Protein 9KP1 (pdb70)

Nearest PDB structures (foldseek):
  3aqb-assembly2_D  TM=9.466E-01  e=4.593E-21  Micrococcus luteus
  3mzv-assembly1_B  TM=9.310E-01  e=4.851E-17  Rhodobacter capsulatus
  4jyx-assembly1_G-2  TM=9.333E-01  e=8.078E-17  Paraglaciecola sp. T6c
  4jyx-assembly2_B  TM=9.351E-01  e=1.345E-16  Paraglaciecola sp. T6c
  5ze6-assembly1_A  TM=9.090E-01  e=2.847E-14  Escherichia coli K-12

Sequence (544 aa):
DPMQDIYGTLANLNTKLKQKLSHPYLAKHISAPKIDEDKLLLFHALFEEADIKNNDRENYIVTAMLVQSALDTHDEVTTARVIKRDENKNRQLTVLAGDYFSGLYYSLLSEMKDIYMIRTLATAIKEINEHKIRLYDRSFKDENDFFESVGIVESALFHRVAEHFNLPRWKKLSSDFFVFKRLMNDVIGSFIQLGKTKEEILEDCFKKAKNSIESLLPLNSPIQNILINRLKTISQFLNDDIDVIERELEQTVRSDYPLLSEAGLHLLQAGGKRIRPVFVLLSGMFGDYDINKIKYVAVTLEMIHMASLVHDDVIDDAELRRGKPTIKAKWDNRIAMYTGDYMLAGSLEMMTRINEPKAHRILSQTIVEVCLGEIEQIKDKYNMEQNLRTYLRRIKRKTALLIAVSCQLGAIASGADEKIHKALYWFGYYVGMSYQIIDDILDFTSTEEELGKPVGGDLLQGNVTLPVLYALKNPALKNQLKLINSETTQEQLEPIIEEIKKTDAIEASMAVSEMYLQKAFQKLNTLPRGRARSSLAAIAKYIG

B-factor: mean 35.49, std 12.02, range [15.28, 90.23]

Foldseek 3Di:
DLLVVLVVVLVVLVVVLQVLLDDPVLVVQEDRQDFDSLLLLLLLVLLVPFPDDPVCSSLSSSLLRLLVSLVVLLVPQDDDDDDDPSVVVRNVVSPVSSVVSVVSSVVSCVVVPPVVVVVLSVVLSVLLVVLVCCVVVVVAAEPVRNLVSLLSNQQVSQVSVCVVRVHPLRSQQRSLQRSLLVVLVPPCNPVRHDDDDSVVVNVVSLVSNLVSLPPSDDDPDSSSVVSNVVSVVSVD/DCVVLVVVLLVVLLVLQADPDVLSRVLSVVLSPDDDDQDLVLLLQLLLVLFQRDSVQSSLVSSLLSLLVSLVVLQVCVVVVPQADPRHGHPCNVPHNVRSNVSSVVSNVSSVVSCVSLVDVVLVVLVVVLVVLLVVLVVVQVVQFLPLPDAVVNQLSNQLSNWQQSQLSSNLVSNVSRPRDPLSSNLSSLLSNLLRSLLVLVVVLCLLVPPCVVVVHHRPVCLLRRNDHQLSNVVCVPVVLVVLSSPRDNPDDSVSCNVSSVVSVVPCRSVVSNVVSVVSLVSSVVSLVVGDDDPSSVVSVVVSVVSD

Radius of gyration: 25.46 Å; Cα contacts (8 Å, |Δi|>4): 737; chains: 2; bounding box: 59×75×52 Å

Organism: Bacillus subtilis (strain 168) (NCBI:txid224308)

Structure (mmCIF, N/CA/C/O backbone):
data_9KP1
#
_entry.id   9KP1
#
_cell.length_a   84.865
_cell.length_b   145.199
_cell.length_c   124.736
_cell.angle_alpha   90.00
_cell.angle_beta   90.00
_cell.angle_gamma   90.00
#
_symmetry.space_group_name_H-M   'C 2 2 21'
#
loop_
_entity.id
_entity.type
_entity.pdbx_description
1 polymer 'Heptaprenyl diphosphate synthase component 1'
2 polymer 'Heptaprenyl diphosphate synthase component 2'
3 water water
#
loop_
_atom_site.group_PDB
_atom_site.id
_atom_site.type_symbol
_atom_site.label_atom_id
_atom_site.label_alt_id
_atom_site.label_comp_id
_atom_site.label_asym_id
_atom_site.label_entity_id
_atom_site.label_seq_id
_atom_site.pdbx_PDB_ins_code
_atom_site.Cartn_x
_atom_site.Cartn_y
_atom_site.Cartn_z
_atom_site.occupancy
_atom_site.B_iso_or_equiv
_atom_site.auth_seq_id
_atom_site.auth_comp_id
_atom_site.auth_asym_id
_atom_site.auth_atom_id
_atom_site.pdbx_PDB_model_num
ATOM 1 N N . ASP A 1 9 ? -9.864 55.281 154.226 1.00 43.59 -1 ASP A N 1
ATOM 2 C CA . ASP A 1 9 ? -8.486 55.712 154.454 1.00 39.60 -1 ASP A CA 1
ATOM 3 C C . ASP A 1 9 ? -7.591 55.280 153.293 1.00 40.56 -1 ASP A C 1
ATOM 4 O O . ASP A 1 9 ? -7.101 54.148 153.259 1.00 37.69 -1 ASP A O 1
ATOM 9 N N . PRO A 1 10 ? -7.374 56.186 152.335 1.00 42.97 0 PRO A N 1
ATOM 10 C CA . PRO A 1 10 ? -6.529 55.838 151.180 1.00 37.42 0 PRO A CA 1
ATOM 11 C C . PRO A 1 10 ? -5.046 55.680 151.525 1.00 38.29 0 PRO A C 1
ATOM 12 O O . PRO A 1 10 ? -4.325 55.000 150.775 1.00 30.74 0 PRO A O 1
ATOM 16 N N . MET A 1 11 ? -4.567 56.280 152.625 1.00 33.08 1 MET A N 1
ATOM 17 C CA . MET A 1 11 ? -3.220 55.966 153.089 1.00 32.15 1 MET A CA 1
ATOM 18 C C . MET A 1 11 ? -3.123 54.511 153.520 1.00 34.66 1 MET A C 1
ATOM 19 O O . MET A 1 11 ? -2.156 53.812 153.186 1.00 32.57 1 MET A O 1
ATOM 24 N N . GLN A 1 12 ? -4.124 54.040 154.264 1.00 36.97 2 GLN A N 1
ATOM 25 C CA . GLN A 1 12 ? -4.134 52.658 154.725 1.00 37.45 2 GLN A CA 1
ATOM 26 C C . GLN A 1 12 ? -4.077 51.694 153.552 1.00 30.42 2 GLN A C 1
ATOM 27 O O . GLN A 1 12 ? -3.293 50.740 153.556 1.00 29.98 2 GLN A O 1
ATOM 33 N N . ASP A 1 13 ? -4.890 51.949 152.528 1.00 29.50 3 ASP A N 1
ATOM 34 C CA . ASP A 1 13 ? -4.981 51.033 151.394 1.00 35.31 3 ASP A CA 1
ATOM 35 C C . ASP A 1 13 ? -3.659 50.943 150.644 1.00 31.18 3 ASP A C 1
ATOM 36 O O . ASP A 1 13 ? -3.199 49.846 150.321 1.00 29.88 3 ASP A O 1
ATOM 41 N N . ILE A 1 14 ? -3.028 52.087 150.361 1.00 26.38 4 ILE A N 1
ATOM 42 C CA . ILE A 1 14 ? -1.784 52.045 149.611 1.00 28.54 4 ILE A CA 1
ATOM 43 C C . ILE A 1 14 ? -0.679 51.417 150.451 1.00 31.19 4 ILE A C 1
ATOM 44 O O . ILE A 1 14 ? 0.209 50.749 149.906 1.00 26.26 4 ILE A O 1
ATOM 49 N N . TYR A 1 15 ? -0.721 51.583 151.783 1.00 27.81 5 TYR A N 1
ATOM 50 C CA . TYR A 1 15 ? 0.298 50.930 152.599 1.00 27.99 5 TYR A CA 1
ATOM 51 C C . TYR A 1 15 ? 0.067 49.431 152.652 1.00 24.23 5 TYR A C 1
ATOM 52 O O . TYR A 1 15 ? 1.030 48.662 152.697 1.00 27.09 5 TYR A O 1
ATOM 61 N N . GLY A 1 16 ? -1.189 49.001 152.577 1.00 25.10 6 GLY A N 1
ATOM 62 C CA . GLY A 1 16 ? -1.475 47.584 152.482 1.00 24.28 6 GLY A CA 1
ATOM 63 C C . GLY A 1 16 ? -1.092 46.984 151.145 1.00 26.33 6 GLY A C 1
ATOM 64 O O . GLY A 1 16 ? -0.679 45.822 151.081 1.00 27.32 6 GLY A O 1
ATOM 65 N N . THR A 1 17 ? -1.225 47.756 150.064 1.00 26.40 7 THR A N 1
ATOM 66 C CA . THR A 1 17 ? -0.785 47.289 148.752 1.00 26.12 7 THR A CA 1
ATOM 67 C C . THR A 1 17 ? 0.738 47.164 148.692 1.00 26.91 7 THR A C 1
ATOM 68 O O . THR A 1 17 ? 1.271 46.146 148.228 1.00 27.29 7 THR A O 1
ATOM 72 N N . LEU A 1 18 ? 1.453 48.164 149.209 1.00 26.53 8 LEU A N 1
ATOM 73 C CA . LEU A 1 18 ? 2.906 48.074 149.280 1.00 26.42 8 LEU A CA 1
ATOM 74 C C . LEU A 1 18 ? 3.353 46.914 150.158 1.00 24.67 8 LEU A C 1
ATOM 75 O O . LEU A 1 18 ? 4.348 46.255 149.850 1.00 28.31 8 LEU A O 1
ATOM 80 N N . ALA A 1 19 ? 2.631 46.638 151.249 1.00 26.24 9 ALA A N 1
ATOM 81 C CA . ALA A 1 19 ? 3.046 45.568 152.158 1.00 28.58 9 ALA A CA 1
ATOM 82 C C . ALA A 1 19 ? 2.875 44.194 151.519 1.00 26.43 9 ALA A C 1
ATOM 83 O O . ALA A 1 19 ? 3.719 43.312 151.692 1.00 25.36 9 ALA A O 1
ATOM 85 N N . ASN A 1 20 ? 1.785 43.995 150.787 1.00 22.83 10 ASN A N 1
ATOM 86 C CA . ASN A 1 20 ? 1.618 42.774 150.019 1.00 25.37 10 ASN A CA 1
ATOM 87 C C . ASN A 1 20 ? 2.711 42.637 148.952 1.00 28.69 10 ASN A C 1
ATOM 88 O O . ASN A 1 20 ? 3.353 41.592 148.834 1.00 27.10 10 ASN A O 1
ATOM 93 N N . LEU A 1 21 ? 2.931 43.688 148.159 1.00 30.36 11 LEU A N 1
ATOM 94 C CA . LEU A 1 21 ? 3.988 43.647 147.153 1.00 29.82 11 LEU A CA 1
ATOM 95 C C . LEU A 1 21 ? 5.334 43.323 147.785 1.00 25.44 11 LEU A C 1
ATOM 96 O O . LEU A 1 21 ? 6.118 42.548 147.230 1.00 23.97 11 LEU A O 1
ATOM 101 N N . ASN A 1 22 ? 5.605 43.889 148.960 1.00 28.02 12 ASN A N 1
ATOM 102 C CA . ASN A 1 22 ? 6.867 43.622 149.643 1.00 29.79 12 ASN A CA 1
ATOM 103 C C . ASN A 1 22 ? 6.990 42.148 150.014 1.00 28.46 12 ASN A C 1
ATOM 104 O O . ASN A 1 22 ? 8.062 41.548 149.860 1.00 28.76 12 ASN A O 1
ATOM 109 N N . THR A 1 23 ? 5.888 41.530 150.444 1.00 28.66 13 THR A N 1
ATOM 110 C CA . THR A 1 23 ? 5.928 40.130 150.864 1.00 29.13 13 THR A CA 1
ATOM 111 C C . THR A 1 23 ? 6.100 39.183 149.672 1.00 27.32 13 THR A C 1
ATOM 112 O O . THR A 1 23 ? 6.891 38.237 149.743 1.00 24.57 13 THR A O 1
ATOM 116 N N . LYS A 1 24 ? 5.376 39.418 148.572 1.00 20.65 14 LYS A N 1
ATOM 117 C CA . LYS A 1 24 ? 5.556 38.592 147.377 1.00 25.82 14 LYS A CA 1
ATOM 118 C C . LYS A 1 24 ? 6.963 38.746 146.798 1.00 27.96 14 LYS A C 1
ATOM 119 O O . LYS A 1 24 ? 7.557 37.771 146.328 1.00 27.18 14 LYS A O 1
ATOM 125 N N . LEU A 1 25 ? 7.513 39.965 146.825 1.00 21.86 15 LEU A N 1
ATOM 126 C CA . LEU A 1 25 ? 8.877 40.171 146.357 1.00 22.47 15 LEU A CA 1
ATOM 127 C C . LEU A 1 25 ? 9.884 39.394 147.205 1.00 27.35 15 LEU A C 1
ATOM 128 O O . LEU A 1 25 ? 10.776 38.733 146.662 1.00 28.56 15 LEU A O 1
ATOM 133 N N . LYS A 1 26 ? 9.744 39.443 148.538 1.00 29.72 16 LYS A N 1
ATOM 134 C CA . LYS A 1 26 ? 10.688 38.758 149.427 1.00 28.43 16 LYS A CA 1
ATOM 135 C C . LYS A 1 26 ? 10.627 37.245 149.263 1.00 26.44 16 LYS A C 1
ATOM 136 O O . LYS A 1 26 ? 11.669 36.582 149.264 1.00 28.58 16 LYS A O 1
ATOM 142 N N . GLN A 1 27 ? 9.419 36.682 149.154 1.00 24.92 17 GLN A N 1
ATOM 143 C CA . GLN A 1 27 ? 9.277 35.244 148.926 1.00 28.67 17 GLN A CA 1
ATOM 144 C C . GLN A 1 27 ? 9.946 34.831 147.618 1.00 28.01 17 GLN A C 1
ATOM 145 O O . GLN A 1 27 ? 10.642 33.813 147.556 1.00 31.30 17 GLN A O 1
ATOM 147 N N . LYS A 1 28 ? 9.760 35.631 146.571 1.00 29.16 18 LYS A N 1
ATOM 148 C CA . LYS A 1 28 ? 10.363 35.364 145.273 1.00 25.22 18 LYS A CA 1
ATOM 149 C C . LYS A 1 28 ? 11.886 35.444 145.329 1.00 27.09 18 LYS A C 1
ATOM 150 O O . LYS A 1 28 ? 12.569 34.693 144.634 1.00 30.23 18 LYS A O 1
ATOM 156 N N . LEU A 1 29 ? 12.442 36.331 146.151 1.00 28.38 19 LEU A N 1
ATOM 157 C CA . LEU A 1 29 ? 13.896 36.447 146.250 1.00 27.90 19 LEU A CA 1
ATOM 158 C C . LEU A 1 29 ? 14.532 35.393 147.146 1.00 27.87 19 LEU A C 1
ATOM 159 O O . LEU A 1 29 ? 15.753 35.206 147.091 1.00 31.49 19 LEU A O 1
ATOM 164 N N . SER A 1 30 ? 13.755 34.701 147.964 1.00 27.58 20 SER A N 1
ATOM 165 C CA . SER A 1 30 ? 14.356 33.897 149.007 1.00 24.82 20 SER A CA 1
ATOM 166 C C . SER A 1 30 ? 14.827 32.540 148.479 1.00 24.81 20 SER A C 1
ATOM 167 O O . SER A 1 30 ? 14.264 31.960 147.548 1.00 31.78 20 SER A O 1
ATOM 170 N N . HIS A 1 31 ? 15.881 32.060 149.076 1.00 20.99 21 HIS A N 1
ATOM 171 C CA . HIS A 1 31 ? 16.533 30.809 148.766 1.00 25.94 21 HIS A CA 1
ATOM 172 C C . HIS A 1 31 ? 17.039 30.315 150.113 1.00 25.72 21 HIS A C 1
ATOM 173 O O . HIS A 1 31 ? 17.727 31.069 150.810 1.00 25.27 21 HIS A O 1
ATOM 180 N N . PRO A 1 32 ? 16.696 29.092 150.539 1.00 25.48 22 PRO A N 1
ATOM 181 C CA . PRO A 1 32 ? 17.058 28.668 151.909 1.00 27.28 22 PRO A CA 1
ATOM 182 C C . PRO A 1 32 ? 18.550 28.695 152.186 1.00 33.75 22 PRO A C 1
ATOM 183 O O . PRO A 1 32 ? 18.959 29.017 153.310 1.00 36.68 22 PRO A O 1
ATOM 187 N N . TYR A 1 33 ? 19.381 28.383 151.193 1.00 29.19 23 TYR A N 1
ATOM 188 C CA . TYR A 1 33 ? 20.814 28.384 151.431 1.00 28.16 23 TYR A CA 1
ATOM 189 C C . TYR A 1 33 ? 21.412 29.787 151.342 1.00 29.18 23 TYR A C 1
ATOM 190 O O . TYR A 1 33 ? 22.351 30.108 152.083 1.00 27.91 23 TYR A O 1
ATOM 199 N N . LEU A 1 34 ? 20.915 30.628 150.431 1.00 28.60 24 LEU A N 1
ATOM 200 C CA . LEU A 1 34 ? 21.314 32.036 150.462 1.00 32.03 24 LEU A CA 1
ATOM 201 C C . LEU A 1 34 ? 20.951 32.669 151.805 1.00 29.74 24 LEU A C 1
ATOM 202 O O . LEU A 1 34 ? 21.762 33.386 152.408 1.00 31.52 24 LEU A O 1
ATOM 207 N N . ALA A 1 35 ? 19.749 32.370 152.305 1.00 27.68 25 ALA A N 1
ATOM 208 C CA . ALA A 1 35 ? 19.277 32.939 153.559 1.00 29.04 25 ALA A CA 1
ATOM 209 C C . ALA A 1 35 ? 20.260 32.704 154.699 1.00 33.40 25 ALA A C 1
ATOM 210 O O . ALA A 1 35 ? 20.410 33.564 155.571 1.00 40.48 25 ALA A O 1
ATOM 212 N N . LYS A 1 36 ? 20.969 31.580 154.693 1.00 30.67 26 LYS A N 1
ATOM 213 C CA . LYS A 1 36 ? 21.855 31.238 155.800 1.00 31.34 26 LYS A CA 1
ATOM 214 C C . LYS A 1 36 ? 23.243 31.857 155.709 1.00 30.13 26 LYS A C 1
ATOM 215 O O . LYS A 1 36 ? 24.032 31.670 156.634 1.00 37.72 26 LYS A O 1
ATOM 221 N N . HIS A 1 37 ? 23.588 32.563 154.635 1.00 30.91 27 HIS A N 1
ATOM 222 C CA . HIS A 1 37 ? 24.978 33.002 154.488 1.00 32.61 27 HIS A CA 1
ATOM 223 C C . HIS A 1 37 ? 25.145 34.427 154.012 1.00 36.05 27 HIS A C 1
ATOM 224 O O . HIS A 1 37 ? 26.214 34.999 154.239 1.00 36.48 27 HIS A O 1
ATOM 231 N N . ILE A 1 38 ? 24.176 35.018 153.319 1.00 36.28 28 ILE A N 1
ATOM 232 C CA . ILE A 1 38 ? 24.305 36.402 152.899 1.00 33.32 28 ILE A CA 1
ATOM 233 C C . ILE A 1 38 ? 23.020 37.113 153.267 1.00 33.55 28 ILE A C 1
ATOM 234 O O . ILE A 1 38 ? 21.976 36.495 153.482 1.00 32.41 28 ILE A O 1
ATOM 239 N N . SER A 1 39 ? 23.130 38.427 153.382 1.00 37.39 29 SER A N 1
ATOM 240 C CA . SER A 1 39 ? 22.013 39.229 153.840 1.00 39.95 29 SER A CA 1
ATOM 241 C C . SER A 1 39 ? 20.977 39.343 152.741 1.00 41.68 29 SER A C 1
ATOM 242 O O . SER A 1 39 ? 21.317 39.511 151.559 1.00 33.62 29 SER A O 1
ATOM 245 N N . ALA A 1 40 ? 19.703 39.228 153.149 1.00 46.64 30 ALA A N 1
ATOM 246 C CA . ALA A 1 40 ? 18.536 39.443 152.303 1.00 48.30 30 ALA A CA 1
ATOM 247 C C . ALA A 1 40 ? 18.716 40.716 151.479 1.00 47.78 30 ALA A C 1
ATOM 248 O O . ALA A 1 40 ? 19.363 41.670 151.940 1.00 44.76 30 ALA A O 1
ATOM 250 N N . PRO A 1 41 ? 18.207 40.756 150.249 1.00 47.30 31 PRO A N 1
ATOM 251 C CA . PRO A 1 41 ? 18.321 41.986 149.445 1.00 52.17 31 PRO A CA 1
ATOM 252 C C . PRO A 1 41 ? 17.582 43.145 150.108 1.00 44.10 31 PRO A C 1
ATOM 253 O O . PRO A 1 41 ? 16.493 42.976 150.662 1.00 43.57 31 PRO A O 1
ATOM 257 N N . LYS A 1 42 ? 18.205 44.326 150.078 1.00 43.55 32 LYS A N 1
ATOM 258 C CA . LYS A 1 42 ? 17.660 45.510 150.744 1.00 42.14 32 LYS A CA 1
ATOM 259 C C . LYS A 1 42 ? 16.715 46.200 149.773 1.00 37.30 32 LYS A C 1
ATOM 260 O O . LYS A 1 42 ? 17.147 46.938 148.886 1.00 41.66 32 LYS A O 1
ATOM 262 N N . ILE A 1 43 ? 15.421 45.963 149.950 1.00 33.08 33 ILE A N 1
ATOM 263 C CA . ILE A 1 43 ? 14.401 46.415 149.010 1.00 34.09 33 ILE A CA 1
ATOM 264 C C . ILE A 1 43 ? 14.167 47.911 149.185 1.00 37.29 33 ILE A C 1
ATOM 265 O O . ILE A 1 43 ? 13.817 48.367 150.278 1.00 32.58 33 ILE A O 1
ATOM 270 N N . ASP A 1 44 ? 14.348 48.675 148.105 1.00 32.06 34 ASP A N 1
ATOM 271 C CA . ASP A 1 44 ? 14.008 50.094 148.094 1.00 27.52 34 ASP A CA 1
ATOM 272 C C . ASP A 1 44 ? 12.496 50.246 147.966 1.00 31.17 34 ASP A C 1
ATOM 273 O O . ASP A 1 44 ? 11.923 50.023 146.889 1.00 28.86 34 ASP A O 1
ATOM 278 N N . GLU A 1 45 ? 11.849 50.660 149.056 1.00 29.97 35 GLU A N 1
ATOM 279 C CA . GLU A 1 45 ? 10.405 50.834 149.040 1.00 26.85 35 GLU A CA 1
ATOM 280 C C . GLU A 1 45 ? 9.962 52.093 148.304 1.00 25.31 35 GLU A C 1
ATOM 281 O O . GLU A 1 45 ? 8.789 52.191 147.950 1.00 25.58 35 GLU A O 1
ATOM 287 N N . ASP A 1 46 ? 10.859 53.056 148.065 1.00 25.16 36 ASP A N 1
ATOM 288 C CA . ASP A 1 46 ? 10.529 54.160 147.165 1.00 27.55 36 ASP A CA 1
ATOM 289 C C . ASP A 1 46 ? 10.376 53.664 145.730 1.00 25.69 36 ASP A C 1
ATOM 290 O O . ASP A 1 46 ? 9.438 54.055 145.029 1.00 26.99 36 ASP A O 1
ATOM 295 N N . LYS A 1 47 ? 11.301 52.810 145.266 1.00 26.73 37 LYS A N 1
ATOM 296 C CA . LYS A 1 47 ? 11.164 52.237 143.923 1.00 26.89 37 LYS A CA 1
ATOM 297 C C . LYS A 1 47 ? 9.940 51.342 143.842 1.00 23.67 37 LYS A C 1
ATOM 298 O O . LYS A 1 47 ? 9.222 51.352 142.835 1.00 22.50 37 LYS A O 1
ATOM 304 N N . LEU A 1 48 ? 9.689 50.569 144.902 1.00 25.25 38 LEU A N 1
ATOM 305 C CA . LEU A 1 48 ? 8.462 49.787 144.998 1.00 25.80 38 LEU A CA 1
ATOM 306 C C . LEU A 1 48 ? 7.240 50.673 144.803 1.00 26.05 38 LEU A C 1
ATOM 307 O O . LEU A 1 48 ? 6.396 50.413 143.935 1.00 26.10 38 LEU A O 1
ATOM 312 N N . LEU A 1 49 ? 7.158 51.749 145.593 1.00 23.32 39 LEU A N 1
ATOM 313 C CA . LEU A 1 49 ? 6.086 52.733 145.470 1.00 22.64 39 LEU A CA 1
ATOM 314 C C . LEU A 1 49 ? 5.944 53.252 144.043 1.00 26.45 39 LEU A C 1
ATOM 315 O O . LEU A 1 49 ? 4.833 53.333 143.509 1.00 29.46 39 LEU A O 1
ATOM 320 N N . LEU A 1 50 ? 7.059 53.626 143.408 1.00 25.55 40 LEU A N 1
ATOM 321 C CA . LEU A 1 50 ? 6.964 54.277 142.106 1.00 26.85 40 LEU A CA 1
ATOM 322 C C . LEU A 1 50 ? 6.640 53.278 141.000 1.00 25.84 40 LEU A C 1
ATOM 323 O O . LEU A 1 50 ? 5.922 53.615 140.052 1.00 25.63 40 LEU A O 1
ATOM 328 N N . PHE A 1 51 ? 7.142 52.043 141.107 1.00 24.08 41 PHE A N 1
ATOM 329 C CA . PHE A 1 51 ? 6.761 51.017 140.139 1.00 22.40 41 PHE A CA 1
ATOM 330 C C . PHE A 1 51 ? 5.297 50.651 140.264 1.00 22.97 41 PHE A C 1
ATOM 331 O O . PHE A 1 51 ? 4.662 50.313 139.265 1.00 26.92 41 PHE A O 1
ATOM 339 N N . HIS A 1 52 ? 4.741 50.686 141.479 1.00 24.84 42 HIS A N 1
ATOM 340 C CA . HIS A 1 52 ? 3.321 50.384 141.653 1.00 24.95 42 HIS A CA 1
ATOM 341 C C . HIS A 1 52 ? 2.447 51.465 141.006 1.00 26.29 42 HIS A C 1
ATOM 342 O O . HIS A 1 52 ? 1.511 51.164 140.262 1.00 28.05 42 HIS A O 1
ATOM 349 N N . ALA A 1 53 ? 2.790 52.735 141.234 1.00 24.60 43 ALA A N 1
ATOM 350 C CA . ALA A 1 53 ? 2.051 53.831 140.605 1.00 28.55 43 ALA A CA 1
ATOM 351 C C . ALA A 1 53 ? 2.164 53.791 139.085 1.00 32.86 43 ALA A C 1
ATOM 352 O O . ALA A 1 53 ? 1.163 53.992 138.374 1.00 30.37 43 ALA A O 1
ATOM 354 N N . LEU A 1 54 ? 3.373 53.532 138.567 1.00 30.67 44 LEU A N 1
ATOM 355 C CA . LEU A 1 54 ? 3.575 53.433 137.118 1.00 30.03 44 LEU A CA 1
ATOM 356 C C . LEU A 1 54 ? 2.737 52.304 136.517 1.00 30.68 44 LEU A C 1
ATOM 357 O O . LEU A 1 54 ? 2.081 52.488 135.486 1.00 31.72 44 LEU A O 1
ATOM 362 N N . PHE A 1 55 ? 2.751 51.120 137.135 1.00 26.87 45 PHE A N 1
ATOM 363 C CA . PHE A 1 55 ? 1.966 50.030 136.568 1.00 28.18 45 PHE A CA 1
ATOM 364 C C . PHE A 1 55 ? 0.475 50.153 136.888 1.00 29.77 45 PHE A C 1
ATOM 365 O O . PHE A 1 55 ? -0.332 49.442 136.283 1.00 33.73 45 PHE A O 1
ATOM 373 N N . GLU A 1 56 ? 0.083 51.038 137.807 1.00 29.21 46 GLU A N 1
ATOM 374 C CA . GLU A 1 56 ? -1.328 51.388 137.934 1.00 33.66 46 GLU A CA 1
ATOM 375 C C . GLU A 1 56 ? -1.886 51.925 136.617 1.00 33.54 46 GLU A C 1
ATOM 376 O O . GLU A 1 56 ? -2.962 51.516 136.166 1.00 37.63 46 GLU A O 1
ATOM 382 N N . GLU A 1 57 ? -1.175 52.849 135.989 1.00 29.60 47 GLU A N 1
ATOM 383 C CA . GLU A 1 57 ? -1.713 53.498 134.806 1.00 36.40 47 GLU A CA 1
ATOM 384 C C . GLU A 1 57 ? -1.241 52.880 133.498 1.00 30.54 47 GLU A C 1
ATOM 385 O O . GLU A 1 57 ? -1.610 53.379 132.440 1.00 36.58 47 GLU A O 1
ATOM 391 N N . ALA A 1 58 ? -0.468 51.804 133.535 1.00 29.22 48 ALA A N 1
ATOM 392 C CA . ALA A 1 58 ? -0.034 51.166 132.303 1.00 28.34 48 ALA A CA 1
ATOM 393 C C . ALA A 1 58 ? -1.139 50.275 131.740 1.00 29.53 48 ALA A C 1
ATOM 394 O O . ALA A 1 58 ? -1.961 49.719 132.473 1.00 32.64 48 ALA A O 1
ATOM 396 N N . ASP A 1 59 ? -1.136 50.121 130.419 1.00 28.96 49 ASP A N 1
ATOM 397 C CA . ASP A 1 59 ? -2.160 49.341 129.719 1.00 32.08 49 ASP A CA 1
ATOM 398 C C . ASP A 1 59 ? -1.843 47.848 129.845 1.00 27.89 49 ASP A C 1
ATOM 399 O O . ASP A 1 59 ? -1.367 47.190 128.919 1.00 30.15 49 ASP A O 1
ATOM 404 N N . ILE A 1 60 ? -2.114 47.307 131.031 1.00 32.15 50 ILE A N 1
ATOM 405 C CA . ILE A 1 60 ? -1.951 45.884 131.320 1.00 33.80 50 ILE A CA 1
ATOM 406 C C . ILE A 1 60 ? -3.156 45.438 132.138 1.00 32.01 50 ILE A C 1
ATOM 407 O O . ILE A 1 60 ? -3.829 46.246 132.782 1.00 33.23 50 ILE A O 1
ATOM 412 N N . LYS A 1 61 ? -3.414 44.134 132.125 1.00 30.82 51 LYS A N 1
ATOM 413 C CA . LYS A 1 61 ? -4.515 43.590 132.911 1.00 32.91 51 LYS A CA 1
ATOM 414 C C . LYS A 1 61 ? -4.254 43.755 134.405 1.00 33.79 51 LYS A C 1
ATOM 415 O O . LYS A 1 61 ? -3.115 43.640 134.874 1.00 36.17 51 LYS A O 1
ATOM 421 N N . ASN A 1 62 ? -5.325 44.025 135.151 1.00 33.73 52 ASN A N 1
ATOM 422 C CA . ASN A 1 62 ? -5.217 44.222 136.595 1.00 33.89 52 ASN A CA 1
ATOM 423 C C . ASN A 1 62 ? -4.491 43.068 137.274 1.00 32.31 52 ASN A C 1
ATOM 424 O O . ASN A 1 62 ? -3.631 43.292 138.134 1.00 28.97 52 ASN A O 1
ATOM 429 N N . ASN A 1 63 ? -4.823 41.826 136.913 1.00 34.92 53 ASN A N 1
ATOM 430 C CA . ASN A 1 63 ? -4.202 40.702 137.607 1.00 35.87 53 ASN A CA 1
ATOM 431 C C . ASN A 1 63 ? -2.801 40.390 137.101 1.00 34.82 53 ASN A C 1
ATOM 432 O O . ASN A 1 63 ? -2.203 39.427 137.581 1.00 33.28 53 ASN A O 1
ATOM 437 N N . ASP A 1 64 ? -2.250 41.199 136.186 1.00 33.56 54 ASP A N 1
ATOM 438 C CA . ASP A 1 64 ? -0.825 41.167 135.865 1.00 31.80 54 ASP A CA 1
ATOM 439 C C . ASP A 1 64 ? 0.012 42.192 136.637 1.00 30.49 54 ASP A C 1
ATOM 440 O O . ASP A 1 64 ? 1.243 42.081 136.621 1.00 28.12 54 ASP A O 1
ATOM 445 N N . ARG A 1 65 ? -0.612 43.194 137.278 1.00 27.94 55 ARG A N 1
ATOM 446 C CA . ARG A 1 65 ? 0.137 44.296 137.886 1.00 27.46 55 ARG A CA 1
ATOM 447 C C . ARG A 1 65 ? 1.237 43.781 138.811 1.00 25.35 55 ARG A C 1
ATOM 448 O O . ARG A 1 65 ? 2.404 44.176 138.702 1.00 22.32 55 ARG A O 1
ATOM 456 N N . GLU A 1 66 ? 0.865 42.892 139.730 1.00 24.50 56 GLU A N 1
ATOM 457 C CA . GLU A 1 66 ? 1.788 42.410 140.744 1.00 28.97 56 GLU A CA 1
ATOM 458 C C . GLU A 1 66 ? 3.011 41.731 140.126 1.00 25.50 56 GLU A C 1
ATOM 459 O O . GLU A 1 66 ? 4.143 41.977 140.553 1.00 21.57 56 GLU A O 1
ATOM 465 N N . ASN A 1 67 ? 2.803 40.902 139.099 1.00 24.91 57 ASN A N 1
ATOM 466 C CA . ASN A 1 67 ? 3.912 40.246 138.412 1.00 24.53 57 ASN A CA 1
ATOM 467 C C . ASN A 1 67 ? 4.844 41.251 137.741 1.00 25.93 57 ASN A C 1
ATOM 468 O O . ASN A 1 67 ? 6.071 41.094 137.790 1.00 26.22 57 ASN A O 1
ATOM 473 N N . TYR A 1 68 ? 4.285 42.277 137.091 1.00 22.88 58 TYR A N 1
ATOM 474 C CA . TYR A 1 68 ? 5.129 43.290 136.463 1.00 23.43 58 TYR A CA 1
ATOM 475 C C . TYR A 1 68 ? 5.931 44.052 137.504 1.00 21.93 58 TYR A C 1
ATOM 476 O O . TYR A 1 68 ? 7.097 44.384 137.271 1.00 21.10 58 TYR A O 1
ATOM 485 N N . ILE A 1 69 ? 5.319 44.346 138.657 1.00 21.37 59 ILE A N 1
ATOM 486 C CA . ILE A 1 69 ? 6.020 45.116 139.679 1.00 22.33 59 ILE A CA 1
ATOM 487 C C . ILE A 1 69 ? 7.156 44.295 140.260 1.00 22.29 59 ILE A C 1
ATOM 488 O O . ILE A 1 69 ? 8.263 44.803 140.491 1.00 20.02 59 ILE A O 1
ATOM 493 N N . VAL A 1 70 ? 6.894 43.009 140.498 1.00 19.71 60 VAL A N 1
ATOM 494 C CA . VAL A 1 70 ? 7.902 42.115 141.037 1.00 18.81 60 VAL A CA 1
ATOM 495 C C . VAL A 1 70 ? 9.032 41.943 140.034 1.00 23.33 60 VAL A C 1
ATOM 496 O O . VAL A 1 70 ? 10.217 41.951 140.401 1.00 21.99 60 VAL A O 1
ATOM 500 N N . THR A 1 71 ? 8.679 41.792 138.748 1.00 21.19 61 THR A N 1
ATOM 501 C CA . THR A 1 71 ? 9.683 41.693 137.697 1.00 19.00 61 THR A CA 1
ATOM 502 C C . THR A 1 71 ? 10.639 42.869 137.754 1.00 20.45 61 THR A C 1
ATOM 503 O O . THR A 1 71 ? 11.856 42.686 137.850 1.00 18.29 61 THR A O 1
ATOM 507 N N . ALA A 1 72 ? 10.094 44.088 137.708 1.00 17.29 62 ALA A N 1
ATOM 508 C CA . ALA A 1 72 ? 10.934 45.275 137.799 1.00 20.76 62 ALA A CA 1
ATOM 509 C C . ALA A 1 72 ? 11.779 45.266 139.076 1.00 21.22 62 ALA A C 1
ATOM 510 O O . ALA A 1 72 ? 12.955 45.633 139.051 1.00 20.05 62 ALA A O 1
ATOM 512 N N . MET A 1 73 ? 11.203 44.831 140.198 1.00 22.49 63 MET A N 1
ATOM 513 C CA . MET A 1 73 ? 11.959 44.827 141.448 1.00 21.99 63 MET A CA 1
ATOM 514 C C . MET A 1 73 ? 13.028 43.731 141.462 1.00 22.03 63 MET A C 1
ATOM 515 O O . MET A 1 73 ? 14.090 43.915 142.069 1.00 21.20 63 MET A O 1
ATOM 520 N N . LEU A 1 74 ? 12.782 42.610 140.772 1.00 20.41 64 LEU A N 1
ATOM 521 C CA . LEU A 1 74 ? 13.805 41.576 140.643 1.00 21.74 64 LEU A CA 1
ATOM 522 C C . LEU A 1 74 ? 15.026 42.089 139.890 1.00 22.26 64 LEU A C 1
ATOM 523 O O . LEU A 1 74 ? 16.166 41.768 140.256 1.00 22.75 64 LEU A O 1
ATOM 528 N N . VAL A 1 75 ? 14.808 42.896 138.843 1.00 19.33 65 VAL A N 1
ATOM 529 C CA . VAL A 1 75 ? 15.918 43.509 138.114 1.00 20.21 65 VAL A CA 1
ATOM 530 C C . VAL A 1 75 ? 16.712 44.430 139.037 1.00 20.60 65 VAL A C 1
ATOM 531 O O . VAL A 1 75 ? 17.946 44.369 139.098 1.00 20.59 65 VAL A O 1
ATOM 535 N N . GLN A 1 76 ? 16.005 45.299 139.769 1.00 24.61 66 GLN A N 1
ATOM 536 C CA . GLN A 1 76 ? 16.634 46.173 140.759 1.00 22.33 66 GLN A CA 1
ATOM 537 C C . GLN A 1 76 ? 17.457 45.371 141.767 1.00 23.99 66 GLN A C 1
ATOM 538 O O . GLN A 1 76 ? 18.611 45.708 142.054 1.00 24.47 66 GLN A O 1
ATOM 544 N N . SER A 1 77 ? 16.879 44.289 142.298 1.00 22.50 67 SER A N 1
ATOM 545 C CA . SER A 1 77 ? 17.595 43.448 143.254 1.00 21.88 67 SER A CA 1
ATOM 546 C C . SER A 1 77 ? 18.864 42.853 142.640 1.00 23.72 67 SER A C 1
ATOM 547 O O . SER A 1 77 ? 19.922 42.840 143.280 1.00 22.72 67 SER A O 1
ATOM 550 N N . ALA A 1 78 ? 18.783 42.366 141.394 1.00 22.48 68 ALA A N 1
ATOM 551 C CA . ALA A 1 78 ? 19.969 41.839 140.712 1.00 24.13 68 ALA A CA 1
ATOM 552 C C . ALA A 1 78 ? 21.058 42.906 140.612 1.00 21.82 68 ALA A C 1
ATOM 553 O O . ALA A 1 78 ? 22.208 42.675 141.005 1.00 19.37 68 ALA A O 1
ATOM 555 N N . LEU A 1 79 ? 20.689 44.096 140.121 1.00 18.84 69 LEU A N 1
ATOM 556 C CA . LEU A 1 79 ? 21.624 45.215 140.026 1.00 20.73 69 LEU A CA 1
ATOM 557 C C . LEU A 1 79 ? 22.235 45.574 141.382 1.00 22.62 69 LEU A C 1
ATOM 558 O O . LEU A 1 79 ? 23.440 45.822 141.482 1.00 25.31 69 LEU A O 1
ATOM 563 N N . ASP A 1 80 ? 21.412 45.646 142.433 1.00 21.64 70 ASP A N 1
ATOM 564 C CA . ASP A 1 80 ? 21.920 46.058 143.738 1.00 23.19 70 ASP A CA 1
ATOM 565 C C . ASP A 1 80 ? 22.787 44.981 144.380 1.00 28.36 70 ASP A C 1
ATOM 566 O O . ASP A 1 80 ? 23.734 45.299 145.110 1.00 26.55 70 ASP A O 1
ATOM 571 N N . THR A 1 81 ? 22.450 43.709 144.160 1.00 23.52 71 THR A N 1
ATOM 572 C CA . THR A 1 81 ? 23.221 42.635 144.765 1.00 22.09 71 THR A CA 1
ATOM 573 C C . THR A 1 81 ? 24.663 42.647 144.261 1.00 26.53 71 THR A C 1
ATOM 574 O O . THR A 1 81 ? 25.606 42.454 145.039 1.00 24.38 71 THR A O 1
ATOM 578 N N . HIS A 1 82 ? 24.858 42.910 142.965 1.00 25.10 72 HIS A N 1
ATOM 579 C CA . HIS A 1 82 ? 26.196 42.884 142.404 1.00 25.85 72 HIS A CA 1
ATOM 580 C C . HIS A 1 82 ? 27.015 44.106 142.786 1.00 27.98 72 HIS A C 1
ATOM 581 O O . HIS A 1 82 ? 28.246 44.044 142.717 1.00 32.74 72 HIS A O 1
ATOM 588 N N . ASP A 1 83 ? 26.370 45.184 143.233 1.00 25.96 73 ASP A N 1
ATOM 589 C CA . ASP A 1 83 ? 27.099 46.315 143.804 1.00 30.44 73 ASP A CA 1
ATOM 590 C C . ASP A 1 83 ? 27.810 45.966 145.100 1.00 30.35 73 ASP A C 1
ATOM 591 O O . ASP A 1 83 ? 28.718 46.699 145.502 1.00 30.94 73 ASP A O 1
ATOM 596 N N . GLU A 1 84 ? 27.422 44.871 145.752 1.00 27.86 74 GLU A N 1
ATOM 597 C CA . GLU A 1 84 ? 28.012 44.436 147.008 1.00 28.32 74 GLU A CA 1
ATOM 598 C C . GLU A 1 84 ? 29.093 43.375 146.838 1.00 29.90 74 GLU A C 1
ATOM 599 O O . GLU A 1 84 ? 29.562 42.823 147.832 1.00 29.10 74 GLU A O 1
ATOM 605 N N . VAL A 1 85 ? 29.494 43.074 145.609 1.00 29.41 75 VAL A N 1
ATOM 606 C CA . VAL A 1 85 ? 30.637 42.202 145.361 1.00 35.22 75 VAL A CA 1
ATOM 607 C C . VAL A 1 85 ? 31.916 43.012 145.577 1.00 34.94 75 VAL A C 1
ATOM 608 O O . VAL A 1 85 ? 32.142 44.015 144.893 1.00 35.91 75 VAL A O 1
ATOM 612 N N . THR A 1 86 ? 32.751 42.594 146.534 1.00 35.79 76 THR A N 1
ATOM 613 C CA . THR A 1 86 ? 33.924 43.408 146.857 1.00 43.33 76 THR A CA 1
ATOM 614 C C . THR A 1 86 ? 35.090 43.136 145.902 1.00 43.63 76 THR A C 1
ATOM 615 O O . THR A 1 86 ? 35.124 42.145 145.168 1.00 42.06 76 THR A O 1
ATOM 619 N N . THR A 1 87 ? 36.072 44.034 145.949 1.00 45.52 77 THR A N 1
ATOM 620 C CA . THR A 1 87 ? 37.290 43.936 145.157 1.00 51.03 77 THR A CA 1
ATOM 621 C C . THR A 1 87 ? 38.525 43.795 146.047 1.00 55.72 77 THR A C 1
ATOM 622 O O . THR A 1 87 ? 39.591 44.319 145.723 1.00 63.12 77 THR A O 1
ATOM 626 N N . ALA A 1 88 ? 38.394 43.106 147.180 1.00 54.88 78 ALA A N 1
ATOM 627 C CA . ALA A 1 88 ? 39.495 42.913 148.118 1.00 55.53 78 ALA A CA 1
ATOM 628 C C . ALA A 1 88 ? 40.284 41.677 147.712 1.00 57.76 78 ALA A C 1
ATOM 629 O O . ALA A 1 88 ? 39.718 40.581 147.624 1.00 57.34 78 ALA A O 1
ATOM 631 N N . ARG A 1 89 ? 41.583 41.859 147.465 1.00 62.77 79 ARG A N 1
ATOM 632 C CA . ARG A 1 89 ? 42.419 40.812 146.882 1.00 70.72 79 ARG A CA 1
ATOM 633 C C . ARG A 1 89 ? 42.265 39.499 147.646 1.00 75.61 79 ARG A C 1
ATOM 634 O O . ARG A 1 89 ? 41.643 38.554 147.144 1.00 74.48 79 ARG A O 1
ATOM 636 N N . VAL A 1 90 ? 42.809 39.428 148.858 1.00 73.47 80 VAL A N 1
ATOM 637 C CA . VAL A 1 90 ? 42.614 38.278 149.733 1.00 75.31 80 VAL A CA 1
ATOM 638 C C . VAL A 1 90 ? 41.587 38.645 150.794 1.00 76.06 80 VAL A C 1
ATOM 639 O O . VAL A 1 90 ? 41.406 39.816 151.145 1.00 76.55 80 VAL A O 1
ATOM 641 N N . ILE A 1 91 ? 40.919 37.622 151.333 1.00 75.44 81 ILE A N 1
ATOM 642 C CA . ILE A 1 91 ? 39.882 37.791 152.349 1.00 71.45 81 ILE A CA 1
ATOM 643 C C . ILE A 1 91 ? 39.817 36.542 153.232 1.00 70.88 81 ILE A C 1
ATOM 644 O O . ILE A 1 91 ? 40.624 35.620 153.075 1.00 68.79 81 ILE A O 1
ATOM 649 N N . LYS A 1 92 ? 38.878 36.519 154.184 1.00 71.54 82 LYS A N 1
ATOM 650 C CA . LYS A 1 92 ? 38.599 35.328 154.982 1.00 66.09 82 LYS A CA 1
ATOM 651 C C . LYS A 1 92 ? 37.878 34.266 154.146 1.00 63.69 82 LYS A C 1
ATOM 652 O O . LYS A 1 92 ? 37.326 34.547 153.079 1.00 64.80 82 LYS A O 1
ATOM 654 N N . ARG A 1 93 ? 37.869 33.029 154.656 1.00 64.41 83 ARG A N 1
ATOM 655 C CA . ARG A 1 93 ? 37.265 31.916 153.920 1.00 60.91 83 ARG A CA 1
ATOM 656 C C . ARG A 1 93 ? 35.741 31.952 153.979 1.00 59.36 83 ARG A C 1
ATOM 657 O O . ARG A 1 93 ? 35.072 31.580 153.008 1.00 56.96 83 ARG A O 1
ATOM 659 N N . ASP A 1 94 ? 35.179 32.356 155.121 1.00 57.94 84 ASP A N 1
ATOM 660 C CA . ASP A 1 94 ? 33.738 32.563 155.216 1.00 51.29 84 ASP A CA 1
ATOM 661 C C . ASP A 1 94 ? 33.308 33.806 154.453 1.00 52.39 84 ASP A C 1
ATOM 662 O O . ASP A 1 94 ? 32.151 33.904 154.032 1.00 44.44 84 ASP A O 1
ATOM 667 N N . GLU A 1 95 ? 34.221 34.763 154.270 1.00 53.59 85 GLU A N 1
ATOM 668 C CA . GLU A 1 95 ? 33.925 35.970 153.512 1.00 50.81 85 GLU A CA 1
ATOM 669 C C . GLU A 1 95 ? 34.096 35.779 152.011 1.00 49.13 85 GLU A C 1
ATOM 670 O O . GLU A 1 95 ? 33.499 36.527 151.229 1.00 44.94 85 GLU A O 1
ATOM 676 N N . ASN A 1 96 ? 34.907 34.808 151.590 1.00 48.19 86 ASN A N 1
ATOM 677 C CA . ASN A 1 96 ? 35.001 34.502 150.169 1.00 43.51 86 ASN A CA 1
ATOM 678 C C . ASN A 1 96 ? 33.743 33.785 149.686 1.00 38.95 86 ASN A C 1
ATOM 679 O O . ASN A 1 96 ? 33.186 34.125 148.633 1.00 34.02 86 ASN A O 1
ATOM 684 N N . LYS A 1 97 ? 33.274 32.805 150.455 1.00 33.18 87 LYS A N 1
ATOM 685 C CA . LYS A 1 97 ? 32.047 32.102 150.113 1.00 33.03 87 LYS A CA 1
ATOM 686 C C . LYS A 1 97 ? 30.851 33.054 150.093 1.00 36.16 87 LYS A C 1
ATOM 687 O O . LYS A 1 97 ? 29.957 32.921 149.245 1.00 30.03 87 LYS A O 1
ATOM 693 N N . ASN A 1 98 ? 30.831 34.034 151.006 1.00 35.46 88 ASN A N 1
ATOM 694 C CA . ASN A 1 98 ? 29.814 35.078 150.960 1.00 30.33 88 ASN A CA 1
ATOM 695 C C . ASN A 1 98 ? 29.870 35.841 149.644 1.00 29.98 88 ASN A C 1
ATOM 696 O O . ASN A 1 98 ? 28.831 36.167 149.057 1.00 27.24 88 ASN A O 1
ATOM 701 N N . ARG A 1 99 ? 31.074 36.157 149.181 1.00 29.24 89 ARG A N 1
ATOM 702 C CA . ARG A 1 99 ? 31.219 36.862 147.914 1.00 30.18 89 ARG A CA 1
ATOM 703 C C . ARG A 1 99 ? 30.771 35.981 146.749 1.00 31.50 89 ARG A C 1
ATOM 704 O O . ARG A 1 99 ? 30.185 36.465 145.771 1.00 26.95 89 ARG A O 1
ATOM 712 N N . GLN A 1 100 ? 31.029 34.679 146.848 1.00 30.45 90 GLN A N 1
ATOM 713 C CA . GLN A 1 100 ? 30.645 33.768 145.785 1.00 28.20 90 GLN A CA 1
ATOM 714 C C . GLN A 1 100 ? 29.141 33.656 145.683 1.00 23.76 90 GLN A C 1
ATOM 715 O O . GLN A 1 100 ? 28.593 33.646 144.578 1.00 26.37 90 GLN A O 1
ATOM 721 N N . LEU A 1 101 ? 28.461 33.563 146.825 1.00 23.79 91 LEU A N 1
ATOM 722 C CA . LEU A 1 101 ? 27.009 33.496 146.824 1.00 24.56 91 LEU A CA 1
ATOM 723 C C . LEU A 1 101 ? 26.369 34.835 146.454 1.00 21.97 91 LEU A C 1
ATOM 724 O O . LEU A 1 101 ? 25.245 34.861 145.951 1.00 21.40 91 LEU A O 1
ATOM 729 N N . THR A 1 102 ? 27.069 35.940 146.650 1.00 21.53 92 THR A N 1
ATOM 730 C CA . THR A 1 102 ? 26.518 37.224 146.252 1.00 20.86 92 THR A CA 1
ATOM 731 C C . THR A 1 102 ? 26.539 37.366 144.737 1.00 21.46 92 THR A C 1
ATOM 732 O O . THR A 1 102 ? 25.571 37.853 144.136 1.00 20.71 92 THR A O 1
ATOM 736 N N . VAL A 1 103 ? 27.626 36.920 144.103 1.00 23.22 93 VAL A N 1
ATOM 737 C CA . VAL A 1 103 ? 27.681 36.876 142.645 1.00 23.90 93 VAL A CA 1
ATOM 738 C C . VAL A 1 103 ? 26.558 35.999 142.102 1.00 22.20 93 VAL A C 1
ATOM 739 O O . VAL A 1 103 ? 25.830 36.392 141.185 1.00 22.93 93 VAL A O 1
ATOM 743 N N . LEU A 1 104 ? 26.381 34.813 142.692 1.00 19.28 94 LEU A N 1
ATOM 744 C CA . LEU A 1 104 ? 25.354 33.878 142.241 1.00 20.20 94 LEU A CA 1
ATOM 745 C C . LEU A 1 104 ? 23.936 34.390 142.514 1.00 21.63 94 LEU A C 1
ATOM 746 O O . LEU A 1 104 ? 23.034 34.185 141.693 1.00 23.01 94 LEU A O 1
ATOM 751 N N . ALA A 1 105 ? 23.705 35.041 143.662 1.00 21.89 95 ALA A N 1
ATOM 752 C CA . ALA A 1 105 ? 22.363 35.541 143.967 1.00 20.85 95 ALA A CA 1
ATOM 753 C C . ALA A 1 105 ? 21.909 36.573 142.937 1.00 21.78 95 ALA A C 1
ATOM 754 O O . ALA A 1 105 ? 20.749 36.559 142.503 1.00 19.64 95 ALA A O 1
ATOM 756 N N . GLY A 1 106 ? 22.820 37.452 142.513 1.00 18.84 96 GLY A N 1
ATOM 757 C CA . GLY A 1 106 ? 22.458 38.450 141.520 1.00 21.31 96 GLY A CA 1
ATOM 758 C C . GLY A 1 106 ? 22.104 37.825 140.185 1.00 23.75 96 GLY A C 1
ATOM 759 O O . GLY A 1 106 ? 21.134 38.231 139.533 1.00 23.84 96 GLY A O 1
ATOM 760 N N . ASP A 1 107 ? 22.872 36.813 139.772 1.00 23.40 97 ASP A N 1
ATOM 761 C CA . ASP A 1 107 ? 22.565 36.129 138.521 1.00 26.42 97 ASP A CA 1
ATOM 762 C C . ASP A 1 107 ? 21.283 35.327 138.640 1.00 21.61 97 ASP A C 1
ATOM 763 O O . ASP A 1 107 ? 20.488 35.288 137.703 1.00 20.91 97 ASP A O 1
ATOM 768 N N . TYR A 1 108 ? 21.074 34.687 139.788 1.00 20.68 98 TYR A N 1
ATOM 769 C CA . TYR A 1 108 ? 19.813 34.003 140.064 1.00 19.81 98 TYR A CA 1
ATOM 770 C C . TYR A 1 108 ? 18.613 34.942 139.916 1.00 20.53 98 TYR A C 1
ATOM 771 O O . TYR A 1 108 ? 17.632 34.600 139.243 1.00 19.83 98 TYR A O 1
ATOM 780 N N . PHE A 1 109 ? 18.664 36.129 140.561 1.00 19.36 99 PHE A N 1
ATOM 781 C CA . PHE A 1 109 ? 17.569 37.097 140.451 1.00 21.01 99 PHE A CA 1
ATOM 782 C C . PHE A 1 109 ? 17.329 37.520 139.002 1.00 20.40 99 PHE A C 1
ATOM 783 O O . PHE A 1 109 ? 16.175 37.758 138.616 1.00 19.33 99 PHE A O 1
ATOM 791 N N . SER A 1 110 ? 18.392 37.628 138.191 1.00 20.72 100 SER A N 1
ATOM 792 C CA . SER A 1 110 ? 18.206 37.921 136.768 1.00 22.12 100 SER A CA 1
ATOM 793 C C . SER A 1 110 ? 17.422 36.811 136.097 1.00 22.35 100 SER A C 1
ATOM 794 O O . SER A 1 110 ? 16.454 37.068 135.368 1.00 21.39 100 SER A O 1
ATOM 797 N N . GLY A 1 111 ? 17.831 35.564 136.343 1.00 17.38 101 GLY A N 1
ATOM 798 C CA . GLY A 1 111 ? 17.097 34.433 135.816 1.00 19.00 101 GLY A CA 1
ATOM 799 C C . GLY A 1 111 ? 15.631 34.449 136.197 1.00 20.68 101 GLY A C 1
ATOM 800 O O . GLY A 1 111 ? 14.773 34.080 135.393 1.00 23.71 101 GLY A O 1
ATOM 801 N N . LEU A 1 112 ? 15.323 34.884 137.425 1.00 18.75 102 LEU A N 1
ATOM 802 C CA . LEU A 1 112 ? 13.940 34.864 137.901 1.00 22.64 102 LEU A CA 1
ATOM 803 C C . LEU A 1 112 ? 13.065 35.860 137.138 1.00 24.15 102 LEU A C 1
ATOM 804 O O . LEU A 1 112 ? 11.928 35.533 136.758 1.00 21.19 102 LEU A O 1
ATOM 809 N N . TYR A 1 113 ? 13.568 37.082 136.901 1.00 21.79 103 TYR A N 1
ATOM 810 C CA . TYR A 1 113 ? 12.741 38.071 136.213 1.00 25.27 103 TYR A CA 1
ATOM 811 C C . TYR A 1 113 ? 12.525 37.675 134.751 1.00 23.91 103 TYR A C 1
ATOM 812 O O . TYR A 1 113 ? 11.422 37.834 134.216 1.00 21.38 103 TYR A O 1
ATOM 821 N N . TYR A 1 114 ? 13.578 37.186 134.086 1.00 22.24 104 TYR A N 1
ATOM 822 C CA . TYR A 1 114 ? 13.429 36.654 132.734 1.00 24.00 104 TYR A CA 1
ATOM 823 C C . TYR A 1 114 ? 12.422 35.506 132.709 1.00 24.45 104 TYR A C 1
ATOM 824 O O . TYR A 1 114 ? 11.613 35.391 131.783 1.00 23.95 104 TYR A O 1
ATOM 833 N N . SER A 1 115 ? 12.458 34.651 133.727 1.00 23.09 105 SER A N 1
ATOM 834 C CA . SER A 1 115 ? 11.521 33.542 133.827 1.00 23.87 105 SER A CA 1
ATOM 835 C C . SER A 1 115 ? 10.097 34.029 134.100 1.00 23.48 105 SER A C 1
ATOM 836 O O . SER A 1 115 ? 9.136 33.467 133.565 1.00 24.78 105 SER A O 1
ATOM 839 N N . LEU A 1 116 ? 9.937 35.066 134.931 1.00 22.67 106 LEU A N 1
ATOM 840 C CA . LEU A 1 116 ? 8.603 35.614 135.193 1.00 23.39 106 LEU A CA 1
ATOM 841 C C . LEU A 1 116 ? 7.970 36.190 133.927 1.00 26.70 106 LEU A C 1
ATOM 842 O O . LEU A 1 116 ? 6.780 35.967 133.647 1.00 23.25 106 LEU A O 1
ATOM 847 N N . LEU A 1 117 ? 8.754 36.946 133.159 1.00 24.99 107 LEU A N 1
ATOM 848 C CA . LEU A 1 117 ? 8.248 37.549 131.942 1.00 23.75 107 LEU A CA 1
ATOM 849 C C . LEU A 1 117 ? 7.974 36.501 130.871 1.00 23.54 107 LEU A C 1
ATOM 850 O O . LEU A 1 117 ? 7.042 36.663 130.083 1.00 26.26 107 LEU A O 1
ATOM 855 N N . SER A 1 118 ? 8.748 35.418 130.834 1.00 22.56 108 SER A N 1
ATOM 856 C CA . SER A 1 118 ? 8.493 34.375 129.844 1.00 26.20 108 SER A CA 1
ATOM 857 C C . SER A 1 118 ? 7.166 33.683 130.111 1.00 27.62 108 SER A C 1
ATOM 858 O O . SER A 1 118 ? 6.420 33.378 129.171 1.00 32.32 108 SER A O 1
ATOM 861 N N . GLU A 1 119 ? 6.864 33.426 131.389 1.00 28.43 109 GLU A N 1
ATOM 862 C CA . GLU A 1 119 ? 5.598 32.805 131.768 1.00 30.80 109 GLU A CA 1
ATOM 863 C C . GLU A 1 119 ? 4.407 33.660 131.363 1.00 30.00 109 GLU A C 1
ATOM 864 O O . GLU A 1 119 ? 3.374 33.130 130.943 1.00 35.23 109 GLU A O 1
ATOM 870 N N . MET A 1 120 ? 4.528 34.982 131.495 1.00 26.12 110 MET A N 1
ATOM 871 C CA . MET A 1 120 ? 3.525 35.903 130.991 1.00 28.11 110 MET A CA 1
ATOM 872 C C . MET A 1 120 ? 3.607 36.112 129.487 1.00 29.05 110 MET A C 1
ATOM 873 O O . MET A 1 120 ? 2.767 36.833 128.940 1.00 30.20 110 MET A O 1
ATOM 878 N N . LYS A 1 121 ? 4.614 35.536 128.828 1.00 27.52 111 LYS A N 1
ATOM 879 C CA . LYS A 1 121 ? 4.822 35.664 127.387 1.00 28.89 111 LYS A CA 1
ATOM 880 C C . LYS A 1 121 ? 4.931 37.117 126.936 1.00 30.31 111 LYS A C 1
ATOM 881 O O . LYS A 1 121 ? 4.505 37.465 125.834 1.00 40.10 111 LYS A O 1
ATOM 887 N N . ASP A 1 122 ? 5.505 37.995 127.748 1.00 28.73 112 ASP A N 1
ATOM 888 C CA . ASP A 1 122 ? 5.700 39.388 127.332 1.00 28.98 112 ASP A CA 1
ATOM 889 C C . ASP A 1 122 ? 7.139 39.524 126.829 1.00 31.07 112 ASP A C 1
ATOM 890 O O . ASP A 1 122 ? 8.062 39.864 127.570 1.00 28.57 112 ASP A O 1
ATOM 895 N N . ILE A 1 123 ? 7.325 39.254 125.538 1.00 35.55 113 ILE A N 1
ATOM 896 C CA . ILE A 1 123 ? 8.671 39.246 124.980 1.00 32.62 113 ILE A CA 1
ATOM 897 C C . ILE A 1 123 ? 9.203 40.671 124.830 1.00 35.26 113 ILE A C 1
ATOM 898 O O . ILE A 1 123 ? 10.407 40.912 124.997 1.00 32.84 113 ILE A O 1
ATOM 903 N N . TYR A 1 124 ? 8.334 41.641 124.540 1.00 30.77 114 TYR A N 1
ATOM 904 C CA . TYR A 1 124 ? 8.829 42.997 124.342 1.00 32.46 114 TYR A CA 1
ATOM 905 C C . TYR A 1 124 ? 9.278 43.627 125.662 1.00 33.51 114 TYR A C 1
ATOM 906 O O . TYR A 1 124 ? 10.301 44.333 125.696 1.00 29.40 114 TYR A O 1
ATOM 915 N N . MET A 1 125 ? 8.551 43.368 126.764 1.00 26.46 115 MET A N 1
ATOM 916 C CA . MET A 1 125 ? 9.012 43.860 128.064 1.00 30.08 115 MET A CA 1
ATOM 917 C C . MET A 1 125 ? 10.414 43.333 128.380 1.00 29.32 115 MET A C 1
ATOM 918 O O . MET A 1 125 ? 11.253 44.070 128.918 1.00 25.24 115 MET A O 1
ATOM 923 N N . ILE A 1 126 ? 10.689 42.071 128.011 1.00 28.77 116 ILE A N 1
ATOM 924 C CA . ILE A 1 126 ? 12.035 41.501 128.134 1.00 28.87 116 ILE A CA 1
ATOM 925 C C . ILE A 1 126 ? 13.053 42.356 127.388 1.00 29.72 116 ILE A C 1
ATOM 926 O O . ILE A 1 126 ? 14.150 42.637 127.890 1.00 28.23 116 ILE A O 1
ATOM 931 N N . ARG A 1 127 ? 12.715 42.761 126.165 1.00 31.14 117 ARG A N 1
ATOM 932 C CA . ARG A 1 127 ? 13.626 43.592 125.391 1.00 31.48 117 ARG A CA 1
ATOM 933 C C . ARG A 1 127 ? 13.848 44.930 126.079 1.00 29.18 117 ARG A C 1
ATOM 934 O O . ARG A 1 127 ? 14.984 45.401 126.184 1.00 29.70 117 ARG A O 1
ATOM 942 N N . THR A 1 128 ? 12.766 45.565 126.545 1.00 30.68 118 THR A N 1
ATOM 943 C CA . THR A 1 128 ? 12.889 46.862 127.208 1.00 26.61 118 THR A CA 1
ATOM 944 C C . THR A 1 128 ? 13.818 46.775 128.409 1.00 28.95 118 THR A C 1
ATOM 945 O O . THR A 1 128 ? 14.720 47.604 128.576 1.00 27.65 118 THR A O 1
ATOM 949 N N . LEU A 1 129 ? 13.598 45.773 129.266 1.00 25.82 119 LEU A N 1
ATOM 950 C CA . LEU A 1 129 ? 14.378 45.679 130.491 1.00 25.30 119 LEU A CA 1
ATOM 951 C C . LEU A 1 129 ? 15.825 45.343 130.178 1.00 24.91 119 LEU A C 1
ATOM 952 O O . LEU A 1 129 ? 16.745 45.919 130.772 1.00 25.17 119 LEU A O 1
ATOM 957 N N . ALA A 1 130 ? 16.049 44.441 129.222 1.00 25.41 120 ALA A N 1
ATOM 958 C CA . ALA A 1 130 ? 17.422 44.098 128.863 1.00 26.74 120 ALA A CA 1
ATOM 959 C C . ALA A 1 130 ? 18.150 45.309 128.301 1.00 24.29 120 ALA A C 1
ATOM 960 O O . ALA A 1 130 ? 19.306 45.565 128.653 1.00 28.23 120 ALA A O 1
ATOM 962 N N . THR A 1 131 ? 17.469 46.112 127.488 1.00 28.32 121 THR A N 1
ATOM 963 C CA . THR A 1 131 ? 18.077 47.351 127.006 1.00 28.39 121 THR A CA 1
ATOM 964 C C . THR A 1 131 ? 18.410 48.289 128.163 1.00 29.22 121 THR A C 1
ATOM 965 O O . THR A 1 131 ? 19.478 48.915 128.175 1.00 29.62 121 THR A O 1
ATOM 969 N N . ALA A 1 132 ? 17.511 48.396 129.149 1.00 27.16 122 ALA A N 1
ATOM 970 C CA . ALA A 1 132 ? 17.787 49.250 130.301 1.00 27.77 122 ALA A CA 1
ATOM 971 C C . ALA A 1 132 ? 18.943 48.700 131.120 1.00 26.79 122 ALA A C 1
ATOM 972 O O . ALA A 1 132 ? 19.784 49.459 131.604 1.00 24.99 122 ALA A O 1
ATOM 974 N N . ILE A 1 133 ? 18.997 47.379 131.293 1.00 24.89 123 ILE A N 1
ATOM 975 C CA . ILE A 1 133 ? 20.034 46.822 132.139 1.00 24.77 123 ILE A CA 1
ATOM 976 C C . ILE A 1 133 ? 21.399 47.045 131.503 1.00 26.92 123 ILE A C 1
ATOM 977 O O . ILE A 1 133 ? 22.396 47.272 132.210 1.00 24.65 123 ILE A O 1
ATOM 982 N N . LYS A 1 134 ? 21.452 47.049 130.163 1.00 27.12 124 LYS A N 1
ATOM 983 C CA . LYS A 1 134 ? 22.711 47.277 129.461 1.00 27.21 124 LYS A CA 1
ATOM 984 C C . LYS A 1 134 ? 23.215 48.694 129.668 1.00 25.04 124 LYS A C 1
ATOM 985 O O . LYS A 1 134 ? 24.416 48.901 129.876 1.00 28.55 124 LYS A O 1
ATOM 991 N N . GLU A 1 135 ? 22.324 49.685 129.608 1.00 24.49 125 GLU A N 1
ATOM 992 C CA . GLU A 1 135 ? 22.779 51.060 129.778 1.00 28.17 125 GLU A CA 1
ATOM 993 C C . GLU A 1 135 ? 23.073 51.380 131.235 1.00 28.20 125 GLU A C 1
ATOM 994 O O . GLU A 1 135 ? 23.975 52.170 131.518 1.00 27.93 125 GLU A O 1
ATOM 1000 N N . ILE A 1 136 ? 22.342 50.770 132.167 1.00 24.11 126 ILE A N 1
ATOM 1001 C CA . ILE A 1 136 ? 22.645 50.977 133.572 1.00 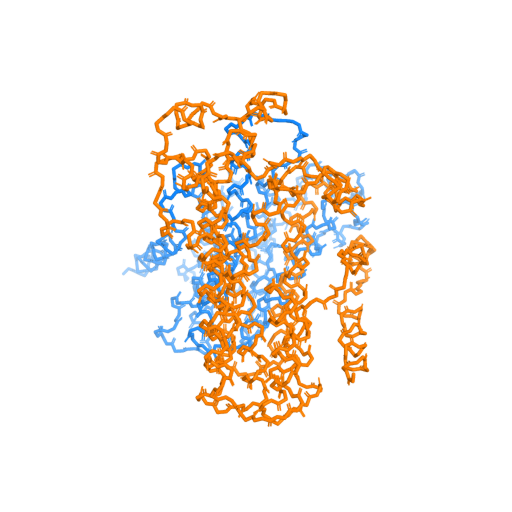26.06 126 ILE A CA 1
ATOM 1002 C C . ILE A 1 136 ? 24.052 50.464 133.881 1.00 28.94 126 ILE A C 1
ATOM 1003 O O . ILE A 1 136 ? 24.801 51.085 134.649 1.00 24.94 126 ILE A O 1
ATOM 1008 N N . ASN A 1 137 ? 24.443 49.340 133.264 1.00 25.55 127 ASN A N 1
ATOM 1009 C CA . ASN A 1 137 ? 25.753 48.757 133.538 1.00 29.36 127 ASN A CA 1
ATOM 1010 C C . ASN A 1 137 ? 26.875 49.514 132.829 1.00 29.90 127 ASN A C 1
ATOM 1011 O O . ASN A 1 137 ? 27.963 49.677 133.391 1.00 26.06 127 ASN A O 1
ATOM 1016 N N . GLU A 1 138 ? 26.622 50.007 131.612 1.00 29.24 128 GLU A N 1
ATOM 1017 C CA . GLU A 1 138 ? 27.601 50.860 130.941 1.00 31.20 128 GLU A CA 1
ATOM 1018 C C . GLU A 1 138 ? 27.958 52.078 131.782 1.00 31.14 128 GLU A C 1
ATOM 1019 O O . GLU A 1 138 ? 29.117 52.501 131.816 1.00 34.94 128 GLU A O 1
ATOM 1025 N N . HIS A 1 139 ? 26.974 52.655 132.465 1.00 33.09 129 HIS A N 1
ATOM 1026 C CA . HIS A 1 139 ? 27.156 53.904 133.189 1.00 30.27 129 HIS A CA 1
ATOM 1027 C C . HIS A 1 139 ? 27.555 53.691 134.636 1.00 33.32 129 HIS A C 1
ATOM 1028 O O . HIS A 1 139 ? 28.107 54.605 135.256 1.00 36.85 129 HIS A O 1
ATOM 1035 N N . LYS A 1 140 ? 27.296 52.510 135.191 1.00 29.40 130 LYS A N 1
ATOM 1036 C CA . LYS A 1 140 ? 27.963 52.149 136.429 1.00 35.63 130 LYS A CA 1
ATOM 1037 C C . LYS A 1 140 ? 29.473 52.094 136.206 1.00 34.85 130 LYS A C 1
ATOM 1038 O O . LYS A 1 140 ? 30.251 52.670 136.975 1.00 31.90 130 LYS A O 1
ATOM 1044 N N . ILE A 1 141 ? 29.898 51.424 135.130 1.00 35.11 131 ILE A N 1
ATOM 1045 C CA . ILE A 1 141 ? 31.321 51.350 134.806 1.00 39.21 131 ILE A CA 1
ATOM 1046 C C . ILE A 1 141 ? 31.892 52.748 134.605 1.00 39.77 131 ILE A C 1
ATOM 1047 O O . ILE A 1 141 ? 32.938 53.091 135.163 1.00 41.96 131 ILE A O 1
ATOM 1052 N N . ARG A 1 142 ? 31.206 53.574 133.812 1.00 36.92 132 ARG A N 1
ATOM 1053 C CA . ARG A 1 142 ? 31.635 54.956 133.605 1.00 39.65 132 ARG A CA 1
ATOM 1054 C C . ARG A 1 142 ? 31.794 55.699 134.927 1.00 43.88 132 ARG A C 1
ATOM 1055 O O . ARG A 1 142 ? 32.797 56.386 135.150 1.00 43.00 132 ARG A O 1
ATOM 1063 N N . LEU A 1 143 ? 30.795 55.601 135.810 1.00 42.81 133 LEU A N 1
ATOM 1064 C CA . LEU A 1 143 ? 30.882 56.307 137.083 1.00 40.67 133 LEU A CA 1
ATOM 1065 C C . LEU A 1 143 ? 32.001 55.740 137.938 1.00 43.98 133 LEU A C 1
ATOM 1066 O O . LEU A 1 143 ? 32.712 56.483 138.621 1.00 47.60 133 LEU A O 1
ATOM 1071 N N . TYR A 1 144 ? 32.182 54.425 137.892 1.00 42.39 134 TYR A N 1
ATOM 1072 C CA . TYR A 1 144 ? 33.172 53.774 138.734 1.00 42.09 134 TYR A CA 1
ATOM 1073 C C . TYR A 1 144 ? 34.583 54.009 138.203 1.00 44.69 134 TYR A C 1
ATOM 1074 O O . TYR A 1 144 ? 35.485 54.383 138.955 1.00 48.54 134 TYR A O 1
ATOM 1083 N N . ASP A 1 145 ? 34.789 53.813 136.905 1.00 45.14 135 ASP A N 1
ATOM 1084 C CA . ASP A 1 145 ? 36.057 54.141 136.264 1.00 50.04 135 ASP A CA 1
ATOM 1085 C C . ASP A 1 145 ? 36.377 55.631 136.290 1.00 55.09 135 ASP A C 1
ATOM 1086 O O . ASP A 1 145 ? 37.439 56.015 135.788 1.00 58.52 135 ASP A O 1
ATOM 1091 N N . ARG A 1 146 ? 35.502 56.465 136.856 1.00 55.71 136 ARG A N 1
ATOM 1092 C CA . ARG A 1 146 ? 35.641 57.927 136.827 1.00 59.67 136 ARG A CA 1
ATOM 1093 C C . ARG A 1 146 ? 36.008 58.423 135.427 1.00 56.39 136 ARG A C 1
ATOM 1094 O O . ARG A 1 146 ? 36.969 59.167 135.230 1.00 61.62 136 ARG A O 1
ATOM 1102 N N . SER A 1 147 ? 35.210 58.003 134.451 1.00 58.06 137 SER A N 1
ATOM 1103 C CA . SER A 1 147 ? 35.440 58.216 133.030 1.00 54.97 137 SER A CA 1
ATOM 1104 C C . SER A 1 147 ? 34.754 59.468 132.478 1.00 62.06 137 SER A C 1
ATOM 1105 O O . SER A 1 147 ? 34.942 59.787 131.299 1.00 63.48 137 SER A O 1
ATOM 1108 N N . PHE A 1 148 ? 33.999 60.200 133.301 1.00 63.03 138 PHE A N 1
ATOM 1109 C CA . PHE A 1 148 ? 33.223 61.353 132.852 1.00 62.36 138 PHE A CA 1
ATOM 1110 C C . PHE A 1 148 ? 34.121 62.586 132.656 1.00 71.11 138 PHE A C 1
ATOM 1111 O O . PHE A 1 148 ? 35.355 62.500 132.628 1.00 72.82 138 PHE A O 1
ATOM 1119 N N . LYS A 1 149 ? 33.499 63.765 132.523 1.00 72.51 139 LYS A N 1
ATOM 1120 C CA . LYS A 1 149 ? 34.263 64.977 132.245 1.00 73.02 139 LYS A CA 1
ATOM 1121 C C . LYS A 1 149 ? 33.552 66.247 132.691 1.00 71.54 139 LYS A C 1
ATOM 1122 O O . LYS A 1 149 ? 34.207 67.211 133.102 1.00 75.65 139 LYS A O 1
ATOM 1124 N N . ASP A 1 150 ? 32.223 66.275 132.582 1.00 74.40 140 ASP A N 1
ATOM 1125 C CA . ASP A 1 150 ? 31.464 67.487 132.864 1.00 69.67 140 ASP A CA 1
ATOM 1126 C C . ASP A 1 150 ? 30.515 67.248 134.018 1.00 68.56 140 ASP A C 1
ATOM 1127 O O . ASP A 1 150 ? 30.186 66.110 134.347 1.00 68.27 140 ASP A O 1
ATOM 1132 N N . GLU A 1 151 ? 30.084 68.348 134.632 1.00 67.61 141 GLU A N 1
ATOM 1133 C CA . GLU A 1 151 ? 28.874 68.354 135.440 1.00 67.37 141 GLU A CA 1
ATOM 1134 C C . GLU A 1 151 ? 27.740 67.705 134.662 1.00 64.95 141 GLU A C 1
ATOM 1135 O O . GLU A 1 151 ? 26.914 67.004 135.245 1.00 64.35 141 GLU A O 1
ATOM 1137 N N . ASN A 1 152 ? 27.678 67.941 133.350 1.00 60.54 142 ASN A N 1
ATOM 1138 C CA . ASN A 1 152 ? 26.609 67.352 132.550 1.00 63.47 142 ASN A CA 1
ATOM 1139 C C . ASN A 1 152 ? 26.766 65.837 132.452 1.00 61.73 142 ASN A C 1
ATOM 1140 O O . ASN A 1 152 ? 25.816 65.086 132.711 1.00 53.83 142 ASN A O 1
ATOM 1142 N N . ASP A 1 153 ? 27.972 65.377 132.093 1.00 63.61 143 ASP A N 1
ATOM 1143 C CA . ASP A 1 153 ? 28.233 63.951 131.890 1.00 57.80 143 ASP A CA 1
ATOM 1144 C C . ASP A 1 153 ? 28.043 63.160 133.175 1.00 53.74 143 ASP A C 1
ATOM 1145 O O . ASP A 1 153 ? 27.373 62.120 133.184 1.00 47.97 143 ASP A O 1
ATOM 1150 N N . PHE A 1 154 ? 28.684 63.607 134.257 1.00 54.53 144 PHE A N 1
ATOM 1151 C CA . PHE A 1 154 ? 28.534 62.948 135.548 1.00 51.16 144 PHE A CA 1
ATOM 1152 C C . PHE A 1 154 ? 27.066 62.819 135.937 1.00 48.54 144 PHE A C 1
ATOM 1153 O O . PHE A 1 154 ? 26.590 61.723 136.254 1.00 48.15 144 PHE A O 1
ATOM 1161 N N . PHE A 1 155 ? 26.330 63.935 135.920 1.00 47.94 145 PHE A N 1
ATOM 1162 C CA . PHE A 1 155 ? 24.928 63.884 136.317 1.00 50.01 145 PHE A CA 1
ATOM 1163 C C . PHE A 1 155 ? 24.096 63.072 135.333 1.00 44.10 145 PHE A C 1
ATOM 1164 O O . PHE A 1 155 ? 23.129 62.429 135.743 1.00 44.28 145 PHE A O 1
ATOM 1172 N N . GLU A 1 156 ? 24.451 63.076 134.043 1.00 45.51 146 GLU A N 1
ATOM 1173 C CA . GLU A 1 156 ? 23.718 62.253 133.087 1.00 42.52 146 GLU A CA 1
ATOM 1174 C C . GLU A 1 156 ? 23.907 60.770 133.375 1.00 42.94 146 GLU A C 1
ATOM 1175 O O . GLU A 1 156 ? 23.006 59.974 133.104 1.00 42.11 146 GLU A O 1
ATOM 1177 N N . SER A 1 157 ? 25.060 60.385 133.935 1.00 43.04 147 SER A N 1
ATOM 1178 C CA . SER A 1 157 ? 25.311 58.988 134.272 1.00 36.00 147 SER A CA 1
ATOM 1179 C C . SER A 1 157 ? 24.644 58.597 135.585 1.00 37.21 147 SER A C 1
ATOM 1180 O O . SER A 1 157 ? 24.125 57.479 135.706 1.00 32.88 147 SER A O 1
ATOM 1183 N N . VAL A 1 158 ? 24.667 59.488 136.585 1.00 35.53 148 VAL A N 1
ATOM 1184 C CA . VAL A 1 158 ? 23.995 59.207 137.853 1.00 37.22 148 VAL A CA 1
ATOM 1185 C C . VAL A 1 158 ? 22.500 58.974 137.620 1.00 34.58 148 VAL A C 1
ATOM 1186 O O . VAL A 1 158 ? 21.924 58.007 138.123 1.00 29.88 148 VAL A O 1
ATOM 1190 N N . GLY A 1 159 ? 21.880 59.828 136.807 1.00 33.65 149 GLY A N 1
ATOM 1191 C CA . GLY A 1 159 ? 20.457 59.689 136.539 1.00 33.02 149 GLY A CA 1
ATOM 1192 C C . GLY A 1 159 ? 20.108 58.428 135.768 1.00 32.94 149 GLY A C 1
ATOM 1193 O O . GLY A 1 159 ? 19.079 57.798 136.038 1.00 34.79 149 GLY A O 1
ATOM 1194 N N . ILE A 1 160 ? 20.946 58.052 134.798 1.00 28.84 150 ILE A N 1
ATOM 1195 C CA . ILE A 1 160 ? 20.720 56.792 134.087 1.00 33.02 150 ILE A CA 1
ATOM 1196 C C . ILE A 1 160 ? 20.771 55.608 135.060 1.00 30.87 150 ILE A C 1
ATOM 1197 O O . ILE A 1 160 ? 19.845 54.790 135.117 1.00 30.97 150 ILE A O 1
ATOM 1202 N N . VAL A 1 161 ? 21.836 55.497 135.852 1.00 25.97 151 VAL A N 1
ATOM 1203 C CA . VAL A 1 161 ? 21.977 54.322 136.711 1.00 30.73 151 VAL A CA 1
ATOM 1204 C C . VAL A 1 161 ? 20.806 54.228 137.683 1.00 32.26 151 VAL A C 1
ATOM 1205 O O . VAL A 1 161 ? 20.296 53.140 137.979 1.00 31.48 151 VAL A O 1
ATOM 1209 N N . GLU A 1 162 ? 20.339 55.371 138.157 1.00 33.42 152 GLU A N 1
ATOM 1210 C CA . GLU A 1 162 ? 19.422 55.438 139.279 1.00 32.05 152 GLU A CA 1
ATOM 1211 C C . GLU A 1 162 ? 17.957 55.450 138.846 1.00 33.48 152 GLU A C 1
ATOM 1212 O O . GLU A 1 162 ? 17.079 55.147 139.666 1.00 34.16 152 GLU A O 1
ATOM 1218 N N . SER A 1 163 ? 17.669 55.758 137.572 1.00 27.81 153 SER A N 1
ATOM 1219 C CA . SER A 1 163 ? 16.282 55.878 137.142 1.00 27.70 153 SER A CA 1
ATOM 1220 C C . SER A 1 163 ? 15.995 55.315 135.751 1.00 26.52 153 SER A C 1
ATOM 1221 O O . SER A 1 163 ? 14.851 55.403 135.304 1.00 27.87 153 SER A O 1
ATOM 1224 N N . ALA A 1 164 ? 16.959 54.686 135.071 1.00 25.85 154 ALA A N 1
ATOM 1225 C CA . ALA A 1 164 ? 16.717 54.245 133.699 1.00 25.27 154 ALA A CA 1
ATOM 1226 C C . ALA A 1 164 ? 15.665 53.145 133.594 1.00 27.14 154 ALA A C 1
ATOM 1227 O O . ALA A 1 164 ? 15.051 52.999 132.528 1.00 28.26 154 ALA A O 1
ATOM 1229 N N . LEU A 1 165 ? 15.468 52.336 134.644 1.00 24.75 155 LEU A N 1
ATOM 1230 C CA . LEU A 1 165 ? 14.365 51.370 134.629 1.00 26.61 155 LEU A CA 1
ATOM 1231 C C . LEU A 1 165 ? 13.027 52.079 134.483 1.00 23.03 155 LEU A C 1
ATOM 1232 O O . LEU A 1 165 ? 12.209 51.720 133.631 1.00 25.50 155 LEU A O 1
ATOM 1237 N N . PHE A 1 166 ? 12.786 53.091 135.312 1.00 24.22 156 PHE A N 1
ATOM 1238 C CA . PHE A 1 166 ? 11.555 53.869 135.190 1.00 25.48 156 PHE A CA 1
ATOM 1239 C C . PHE A 1 166 ? 11.463 54.533 133.822 1.00 28.16 156 PHE A C 1
ATOM 1240 O O . PHE A 1 166 ? 10.425 54.453 133.155 1.00 28.79 156 PHE A O 1
ATOM 1248 N N . HIS A 1 167 ? 12.545 55.192 133.389 1.00 24.16 157 HIS A N 1
ATOM 1249 C CA . HIS A 1 167 ? 12.615 55.747 132.041 1.00 29.84 157 HIS A CA 1
ATOM 1250 C C . HIS A 1 167 ? 12.143 54.745 130.987 1.00 29.90 157 HIS A C 1
ATOM 1251 O O . HIS A 1 167 ? 11.163 54.984 130.274 1.00 31.80 157 HIS A O 1
ATOM 1258 N N . ARG A 1 168 ? 12.823 53.604 130.887 1.00 27.93 158 ARG A N 1
ATOM 1259 C CA . ARG A 1 168 ? 12.557 52.687 129.784 1.00 28.13 158 ARG A CA 1
ATOM 1260 C C . ARG A 1 168 ? 11.202 52.013 129.921 1.00 27.08 158 ARG A C 1
ATOM 1261 O O . ARG A 1 168 ? 10.536 51.743 128.913 1.00 32.61 158 ARG A O 1
ATOM 1269 N N . VAL A 1 169 ? 10.788 51.707 131.151 1.00 27.72 159 VAL A N 1
ATOM 1270 C CA . VAL A 1 169 ? 9.486 51.076 131.369 1.00 27.30 159 VAL A CA 1
ATOM 1271 C C . VAL A 1 169 ? 8.358 52.058 131.073 1.00 24.63 159 VAL A C 1
ATOM 1272 O O . VAL A 1 169 ? 7.322 51.680 130.514 1.00 23.90 159 VAL A O 1
ATOM 1276 N N . ALA A 1 170 ? 8.546 53.335 131.434 1.00 28.89 160 ALA A N 1
ATOM 1277 C CA . ALA A 1 170 ? 7.558 54.366 131.115 1.00 31.13 160 ALA A CA 1
ATOM 1278 C C . ALA A 1 170 ? 7.405 54.531 129.608 1.00 31.63 160 ALA A C 1
ATOM 1279 O O . ALA A 1 170 ? 6.283 54.546 129.091 1.00 30.25 160 ALA A O 1
ATOM 1281 N N . GLU A 1 171 ? 8.533 54.653 128.889 1.00 28.92 161 GLU A N 1
ATOM 1282 C CA . GLU A 1 171 ? 8.520 54.722 127.423 1.00 30.74 161 GLU A CA 1
ATOM 1283 C C . GLU A 1 171 ? 7.772 53.551 126.822 1.00 28.85 161 GLU A C 1
ATOM 1284 O O . GLU A 1 171 ? 7.026 53.704 125.852 1.00 31.52 161 GLU A O 1
ATOM 1290 N N . HIS A 1 172 ? 8.003 52.360 127.362 1.00 27.43 162 HIS A N 1
ATOM 1291 C CA . HIS A 1 172 ? 7.384 51.163 126.812 1.00 29.84 162 HIS A CA 1
ATOM 1292 C C . HIS A 1 172 ? 5.868 51.289 126.801 1.00 31.79 162 HIS A C 1
ATOM 1293 O O . HIS A 1 172 ? 5.217 50.823 125.860 1.00 32.18 162 HIS A O 1
ATOM 1300 N N . PHE A 1 173 ? 5.299 51.963 127.804 1.00 30.36 163 PHE A N 1
ATOM 1301 C CA . PHE A 1 173 ? 3.861 52.172 127.912 1.00 29.86 163 PHE A CA 1
ATOM 1302 C C . PHE A 1 173 ? 3.427 53.592 127.558 1.00 32.96 163 PHE A C 1
ATOM 1303 O O . PHE A 1 173 ? 2.258 53.935 127.782 1.00 31.03 163 PHE A O 1
ATOM 1311 N N . ASN A 1 174 ? 4.344 54.427 127.043 1.00 30.22 164 ASN A N 1
ATOM 1312 C CA . ASN A 1 174 ? 4.042 55.799 126.606 1.00 30.70 164 ASN A CA 1
ATOM 1313 C C . ASN A 1 174 ? 3.514 56.658 127.742 1.00 33.37 164 ASN A C 1
ATOM 1314 O O . ASN A 1 174 ? 2.600 57.462 127.545 1.00 33.63 164 ASN A O 1
ATOM 1319 N N . LEU A 1 175 ? 4.099 56.502 128.939 1.00 29.66 165 LEU A N 1
ATOM 1320 C CA . LEU A 1 175 ? 3.651 57.279 130.089 1.00 28.85 165 LEU A CA 1
ATOM 1321 C C . LEU A 1 175 ? 4.563 58.472 130.319 1.00 40.23 165 LEU A C 1
ATOM 1322 O O . LEU A 1 175 ? 5.798 58.321 130.333 1.00 39.69 165 LEU A O 1
ATOM 1327 N N . PRO A 1 176 ? 4.013 59.660 130.514 1.00 46.69 166 PRO A N 1
ATOM 1328 C CA . PRO A 1 176 ? 4.839 60.822 130.855 1.00 47.21 166 PRO A CA 1
ATOM 1329 C C . PRO A 1 176 ? 5.143 60.818 132.351 1.00 45.74 166 PRO A C 1
ATOM 1330 O O . PRO A 1 176 ? 4.769 59.895 133.080 1.00 43.04 166 PRO A O 1
ATOM 1334 N N . ARG A 1 177 ? 5.851 61.864 132.791 1.00 44.02 167 ARG A N 1
ATOM 1335 C CA . ARG A 1 177 ? 6.077 62.158 134.209 1.00 43.41 167 ARG A CA 1
ATOM 1336 C C . ARG A 1 177 ? 7.103 61.251 134.884 1.00 42.73 167 ARG A C 1
ATOM 1337 O O . ARG A 1 177 ? 7.936 61.742 135.654 1.00 46.91 167 ARG A O 1
ATOM 1345 N N . TRP A 1 178 ? 7.068 59.939 134.632 1.00 39.99 168 TRP A N 1
ATOM 1346 C CA . TRP A 1 178 ? 7.851 59.036 135.477 1.00 37.32 168 TRP A CA 1
ATOM 1347 C C . TRP A 1 178 ? 9.348 59.206 135.245 1.00 38.13 168 TRP A C 1
ATOM 1348 O O . TRP A 1 178 ? 10.137 59.085 136.188 1.00 38.67 168 TRP A O 1
ATOM 1359 N N . LYS A 1 179 ? 9.764 59.491 134.007 1.00 36.60 169 LYS A N 1
ATOM 1360 C CA . LYS A 1 179 ? 11.188 59.682 133.741 1.00 34.91 169 LYS A CA 1
ATOM 1361 C C . LYS A 1 179 ? 11.772 60.809 134.593 1.00 37.38 169 LYS A C 1
ATOM 1362 O O . LYS A 1 179 ? 12.779 60.616 135.284 1.00 39.43 169 LYS A O 1
ATOM 1368 N N . LYS A 1 180 ? 11.147 61.997 134.569 1.00 36.84 170 LYS A N 1
ATOM 1369 C CA . LYS A 1 180 ? 11.714 63.129 135.293 1.00 31.66 170 LYS A CA 1
ATOM 1370 C C . LYS A 1 180 ? 11.551 62.964 136.795 1.00 30.32 170 LYS A C 1
ATOM 1371 O O . LYS A 1 180 ? 12.468 63.277 137.563 1.00 31.98 170 LYS A O 1
ATOM 1377 N N . LEU A 1 181 ? 10.389 62.480 137.230 1.00 33.97 171 LEU A N 1
ATOM 1378 C CA . LEU A 1 181 ? 10.140 62.289 138.657 1.00 31.74 171 LEU A CA 1
ATOM 1379 C C . LEU A 1 181 ? 11.173 61.344 139.281 1.00 33.21 171 LEU A C 1
ATOM 1380 O O . LEU A 1 181 ? 11.868 61.707 140.243 1.00 27.64 171 LEU A O 1
ATOM 1385 N N . SER A 1 182 ? 11.325 60.141 138.713 1.00 29.32 172 SER A N 1
ATOM 1386 C CA . SER A 1 182 ? 12.264 59.175 139.286 1.00 34.68 172 SER A CA 1
ATOM 1387 C C . SER A 1 182 ? 13.701 59.680 139.204 1.00 32.53 172 SER A C 1
ATOM 1388 O O . SER A 1 182 ? 14.488 59.493 140.142 1.00 28.89 172 SER A O 1
ATOM 1391 N N . SER A 1 183 ? 14.054 60.335 138.095 1.00 28.79 173 SER A N 1
ATOM 1392 C CA . SER A 1 183 ? 15.389 60.893 137.952 1.00 29.66 173 SER A CA 1
ATOM 1393 C C . SER A 1 183 ? 15.688 61.881 139.075 1.00 29.49 173 SER A C 1
ATOM 1394 O O . SER A 1 183 ? 16.621 61.683 139.861 1.00 28.63 173 SER A O 1
ATOM 1397 N N . ASP A 1 184 ? 14.870 62.928 139.197 1.00 31.31 174 ASP A N 1
ATOM 1398 C CA . ASP A 1 184 ? 15.076 63.909 140.263 1.00 35.27 174 ASP A CA 1
ATOM 1399 C C . ASP A 1 184 ? 15.138 63.253 141.636 1.00 33.27 174 ASP A C 1
ATOM 1400 O O . ASP A 1 184 ? 16.036 63.551 142.436 1.00 34.45 174 ASP A O 1
ATOM 1405 N N . PHE A 1 185 ? 14.190 62.349 141.926 1.00 29.10 175 PHE A N 1
ATOM 1406 C CA . PHE A 1 185 ? 14.078 61.825 143.285 1.00 30.96 175 PHE A CA 1
ATOM 1407 C C . PHE A 1 185 ? 15.252 60.917 143.635 1.00 30.16 175 PHE A C 1
ATOM 1408 O O . PHE A 1 185 ? 15.858 61.055 144.701 1.00 26.83 175 PHE A O 1
ATOM 1416 N N . PHE A 1 186 ? 15.582 59.974 142.756 1.00 28.35 176 PHE A N 1
ATOM 1417 C CA . PHE A 1 186 ? 16.583 58.993 143.141 1.00 30.90 176 PHE A CA 1
ATOM 1418 C C . PHE A 1 186 ? 18.004 59.523 142.997 1.00 28.19 176 PHE A C 1
ATOM 1419 O O . PHE A 1 186 ? 18.874 59.100 143.755 1.00 30.40 176 PHE A O 1
ATOM 1427 N N . VAL A 1 187 ? 18.273 60.423 142.044 1.00 28.85 177 VAL A N 1
ATOM 1428 C CA . VAL A 1 187 ? 19.566 61.106 142.040 1.00 33.37 177 VAL A CA 1
ATOM 1429 C C . VAL A 1 187 ? 19.777 61.819 143.370 1.00 37.63 177 VAL A C 1
ATOM 1430 O O . VAL A 1 187 ? 20.819 61.663 144.020 1.00 34.70 177 VAL A O 1
ATOM 1434 N N . PHE A 1 188 ? 18.774 62.594 143.805 1.00 34.87 178 PHE A N 1
ATOM 1435 C CA . PHE A 1 188 ? 18.846 63.225 145.117 1.00 34.92 178 PHE A CA 1
ATOM 1436 C C . PHE A 1 188 ? 19.113 62.200 146.214 1.00 34.67 178 PHE A C 1
ATOM 1437 O O . PHE A 1 188 ? 19.960 62.419 147.087 1.00 37.19 178 PHE A O 1
ATOM 1445 N N . LYS A 1 189 ? 18.407 61.063 146.177 1.00 36.05 179 LYS A N 1
ATOM 1446 C CA . LYS A 1 189 ? 18.562 60.054 147.225 1.00 37.91 179 LYS A CA 1
ATOM 1447 C C . LYS A 1 189 ? 19.947 59.422 147.198 1.00 37.16 179 LYS A C 1
ATOM 1448 O O . LYS A 1 189 ? 20.545 59.184 148.255 1.00 38.32 179 LYS A O 1
ATOM 1454 N N . ARG A 1 190 ? 20.468 59.140 146.003 1.00 35.45 180 ARG A N 1
ATOM 1455 C CA . ARG A 1 190 ? 21.796 58.540 145.885 1.00 41.01 180 ARG A CA 1
ATOM 1456 C C . ARG A 1 190 ? 22.888 59.503 146.338 1.00 45.62 180 ARG A C 1
ATOM 1457 O O . ARG A 1 190 ? 23.837 59.094 147.014 1.00 41.28 180 ARG A O 1
ATOM 1465 N N . LEU A 1 191 ? 22.766 60.788 145.975 1.00 43.36 181 LEU A N 1
ATOM 1466 C CA . LEU A 1 191 ? 23.772 61.773 146.356 1.00 38.82 181 LEU A CA 1
ATOM 1467 C C . LEU A 1 191 ? 23.711 62.079 147.851 1.00 42.11 181 LEU A C 1
ATOM 1468 O O . LEU A 1 191 ? 24.741 62.321 148.485 1.00 42.87 181 LEU A O 1
ATOM 1473 N N . MET A 1 192 ? 22.511 62.068 148.428 1.00 44.99 182 MET A N 1
ATOM 1474 C CA . MET A 1 192 ? 22.357 62.320 149.856 1.00 44.34 182 MET A CA 1
ATOM 1475 C C . MET A 1 192 ? 22.890 61.170 150.701 1.00 48.61 182 MET A C 1
ATOM 1476 O O . MET A 1 192 ? 23.305 61.381 151.846 1.00 51.90 182 MET A O 1
ATOM 1481 N N . ASN A 1 193 ? 22.876 59.955 150.164 1.00 51.25 183 ASN A N 1
ATOM 1482 C CA . ASN A 1 193 ? 23.210 58.762 150.922 1.00 49.03 183 ASN A CA 1
ATOM 1483 C C . ASN A 1 193 ? 24.533 58.202 150.431 1.00 52.12 183 ASN A C 1
ATOM 1484 O O . ASN A 1 193 ? 25.345 57.731 151.223 1.00 61.58 183 ASN A O 1
ATOM 1489 N N . ASP A 1 200 ? 31.258 59.629 145.698 1.00 61.73 190 ASP A N 1
ATOM 1490 C CA . ASP A 1 200 ? 30.420 60.823 145.630 1.00 68.82 190 ASP A CA 1
ATOM 1491 C C . ASP A 1 200 ? 31.198 62.035 146.137 1.00 67.75 190 ASP A C 1
ATOM 1492 O O . ASP A 1 200 ? 31.317 63.046 145.440 1.00 62.86 190 ASP A O 1
ATOM 1494 N N . VAL A 1 201 ? 31.749 61.918 147.347 1.00 67.50 191 VAL A N 1
ATOM 1495 C CA . VAL A 1 201 ? 32.529 62.998 147.935 1.00 72.14 191 VAL A CA 1
ATOM 1496 C C . VAL A 1 201 ? 33.740 63.374 147.087 1.00 73.12 191 VAL A C 1
ATOM 1497 O O . VAL A 1 201 ? 34.366 64.410 147.337 1.00 68.06 191 VAL A O 1
ATOM 1499 N N . ILE A 1 202 ? 34.066 62.573 146.072 1.00 72.55 192 ILE A N 1
ATOM 1500 C CA . ILE A 1 202 ? 35.228 62.791 145.219 1.00 73.03 192 ILE A CA 1
ATOM 1501 C C . ILE A 1 202 ? 34.854 63.280 143.834 1.00 74.36 192 ILE A C 1
ATOM 1502 O O . ILE A 1 202 ? 35.751 63.474 143.000 1.00 74.20 192 ILE A O 1
ATOM 1504 N N . GLY A 1 203 ? 33.564 63.476 143.549 1.00 75.62 193 GLY A N 1
ATOM 1505 C CA . GLY A 1 203 ? 33.180 64.016 142.255 1.00 74.27 193 GLY A CA 1
ATOM 1506 C C . GLY A 1 203 ? 33.852 65.340 141.949 1.00 79.69 193 GLY A C 1
ATOM 1507 O O . GLY A 1 203 ? 34.106 65.658 140.786 1.00 80.45 193 GLY A O 1
ATOM 1508 N N . SER A 1 204 ? 34.173 66.118 142.985 1.00 81.27 194 SER A N 1
ATOM 1509 C CA . SER A 1 204 ? 34.839 67.403 142.818 1.00 77.68 194 SER A CA 1
ATOM 1510 C C . SER A 1 204 ? 36.317 67.280 142.456 1.00 82.85 194 SER A C 1
ATOM 1511 O O . SER A 1 204 ? 36.977 68.312 142.296 1.00 80.59 194 SER A O 1
ATOM 1513 N N . PHE A 1 205 ? 36.856 66.069 142.326 1.00 86.61 195 PHE A N 1
ATOM 1514 C CA . PHE A 1 205 ? 38.258 65.868 141.972 1.00 85.16 195 PHE A CA 1
ATOM 1515 C C . PHE A 1 205 ? 38.452 65.554 140.489 1.00 90.23 195 PHE A C 1
ATOM 1516 O O . PHE A 1 205 ? 39.566 65.208 140.077 1.00 83.95 195 PHE A O 1
ATOM 1518 N N . ILE A 1 206 ? 37.390 65.656 139.686 1.00 87.69 196 ILE A N 1
ATOM 1519 C CA . ILE A 1 206 ? 37.461 65.457 138.243 1.00 83.16 196 ILE A CA 1
ATOM 1520 C C . ILE A 1 206 ? 36.589 66.517 137.575 1.00 87.12 196 ILE A C 1
ATOM 1521 O O . ILE A 1 206 ? 36.299 66.436 136.374 1.00 87.55 196 ILE A O 1
ATOM 1523 N N . GLN A 1 207 ? 36.170 67.514 138.363 1.00 79.31 197 GLN A N 1
ATOM 1524 C CA . GLN A 1 207 ? 35.360 68.643 137.915 1.00 79.33 197 GLN A CA 1
ATOM 1525 C C . GLN A 1 207 ? 34.937 69.495 139.108 1.00 83.12 197 GLN A C 1
ATOM 1526 O O . GLN A 1 207 ? 35.362 69.244 140.242 1.00 80.66 197 GLN A O 1
ATOM 1528 N N . LEU A 1 208 ? 34.099 70.506 138.855 1.00 76.51 198 LEU A N 1
ATOM 1529 C CA . LEU A 1 208 ? 33.433 71.283 139.897 1.00 81.10 198 LEU A CA 1
ATOM 1530 C C . LEU A 1 208 ? 32.340 72.137 139.259 1.00 79.89 198 LEU A C 1
ATOM 1531 O O . LEU A 1 208 ? 31.906 71.849 138.139 1.00 82.32 198 LEU A O 1
ATOM 1533 N N . GLY A 1 209 ? 31.889 73.186 139.947 1.00 77.79 199 GLY A N 1
ATOM 1534 C CA . GLY A 1 209 ? 30.851 74.052 139.408 1.00 82.19 199 GLY A CA 1
ATOM 1535 C C . GLY A 1 209 ? 30.073 74.813 140.468 1.00 85.64 199 GLY A C 1
ATOM 1536 O O . GLY A 1 209 ? 29.853 76.024 140.347 1.00 82.22 199 GLY A O 1
ATOM 1537 N N . LYS A 1 210 ? 29.624 74.099 141.499 1.00 80.12 200 LYS A N 1
ATOM 1538 C CA . LYS A 1 210 ? 29.075 74.706 142.703 1.00 78.18 200 LYS A CA 1
ATOM 1539 C C . LYS A 1 210 ? 29.443 73.804 143.874 1.00 77.39 200 LYS A C 1
ATOM 1540 O O . LYS A 1 210 ? 30.033 72.733 143.696 1.00 75.54 200 LYS A O 1
ATOM 1546 N N . THR A 1 211 ? 29.106 74.249 145.082 1.00 70.63 201 THR A N 1
ATOM 1547 C CA . THR A 1 211 ? 29.581 73.549 146.267 1.00 74.90 201 THR A CA 1
ATOM 1548 C C . THR A 1 211 ? 28.812 72.238 146.479 1.00 71.38 201 THR A C 1
ATOM 1549 O O . THR A 1 211 ? 27.758 71.992 145.883 1.00 66.09 201 THR A O 1
ATOM 1553 N N . LYS A 1 212 ? 29.366 71.381 147.346 1.00 65.88 202 LYS A N 1
ATOM 1554 C CA . LYS A 1 212 ? 28.661 70.163 147.738 1.00 62.74 202 LYS A CA 1
ATOM 1555 C C . LYS A 1 212 ? 27.279 70.483 148.298 1.00 66.13 202 LYS A C 1
ATOM 1556 O O . LYS A 1 212 ? 26.287 69.826 147.958 1.00 64.77 202 LYS A O 1
ATOM 1562 N N . GLU A 1 213 ? 27.194 71.486 149.173 1.00 64.89 203 GLU A N 1
ATOM 1563 C CA . GLU A 1 213 ? 25.903 71.866 149.724 1.00 62.05 203 GLU A CA 1
ATOM 1564 C C . GLU A 1 213 ? 25.041 72.581 148.694 1.00 59.37 203 GLU A C 1
ATOM 1565 O O . GLU A 1 213 ? 23.819 72.644 148.860 1.00 60.79 203 GLU A O 1
ATOM 1571 N N . GLU A 1 214 ? 25.644 73.110 147.631 1.00 59.17 204 GLU A N 1
ATOM 1572 C CA . GLU A 1 214 ? 24.852 73.729 146.575 1.00 65.20 204 GLU A CA 1
ATOM 1573 C C . GLU A 1 214 ? 24.330 72.684 145.593 1.00 63.98 204 GLU A C 1
ATOM 1574 O O . GLU A 1 214 ? 23.218 72.822 145.071 1.00 60.50 204 GLU A O 1
ATOM 1576 N N . ILE A 1 215 ? 25.120 71.637 145.327 1.00 61.34 205 ILE A N 1
ATOM 1577 C CA . ILE A 1 215 ? 24.637 70.535 144.500 1.00 56.38 205 ILE A CA 1
ATOM 1578 C C . ILE A 1 215 ? 23.446 69.862 145.174 1.00 57.83 205 ILE A C 1
ATOM 1579 O O . ILE A 1 215 ? 22.390 69.663 144.560 1.00 53.16 205 ILE A O 1
ATOM 1584 N N . LEU A 1 216 ? 23.584 69.544 146.464 1.00 53.42 206 LEU A N 1
ATOM 1585 C CA . LEU A 1 216 ? 22.537 68.816 147.172 1.00 53.43 206 LEU A CA 1
ATOM 1586 C C . LEU A 1 216 ? 21.240 69.612 147.234 1.00 53.12 206 LEU A C 1
ATOM 1587 O O . LEU A 1 216 ? 20.164 69.090 146.919 1.00 50.59 206 LEU A O 1
ATOM 1592 N N . GLU A 1 217 ? 21.311 70.882 147.637 1.00 58.24 207 GLU A N 1
ATOM 1593 C CA . GLU A 1 217 ? 20.061 71.611 147.803 1.00 58.27 207 GLU A CA 1
ATOM 1594 C C . GLU A 1 217 ? 19.438 71.983 146.463 1.00 50.46 207 GLU A C 1
ATOM 1595 O O . GLU A 1 217 ? 18.211 72.122 146.380 1.00 52.74 207 GLU A O 1
ATOM 1601 N N . ASP A 1 218 ? 20.235 72.087 145.403 1.00 46.71 208 ASP A N 1
ATOM 1602 C CA . ASP A 1 218 ? 19.641 72.203 144.080 1.00 49.41 208 ASP A CA 1
ATOM 1603 C C . ASP A 1 218 ? 18.914 70.912 143.693 1.00 52.36 208 ASP A C 1
ATOM 1604 O O . ASP A 1 218 ? 17.821 70.957 143.113 1.00 49.00 208 ASP A O 1
ATOM 1609 N N . CYS A 1 219 ? 19.504 69.752 144.021 1.00 50.82 209 CYS A N 1
ATOM 1610 C CA . CYS A 1 219 ? 18.843 68.464 143.804 1.00 46.24 209 CYS A CA 1
ATOM 1611 C C . CYS A 1 219 ? 17.574 68.330 144.639 1.00 44.26 209 CYS A C 1
ATOM 1612 O O . CYS A 1 219 ? 16.567 67.791 144.160 1.00 35.96 209 CYS A O 1
ATOM 1615 N N . PHE A 1 220 ? 17.617 68.778 145.899 1.00 41.92 210 PHE A N 1
ATOM 1616 C CA . PHE A 1 220 ? 16.418 68.765 146.728 1.00 44.18 210 PHE A CA 1
ATOM 1617 C C . PHE A 1 220 ? 15.307 69.588 146.091 1.00 42.04 210 PHE A C 1
ATOM 1618 O O . PHE A 1 220 ? 14.141 69.183 146.104 1.00 43.42 210 PHE A O 1
ATOM 1626 N N . LYS A 1 221 ? 15.650 70.746 145.529 1.00 46.79 211 LYS A N 1
ATOM 1627 C CA . LYS A 1 221 ? 14.637 71.606 144.924 1.00 47.15 211 LYS A CA 1
ATOM 1628 C C . LYS A 1 221 ? 14.051 70.976 143.665 1.00 38.83 211 LYS A C 1
ATOM 1629 O O . LYS A 1 221 ? 12.853 71.113 143.399 1.00 40.64 211 LYS A O 1
ATOM 1631 N N . LYS A 1 222 ? 14.880 70.306 142.862 1.00 41.44 212 LYS A N 1
ATOM 1632 C CA . LYS A 1 222 ? 14.349 69.636 141.680 1.00 42.27 212 LYS A CA 1
ATOM 1633 C C . LYS A 1 222 ? 13.414 68.497 142.072 1.00 40.05 212 LYS A C 1
ATOM 1634 O O . LYS A 1 222 ? 12.343 68.340 141.479 1.00 40.04 212 LYS A O 1
ATOM 1640 N N . ALA A 1 223 ? 13.806 67.687 143.063 1.00 35.58 213 ALA A N 1
ATOM 1641 C CA . ALA A 1 223 ? 12.950 66.591 143.502 1.00 37.07 213 ALA A CA 1
ATOM 1642 C C . ALA A 1 223 ? 11.710 67.119 144.220 1.00 38.81 213 ALA A C 1
ATOM 1643 O O . ALA A 1 223 ? 10.599 66.622 144.001 1.00 36.30 213 ALA A O 1
ATOM 1645 N N . LYS A 1 224 ? 11.874 68.134 145.065 1.00 38.61 214 LYS A N 1
ATOM 1646 C CA . LYS A 1 224 ? 10.712 68.752 145.684 1.00 38.85 214 LYS A CA 1
ATOM 1647 C C . LYS A 1 224 ? 9.740 69.263 144.627 1.00 43.22 214 LYS A C 1
ATOM 1648 O O . LYS A 1 224 ? 8.528 69.016 144.711 1.00 42.23 214 LYS A O 1
ATOM 1654 N N . ASN A 1 225 ? 10.256 69.932 143.593 1.00 41.71 215 ASN A N 1
ATOM 1655 C CA . ASN A 1 225 ? 9.376 70.506 142.584 1.00 38.04 215 ASN A CA 1
ATOM 1656 C C . ASN A 1 225 ? 8.655 69.428 141.794 1.00 35.62 215 ASN A C 1
ATOM 1657 O O . ASN A 1 225 ? 7.447 69.541 141.558 1.00 44.11 215 ASN A O 1
ATOM 1662 N N . SER A 1 226 ? 9.366 68.374 141.379 1.00 34.70 216 SER A N 1
ATOM 1663 C CA . SER A 1 226 ? 8.722 67.332 140.578 1.00 35.31 216 SER A CA 1
ATOM 1664 C C . SER A 1 226 ? 7.634 66.601 141.361 1.00 34.72 216 SER A C 1
ATOM 1665 O O . SER A 1 226 ? 6.582 66.262 140.809 1.00 35.29 216 SER A O 1
ATOM 1668 N N . ILE A 1 227 ? 7.859 66.349 142.651 1.00 35.72 217 ILE A N 1
ATOM 1669 C CA . ILE A 1 227 ? 6.838 65.707 143.473 1.00 35.12 217 ILE A CA 1
ATOM 1670 C C . ILE A 1 227 ? 5.566 66.551 143.509 1.00 38.92 217 ILE A C 1
ATOM 1671 O O . ILE A 1 227 ? 4.452 66.031 143.372 1.00 34.51 217 ILE A O 1
ATOM 1676 N N . GLU A 1 228 ? 5.724 67.873 143.670 1.00 44.62 218 GLU A N 1
ATOM 1677 C CA . GLU A 1 228 ? 4.587 68.778 143.819 1.00 39.68 218 GLU A CA 1
ATOM 1678 C C . GLU A 1 228 ? 3.890 69.054 142.496 1.00 36.73 218 GLU A C 1
ATOM 1679 O O . GLU A 1 228 ? 2.685 69.328 142.480 1.00 40.65 218 GLU A O 1
ATOM 1685 N N . SER A 1 229 ? 4.621 68.961 141.390 1.00 40.43 219 SER A N 1
ATOM 1686 C CA . SER A 1 229 ? 4.142 69.289 140.051 1.00 39.71 219 SER A CA 1
ATOM 1687 C C . SER A 1 229 ? 3.587 68.082 139.297 1.00 41.58 219 SER A C 1
ATOM 1688 O O . SER A 1 229 ? 2.519 68.171 138.685 1.00 42.73 219 SER A O 1
ATOM 1691 N N . LEU A 1 230 ? 4.310 66.963 139.305 1.00 42.30 220 LEU A N 1
ATOM 1692 C CA . LEU A 1 230 ? 3.972 65.811 138.480 1.00 40.21 220 LEU A CA 1
ATOM 1693 C C . LEU A 1 230 ? 3.053 64.813 139.177 1.00 40.26 220 LEU A C 1
ATOM 1694 O O . LEU A 1 230 ? 2.769 63.754 138.606 1.00 43.11 220 LEU A O 1
ATOM 1699 N N . LEU A 1 231 ? 2.594 65.104 140.389 1.00 39.47 221 LEU A N 1
ATOM 1700 C CA . LEU A 1 231 ? 1.674 64.226 141.102 1.00 43.68 221 LEU A CA 1
ATOM 1701 C C . LEU A 1 231 ? 0.532 65.036 141.678 1.00 43.16 221 LEU A C 1
ATOM 1702 O O . LEU A 1 231 ? 0.719 66.198 142.070 1.00 40.52 221 LEU A O 1
ATOM 1707 N N . PRO A 1 232 ? -0.672 64.455 141.767 1.00 43.78 222 PRO A N 1
ATOM 1708 C CA . PRO A 1 232 ? -1.822 65.187 142.310 1.00 40.73 222 PRO A CA 1
ATOM 1709 C C . PRO A 1 232 ? -1.611 65.603 143.764 1.00 44.49 222 PRO A C 1
ATOM 1710 O O . PRO A 1 232 ? -0.967 64.900 144.553 1.00 43.00 222 PRO A O 1
ATOM 1714 N N . LEU A 1 233 ? -2.174 66.762 144.113 1.00 40.56 223 LEU A N 1
ATOM 1715 C CA . LEU A 1 233 ? -2.010 67.311 145.455 1.00 41.52 223 LEU A CA 1
ATOM 1716 C C . LEU A 1 233 ? -2.671 66.405 146.498 1.00 40.73 223 LEU A C 1
ATOM 1717 O O . LEU A 1 233 ? -3.842 66.029 146.362 1.00 35.36 223 LEU A O 1
ATOM 1722 N N . ASN A 1 234 ? -1.899 66.043 147.535 1.00 45.07 224 ASN A N 1
ATOM 1723 C CA . ASN A 1 234 ? -2.321 65.127 148.591 1.00 47.18 224 ASN A CA 1
ATOM 1724 C C . ASN A 1 234 ? -2.945 63.837 148.052 1.00 41.06 224 ASN A C 1
ATOM 1725 O O . ASN A 1 234 ? -3.758 63.206 148.730 1.00 41.06 224 ASN A O 1
ATOM 1730 N N . SER A 1 235 ? -2.582 63.435 146.840 1.00 35.28 225 SER A N 1
ATOM 1731 C CA . SER A 1 235 ? -2.633 62.029 146.495 1.00 37.49 225 SER A CA 1
ATOM 1732 C C . SER A 1 235 ? -1.721 61.242 147.443 1.00 38.56 225 SER A C 1
ATOM 1733 O O . SER A 1 235 ? -0.691 61.754 147.900 1.00 35.12 225 SER A O 1
ATOM 1736 N N . PRO A 1 236 ? -2.088 60.002 147.771 1.00 34.44 226 PRO A N 1
ATOM 1737 C CA . PRO A 1 236 ? -1.271 59.232 148.727 1.00 35.76 226 PRO A CA 1
ATOM 1738 C C . PRO A 1 236 ? 0.183 59.097 148.311 1.00 30.54 226 PRO A C 1
ATOM 1739 O O . PRO A 1 236 ? 1.060 59.137 149.183 1.00 30.64 226 PRO A O 1
ATOM 1743 N N . ILE A 1 237 ? 0.471 58.968 147.009 1.00 25.08 227 ILE A N 1
ATOM 1744 C CA . ILE A 1 237 ? 1.862 58.830 146.575 1.00 31.09 227 ILE A CA 1
ATOM 1745 C C . ILE A 1 237 ? 2.633 60.138 146.773 1.00 29.82 227 ILE A C 1
ATOM 1746 O O . ILE A 1 237 ? 3.811 60.122 147.156 1.00 29.07 227 ILE A O 1
ATOM 1751 N N . GLN A 1 238 ? 1.985 61.287 146.539 1.00 31.12 228 GLN A N 1
ATOM 1752 C CA . GLN A 1 238 ? 2.641 62.568 146.791 1.00 33.19 228 GLN A CA 1
ATOM 1753 C C . GLN A 1 238 ? 2.961 62.753 148.274 1.00 35.01 228 GLN A C 1
ATOM 1754 O O . GLN A 1 238 ? 4.095 63.109 148.634 1.00 30.65 228 GLN A O 1
ATOM 1760 N N . ASN A 1 239 ? 1.966 62.525 149.146 1.00 30.28 229 ASN A N 1
ATOM 1761 C CA . ASN A 1 239 ? 2.198 62.592 150.588 1.00 29.69 229 ASN A CA 1
ATOM 1762 C C . ASN A 1 239 ? 3.356 61.707 151.009 1.00 30.38 229 ASN A C 1
ATOM 1763 O O . ASN A 1 239 ? 4.220 62.133 151.786 1.00 31.04 229 ASN A O 1
ATOM 1768 N N . ILE A 1 240 ? 3.380 60.455 150.533 1.00 27.36 230 ILE A N 1
ATOM 1769 C CA . ILE A 1 240 ? 4.467 59.560 150.927 1.00 31.48 230 ILE A CA 1
ATOM 1770 C C . ILE A 1 240 ? 5.799 60.124 150.458 1.00 26.18 230 ILE A C 1
ATOM 1771 O O . ILE A 1 240 ? 6.718 60.324 151.253 1.00 28.48 230 ILE A O 1
ATOM 1776 N N . LEU A 1 241 ? 5.901 60.431 149.167 1.00 27.11 231 LEU A N 1
ATOM 1777 C CA . LEU A 1 241 ? 7.169 60.871 148.594 1.00 28.97 231 LEU A CA 1
ATOM 1778 C C . LEU A 1 241 ? 7.642 62.187 149.196 1.00 32.76 231 LEU A C 1
ATOM 1779 O O . LEU A 1 241 ? 8.853 62.398 149.353 1.00 33.44 231 LEU A O 1
ATOM 1784 N N . ILE A 1 242 ? 6.715 63.098 149.522 1.00 30.86 232 ILE A N 1
ATOM 1785 C CA . ILE A 1 242 ? 7.154 64.380 150.060 1.00 28.21 232 ILE A CA 1
ATOM 1786 C C . ILE A 1 242 ? 7.725 64.199 151.463 1.00 31.48 232 ILE A C 1
ATOM 1787 O O . ILE A 1 242 ? 8.796 64.731 151.778 1.00 36.56 232 ILE A O 1
ATOM 1792 N N . ASN A 1 243 ? 7.065 63.390 152.302 1.00 28.68 233 ASN A N 1
ATOM 1793 C CA . ASN A 1 243 ? 7.635 63.030 153.601 1.00 33.79 233 ASN A CA 1
ATOM 1794 C C . ASN A 1 243 ? 8.938 62.261 153.462 1.00 33.43 233 ASN A C 1
ATOM 1795 O O . ASN A 1 243 ? 9.819 62.388 154.319 1.00 33.91 233 ASN A O 1
ATOM 1800 N N . ARG A 1 244 ? 9.076 61.452 152.406 1.00 30.66 234 ARG A N 1
ATOM 1801 C CA . ARG A 1 244 ? 10.322 60.718 152.206 1.00 34.35 234 ARG A CA 1
ATOM 1802 C C . ARG A 1 244 ? 11.459 61.662 151.843 1.00 33.92 234 ARG A C 1
ATOM 1803 O O . ARG A 1 244 ? 12.591 61.471 152.289 1.00 39.94 234 ARG A O 1
ATOM 1811 N N . LEU A 1 245 ? 11.179 62.690 151.042 1.00 38.19 235 LEU A N 1
ATOM 1812 C CA . LEU A 1 245 ? 12.190 63.703 150.751 1.00 39.53 235 LEU A CA 1
ATOM 1813 C C . LEU A 1 245 ? 12.702 64.367 152.028 1.00 41.69 235 LEU A C 1
ATOM 1814 O O . LEU A 1 245 ? 13.913 64.562 152.197 1.00 41.46 235 LEU A O 1
ATOM 1819 N N . LYS A 1 246 ? 11.791 64.704 152.944 1.00 41.49 236 LYS A N 1
ATOM 1820 C CA . LYS A 1 246 ? 12.182 65.322 154.208 1.00 42.54 236 LYS A CA 1
ATOM 1821 C C . LYS A 1 246 ? 13.054 64.389 155.042 1.00 44.09 236 LYS A C 1
ATOM 1822 O O . LYS A 1 246 ? 14.079 64.806 155.597 1.00 47.93 236 LYS A O 1
ATOM 1828 N N . THR A 1 247 ? 12.651 63.118 155.150 1.00 40.28 237 THR A N 1
ATOM 1829 C CA . THR A 1 247 ? 13.439 62.145 155.903 1.00 38.42 237 THR A CA 1
ATOM 1830 C C . THR A 1 247 ? 14.835 61.983 155.318 1.00 43.79 237 THR A C 1
ATOM 1831 O O . THR A 1 247 ? 15.824 61.959 156.058 1.00 44.80 237 THR A O 1
ATOM 1835 N N . ILE A 1 248 ? 14.931 61.864 153.991 1.00 42.35 238 ILE A N 1
ATOM 1836 C CA . ILE A 1 248 ? 16.231 61.700 153.344 1.00 45.07 238 ILE A CA 1
ATOM 1837 C C . ILE A 1 248 ? 17.099 62.932 153.576 1.00 48.54 238 ILE A C 1
ATOM 1838 O O . ILE A 1 248 ? 18.299 62.820 153.859 1.00 49.06 238 ILE A O 1
ATOM 1843 N N . SER A 1 249 ? 16.507 64.127 153.471 1.00 50.40 239 SER A N 1
ATOM 1844 C CA . SER A 1 249 ? 17.240 65.353 153.781 1.00 51.35 239 SER A CA 1
ATOM 1845 C C . SER A 1 249 ? 17.742 65.373 155.223 1.00 50.41 239 SER A C 1
ATOM 1846 O O . SER A 1 249 ? 18.735 66.040 155.518 1.00 53.40 239 SER A O 1
ATOM 1849 N N . GLN A 1 250 ? 17.070 64.666 156.130 1.00 54.14 240 GLN A N 1
ATOM 1850 C CA . GLN A 1 250 ? 17.366 64.735 157.562 1.00 51.35 240 GLN A CA 1
ATOM 1851 C C . GLN A 1 250 ? 18.189 63.542 158.047 1.00 53.77 240 GLN A C 1
ATOM 1852 O O . GLN A 1 250 ? 19.285 63.278 157.545 1.00 58.15 240 GLN A O 1
ATOM 1854 N N . PHE B 2 37 ? 30.373 21.458 106.402 1.00 39.01 37 PHE B N 1
ATOM 1855 C CA . PHE B 2 37 ? 29.304 22.101 105.637 1.00 43.93 37 PHE B CA 1
ATOM 1856 C C . PHE B 2 37 ? 28.587 23.188 106.445 1.00 48.47 37 PHE B C 1
ATOM 1857 O O . PHE B 2 37 ? 27.711 23.885 105.926 1.00 46.71 37 PHE B O 1
ATOM 1865 N N . LEU B 2 38 ? 28.961 23.324 107.721 1.00 48.25 38 LEU B N 1
ATOM 1866 C CA . LEU B 2 38 ? 28.432 24.380 108.571 1.00 43.24 38 LEU B CA 1
ATOM 1867 C C . LEU B 2 38 ? 29.319 25.612 108.606 1.00 38.29 38 LEU B C 1
ATOM 1868 O O . LEU B 2 38 ? 28.913 26.625 109.181 1.00 39.69 38 LEU B O 1
ATOM 1873 N N . ASN B 2 39 ? 30.509 25.555 108.002 1.00 37.28 39 ASN B N 1
ATOM 1874 C CA . ASN B 2 39 ? 31.513 26.595 108.230 1.00 39.73 39 ASN B CA 1
ATOM 1875 C C . ASN B 2 39 ? 31.030 27.978 107.816 1.00 36.04 39 ASN B C 1
ATOM 1876 O O . ASN B 2 39 ? 31.400 28.977 108.442 1.00 36.23 39 ASN B O 1
ATOM 1881 N N . ASP B 2 40 ? 30.216 28.068 106.771 1.00 41.19 40 ASP B N 1
ATOM 1882 C CA . ASP B 2 40 ? 29.740 29.379 106.349 1.00 42.13 40 ASP B CA 1
ATOM 1883 C C . ASP B 2 40 ? 28.736 29.954 107.344 1.00 39.45 40 ASP B C 1
ATOM 1884 O O . ASP B 2 40 ? 28.771 31.148 107.654 1.00 40.91 40 ASP B O 1
ATOM 1889 N N . ASP B 2 41 ? 27.844 29.118 107.868 1.00 40.21 41 ASP B N 1
ATOM 1890 C CA . ASP B 2 41 ? 26.871 29.593 108.844 1.00 40.66 41 ASP B CA 1
ATOM 1891 C C . ASP B 2 41 ? 27.537 29.909 110.181 1.00 40.61 41 ASP B C 1
ATOM 1892 O O . ASP B 2 41 ? 27.268 30.954 110.786 1.00 37.73 41 ASP B O 1
ATOM 1897 N N . ILE B 2 42 ? 28.433 29.033 110.641 1.00 38.11 42 ILE B N 1
ATOM 1898 C CA . ILE B 2 42 ? 29.229 29.328 111.827 1.00 38.51 42 ILE B CA 1
ATOM 1899 C C . ILE B 2 42 ? 30.000 30.630 111.657 1.00 38.25 42 ILE B C 1
ATOM 1900 O O . ILE B 2 42 ? 30.175 31.391 112.620 1.00 40.95 42 ILE B O 1
ATOM 1905 N N . ASP B 2 43 ? 30.441 30.930 110.435 1.00 37.21 43 ASP B N 1
ATOM 1906 C CA . ASP B 2 43 ? 31.062 32.224 110.186 1.00 40.05 43 ASP B CA 1
ATOM 1907 C C . ASP B 2 43 ? 30.047 33.365 110.273 1.00 41.01 43 ASP B C 1
ATOM 1908 O O . ASP B 2 43 ? 30.385 34.458 110.742 1.00 39.73 43 ASP B O 1
ATOM 1913 N N . VAL B 2 44 ? 28.802 33.125 109.845 1.00 40.92 44 VAL B N 1
ATOM 1914 C CA . VAL B 2 44 ? 27.733 34.101 110.046 1.00 39.76 44 VAL B CA 1
ATOM 1915 C C . VAL B 2 44 ? 27.541 34.376 111.533 1.00 41.09 44 VAL B C 1
ATOM 1916 O O . VAL B 2 44 ? 27.448 35.531 111.966 1.00 42.20 44 VAL B O 1
ATOM 1920 N N . ILE B 2 45 ? 27.483 33.313 112.337 1.00 38.22 45 ILE B N 1
ATOM 1921 C CA . ILE B 2 45 ? 27.298 33.475 113.772 1.00 37.48 45 ILE B CA 1
ATOM 1922 C C . ILE B 2 45 ? 28.413 34.333 114.362 1.00 39.05 45 ILE B C 1
ATOM 1923 O O . ILE B 2 45 ? 28.157 35.251 115.153 1.00 37.42 45 ILE B O 1
ATOM 1928 N N . GLU B 2 46 ? 29.660 34.095 113.943 1.00 39.17 46 GLU B N 1
ATOM 1929 C CA . GLU B 2 46 ? 30.772 34.841 114.526 1.00 39.13 46 GLU B CA 1
ATOM 1930 C C . GLU B 2 46 ? 30.746 36.313 114.123 1.00 42.00 46 GLU B C 1
ATOM 1931 O O . GLU B 2 46 ? 31.125 37.183 114.920 1.00 39.50 46 GLU B O 1
ATOM 1937 N N . ARG B 2 47 ? 30.301 36.617 112.903 1.00 44.00 47 ARG B N 1
ATOM 1938 C CA . ARG B 2 47 ? 30.229 38.014 112.487 1.00 46.03 47 ARG B CA 1
ATOM 1939 C C . ARG B 2 47 ? 29.152 38.759 113.263 1.00 40.55 47 ARG B C 1
ATOM 1940 O O . ARG B 2 47 ? 29.361 39.899 113.696 1.00 39.90 47 ARG B O 1
ATOM 1948 N N . GLU B 2 48 ? 27.993 38.124 113.445 1.00 39.96 48 GLU B N 1
ATOM 1949 C CA . GLU B 2 48 ? 26.966 38.654 114.333 1.00 40.79 48 GLU B CA 1
ATOM 1950 C C . GLU B 2 48 ? 27.530 38.881 115.731 1.00 45.59 48 GLU B C 1
ATOM 1951 O O . GLU B 2 48 ? 27.541 40.007 116.240 1.00 45.32 48 GLU B O 1
ATOM 1957 N N . LEU B 2 49 ? 28.028 37.810 116.356 1.00 39.62 49 LEU B N 1
ATOM 1958 C CA . LEU B 2 49 ? 28.725 37.902 117.634 1.00 41.18 49 LEU B CA 1
ATOM 1959 C C . LEU B 2 49 ? 29.682 39.093 117.695 1.00 42.70 49 LEU B C 1
ATOM 1960 O O . LEU B 2 49 ? 29.601 39.921 118.603 1.00 46.80 49 LEU B O 1
ATOM 1965 N N . GLU B 2 50 ? 30.585 39.207 116.720 1.00 45.54 50 GLU B N 1
ATOM 1966 C CA . GLU B 2 50 ? 31.555 40.299 116.738 1.00 50.20 50 GLU B CA 1
ATOM 1967 C C . GLU B 2 50 ? 30.863 41.661 116.683 1.00 51.26 50 GLU B C 1
ATOM 1968 O O . GLU B 2 50 ? 31.297 42.616 117.341 1.00 51.21 50 GLU B O 1
ATOM 1970 N N . GLN B 2 51 ? 29.772 41.768 115.922 1.00 48.41 51 GLN B N 1
ATOM 1971 C CA . GLN B 2 51 ? 29.070 43.044 115.851 1.00 48.89 51 GLN B CA 1
ATOM 1972 C C . GLN B 2 51 ? 28.204 43.286 117.086 1.00 48.64 51 GLN B C 1
ATOM 1973 O O . GLN B 2 51 ? 28.083 44.432 117.535 1.00 49.23 51 GLN B O 1
ATOM 1979 N N . THR B 2 52 ? 27.629 42.230 117.677 1.00 45.00 52 THR B N 1
ATOM 1980 C CA . THR B 2 52 ? 26.884 42.483 118.909 1.00 46.06 52 THR B CA 1
ATOM 1981 C C . THR B 2 52 ? 27.783 42.788 120.095 1.00 47.74 52 THR B C 1
ATOM 1982 O O . THR B 2 52 ? 27.251 42.961 121.186 1.00 53.57 52 THR B O 1
ATOM 1986 N N . VAL B 2 53 ? 29.102 42.895 119.964 1.00 50.23 53 VAL B N 1
ATOM 1987 C CA . VAL B 2 53 ? 29.978 43.095 121.112 1.00 49.56 53 VAL B CA 1
ATOM 1988 C C . VAL B 2 53 ? 30.749 44.411 121.059 1.00 54.05 53 VAL B C 1
ATOM 1989 O O . VAL B 2 53 ? 31.394 44.770 122.059 1.00 51.91 53 VAL B O 1
ATOM 1993 N N . ARG B 2 54 ? 30.694 45.157 119.951 1.00 46.59 54 ARG B N 1
ATOM 1994 C CA . ARG B 2 54 ? 31.318 46.473 119.906 1.00 48.71 54 ARG B CA 1
ATOM 1995 C C . ARG B 2 54 ? 30.654 47.399 120.920 1.00 54.84 54 ARG B C 1
ATOM 1996 O O . ARG B 2 54 ? 29.551 47.139 121.412 1.00 53.31 54 ARG B O 1
ATOM 2004 N N . SER B 2 55 ? 31.330 48.506 121.223 1.00 54.56 55 SER B N 1
ATOM 2005 C CA . SER B 2 55 ? 30.732 49.504 122.095 1.00 50.90 55 SER B CA 1
ATOM 2006 C C . SER B 2 55 ? 31.410 50.851 121.887 1.00 50.90 55 SER B C 1
ATOM 2007 O O . SER B 2 55 ? 32.625 50.919 121.695 1.00 47.35 55 SER B O 1
ATOM 2010 N N . ASP B 2 56 ? 30.611 51.918 121.940 1.00 55.06 56 ASP B N 1
ATOM 2011 C CA . ASP B 2 56 ? 31.161 53.267 121.949 1.00 53.14 56 ASP B CA 1
ATOM 2012 C C . ASP B 2 56 ? 31.946 53.563 123.219 1.00 50.41 56 ASP B C 1
ATOM 2013 O O . ASP B 2 56 ? 32.691 54.543 123.259 1.00 54.61 56 ASP B O 1
ATOM 2018 N N . TYR B 2 57 ? 31.780 52.754 124.260 1.00 50.90 57 TYR B N 1
ATOM 2019 C CA . TYR B 2 57 ? 32.565 52.917 125.479 1.00 46.70 57 TYR B CA 1
ATOM 2020 C C . TYR B 2 57 ? 33.823 52.093 125.351 1.00 43.97 57 TYR B C 1
ATOM 2021 O O . TYR B 2 57 ? 33.761 50.860 125.261 1.00 47.65 57 TYR B O 1
ATOM 2030 N N . PRO B 2 58 ? 35.014 52.717 125.322 1.00 46.59 58 PRO B N 1
ATOM 2031 C CA . PRO B 2 58 ? 36.254 51.953 125.113 1.00 43.33 58 PRO B CA 1
ATOM 2032 C C . PRO B 2 58 ? 36.484 50.820 126.096 1.00 39.64 58 PRO B C 1
ATOM 2033 O O . PRO B 2 58 ? 36.950 49.750 125.685 1.00 39.05 58 PRO B O 1
ATOM 2037 N N . LEU B 2 59 ? 36.188 51.016 127.382 1.00 38.92 59 LEU B N 1
ATOM 2038 C CA . LEU B 2 59 ? 36.398 49.940 128.347 1.00 38.89 59 LEU B CA 1
ATOM 2039 C C . LEU B 2 59 ? 35.524 48.737 128.011 1.00 43.77 59 LEU B C 1
ATOM 2040 O O . LEU B 2 59 ? 36.013 47.600 127.939 1.00 39.51 59 LEU B O 1
ATOM 2045 N N . LEU B 2 60 ? 34.221 48.973 127.807 1.00 38.93 60 LEU B N 1
ATOM 2046 C CA . LEU B 2 60 ? 33.320 47.889 127.432 1.00 39.22 60 LEU B CA 1
ATOM 2047 C C . LEU B 2 60 ? 33.706 47.294 126.085 1.00 44.51 60 LEU B C 1
ATOM 2048 O O . LEU B 2 60 ? 33.719 46.067 125.923 1.00 42.97 60 LEU B O 1
ATOM 2053 N N . SER B 2 61 ? 34.016 48.146 125.102 1.00 40.17 61 SER B N 1
ATOM 2054 C CA . SER B 2 61 ? 34.463 47.643 123.806 1.00 47.76 61 SER B CA 1
ATOM 2055 C C . SER B 2 61 ? 35.651 46.685 123.956 1.00 44.42 61 SER B C 1
ATOM 2056 O O . SER B 2 61 ? 35.654 45.583 123.401 1.00 45.72 61 SER B O 1
ATOM 2059 N N . GLU B 2 62 ? 36.662 47.085 124.728 1.00 43.35 62 GLU B N 1
ATOM 2060 C CA . GLU B 2 62 ? 37.873 46.279 124.866 1.00 43.32 62 GLU B CA 1
ATOM 2061 C C . GLU B 2 62 ? 37.623 45.015 125.693 1.00 43.55 62 GLU B C 1
ATOM 2062 O O . GLU B 2 62 ? 38.202 43.959 125.407 1.00 43.00 62 GLU B O 1
ATOM 2068 N N . ALA B 2 63 ? 36.772 45.103 126.726 1.00 41.28 63 ALA B N 1
ATOM 2069 C CA . ALA B 2 63 ? 36.381 43.903 127.467 1.00 40.69 63 ALA B CA 1
ATOM 2070 C C . ALA B 2 63 ? 35.576 42.954 126.591 1.00 40.01 63 ALA B C 1
ATOM 2071 O O . ALA B 2 63 ? 35.684 41.730 126.744 1.00 35.42 63 ALA B O 1
ATOM 2073 N N . GLY B 2 64 ? 34.787 43.504 125.660 1.00 43.65 64 GLY B N 1
ATOM 2074 C CA . GLY B 2 64 ? 34.017 42.667 124.751 1.00 38.03 64 GLY B CA 1
ATOM 2075 C C . GLY B 2 64 ? 34.895 41.883 123.796 1.00 38.89 64 GLY B C 1
ATOM 2076 O O . GLY B 2 64 ? 34.691 40.688 123.595 1.00 41.25 64 GLY B O 1
ATOM 2077 N N . LEU B 2 65 ? 35.886 42.549 123.196 1.00 41.48 65 LEU B N 1
ATOM 2078 C CA . LEU B 2 65 ? 36.850 41.851 122.353 1.00 41.24 65 LEU B CA 1
ATOM 2079 C C . LEU B 2 65 ? 37.551 40.733 123.117 1.00 41.40 65 LEU B C 1
ATOM 2080 O O . LEU B 2 65 ? 37.791 39.651 122.568 1.00 42.98 65 LEU B O 1
ATOM 2085 N N . HIS B 2 66 ? 37.876 40.972 124.392 1.00 39.32 66 HIS B N 1
ATOM 2086 C CA . HIS B 2 66 ? 38.580 39.975 125.195 1.00 36.78 66 HIS B CA 1
ATOM 2087 C C . HIS B 2 66 ? 37.739 38.725 125.424 1.00 39.26 66 HIS B C 1
ATOM 2088 O O . HIS B 2 66 ? 38.284 37.619 125.512 1.00 41.86 66 HIS B O 1
ATOM 2095 N N . LEU B 2 67 ? 36.418 38.875 125.542 1.00 37.56 67 LEU B N 1
ATOM 2096 C CA . LEU B 2 67 ? 35.548 37.713 125.679 1.00 38.19 67 LEU B CA 1
ATOM 2097 C C . LEU B 2 67 ? 35.314 37.026 124.349 1.00 38.63 67 LEU B C 1
ATOM 2098 O O . LEU B 2 67 ? 35.133 35.804 124.304 1.00 36.33 67 LEU B O 1
ATOM 2103 N N . LEU B 2 68 ? 35.297 37.807 123.269 1.00 42.26 68 LEU B N 1
ATOM 2104 C CA . LEU B 2 68 ? 35.254 37.246 121.927 1.00 42.59 68 LEU B CA 1
ATOM 2105 C C . LEU B 2 68 ? 36.379 36.248 121.714 1.00 40.78 68 LEU B C 1
ATOM 2106 O O . LEU B 2 68 ? 36.179 35.199 121.094 1.00 44.03 68 LEU B O 1
ATOM 2111 N N . GLN B 2 69 ? 37.568 36.550 122.234 1.00 42.27 69 GLN B N 1
ATOM 2112 C CA . GLN B 2 69 ? 38.738 35.703 122.035 1.00 41.42 69 GLN B CA 1
ATOM 2113 C C . GLN B 2 69 ? 38.884 34.606 123.084 1.00 38.97 69 GLN B C 1
ATOM 2114 O O . GLN B 2 69 ? 39.836 33.822 123.013 1.00 40.07 69 GLN B O 1
ATOM 2120 N N . ALA B 2 70 ? 37.986 34.526 124.058 1.00 36.21 70 ALA B N 1
ATOM 2121 C CA . ALA B 2 70 ? 38.131 33.467 125.038 1.00 35.44 70 ALA B CA 1
ATOM 2122 C C . ALA B 2 70 ? 37.633 32.144 124.460 1.00 40.89 70 ALA B C 1
ATOM 2123 O O . ALA B 2 70 ? 36.854 32.103 123.500 1.00 39.43 70 ALA B O 1
ATOM 2125 N N . GLY B 2 71 ? 38.115 31.053 125.044 1.00 39.31 71 GLY B N 1
ATOM 2126 C CA . GLY B 2 71 ? 37.693 29.727 124.650 1.00 35.76 71 GLY B CA 1
ATOM 2127 C C . GLY B 2 71 ? 38.330 29.246 123.355 1.00 38.40 71 GLY B C 1
ATOM 2128 O O . GLY B 2 71 ? 38.956 29.994 122.594 1.00 39.12 71 GLY B O 1
ATOM 2129 N N . GLY B 2 72 ? 38.158 27.949 123.108 1.00 32.67 72 GLY B N 1
ATOM 2130 C CA . GLY B 2 72 ? 38.606 27.353 121.870 1.00 32.45 72 GLY B CA 1
ATOM 2131 C C . GLY B 2 72 ? 37.525 27.377 120.811 1.00 33.60 72 GLY B C 1
ATOM 2132 O O . GLY B 2 72 ? 36.911 28.422 120.555 1.00 31.14 72 GLY B O 1
ATOM 2133 N N . LYS B 2 73 ? 37.288 26.218 120.197 1.00 31.52 73 LYS B N 1
ATOM 2134 C CA . LYS B 2 73 ? 36.260 26.086 119.173 1.00 32.64 73 LYS B CA 1
ATOM 2135 C C . LYS B 2 73 ? 34.876 26.307 119.781 1.00 33.41 73 LYS B C 1
ATOM 2136 O O . LYS B 2 73 ? 34.583 25.820 120.878 1.00 30.07 73 LYS B O 1
ATOM 2142 N N . ARG B 2 74 ? 34.022 27.055 119.067 1.00 29.22 74 ARG B N 1
ATOM 2143 C CA . ARG B 2 74 ? 32.646 27.257 119.524 1.00 33.94 74 ARG B CA 1
ATOM 2144 C C . ARG B 2 74 ? 31.843 25.970 119.328 1.00 30.81 74 ARG B C 1
ATOM 2145 O O . ARG B 2 74 ? 31.645 25.507 118.203 1.00 31.09 74 ARG B O 1
ATOM 2153 N N . ILE B 2 75 ? 31.402 25.379 120.431 1.00 37.26 75 ILE B N 1
ATOM 2154 C CA . ILE B 2 75 ? 30.756 24.069 120.394 1.00 36.73 75 ILE B CA 1
ATOM 2155 C C . ILE B 2 75 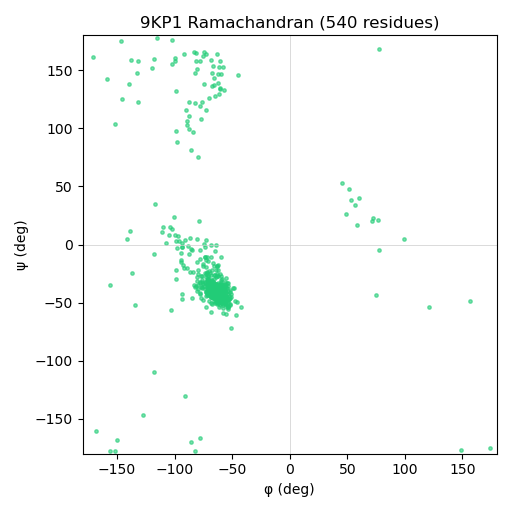? 29.241 24.194 120.290 1.00 37.31 75 ILE B C 1
ATOM 2156 O O . ILE B 2 75 ? 28.595 23.449 119.540 1.00 38.30 75 ILE B O 1
ATOM 2161 N N . ARG B 2 76 ? 28.663 25.123 121.049 1.00 32.42 76 ARG B N 1
ATOM 2162 C CA . ARG B 2 76 ? 27.211 25.206 121.114 1.00 33.38 76 ARG B CA 1
ATOM 2163 C C . ARG B 2 76 ? 26.563 25.534 119.774 1.00 36.92 76 ARG B C 1
ATOM 2164 O O . ARG B 2 76 ? 25.515 24.936 119.477 1.00 37.50 76 ARG B O 1
ATOM 2172 N N . PRO B 2 77 ? 27.092 26.441 118.937 1.00 32.46 77 PRO B N 1
ATOM 2173 C CA . PRO B 2 77 ? 26.409 26.702 117.659 1.00 34.04 77 PRO B CA 1
ATOM 2174 C C . PRO B 2 77 ? 26.272 25.460 116.775 1.00 35.14 77 PRO B C 1
ATOM 2175 O O . PRO B 2 77 ? 25.293 25.343 116.023 1.00 32.73 77 PRO B O 1
ATOM 2179 N N . VAL B 2 78 ? 27.199 24.507 116.873 1.00 33.80 78 VAL B N 1
ATOM 2180 C CA . VAL B 2 78 ? 27.099 23.303 116.052 1.00 36.29 78 VAL B CA 1
ATOM 2181 C C . VAL B 2 78 ? 25.859 22.505 116.431 1.00 32.59 78 VAL B C 1
ATOM 2182 O O . VAL B 2 78 ? 25.082 22.078 115.563 1.00 34.24 78 VAL B O 1
ATOM 2186 N N . PHE B 2 79 ? 25.630 22.315 117.732 1.00 31.26 79 PHE B N 1
ATOM 2187 C CA . PHE B 2 79 ? 24.425 21.621 118.178 1.00 31.57 79 PHE B CA 1
ATOM 2188 C C . PHE B 2 79 ? 23.169 22.366 117.748 1.00 31.16 79 PHE B C 1
ATOM 2189 O O . PHE B 2 79 ? 22.157 21.750 117.400 1.00 31.52 79 PHE B O 1
ATOM 2197 N N . VAL B 2 80 ? 23.217 23.696 117.776 1.00 31.12 80 VAL B N 1
ATOM 2198 C CA . VAL B 2 80 ? 22.066 24.489 117.373 1.00 32.98 80 VAL B CA 1
ATOM 2199 C C . VAL B 2 80 ? 21.787 24.293 115.883 1.00 34.85 80 VAL B C 1
ATOM 2200 O O . VAL B 2 80 ? 20.651 24.010 115.480 1.00 30.95 80 VAL B O 1
ATOM 2204 N N . LEU B 2 81 ? 22.827 24.415 115.045 1.00 33.31 81 LEU B N 1
ATOM 2205 C CA . LEU B 2 81 ? 22.613 24.372 113.604 1.00 30.22 81 LEU B CA 1
ATOM 2206 C C . LEU B 2 81 ? 22.200 22.978 113.153 1.00 34.82 81 LEU B C 1
ATOM 2207 O O . LEU B 2 81 ? 21.258 22.832 112.365 1.00 35.04 81 LEU B O 1
ATOM 2212 N N . LEU B 2 82 ? 22.845 21.938 113.689 1.00 35.73 82 LEU B N 1
ATOM 2213 C CA . LEU B 2 82 ? 22.471 20.574 113.321 1.00 34.64 82 LEU B CA 1
ATOM 2214 C C . LEU B 2 82 ? 21.028 20.269 113.707 1.00 35.88 82 LEU B C 1
ATOM 2215 O O . LEU B 2 82 ? 20.285 19.665 112.926 1.00 35.08 82 LEU B O 1
ATOM 2220 N N . SER B 2 83 ? 20.608 20.678 114.905 1.00 34.38 83 SER B N 1
ATOM 2221 C CA . SER B 2 83 ? 19.217 20.463 115.294 1.00 34.43 83 SER B CA 1
ATOM 2222 C C . SER B 2 83 ? 18.247 21.343 114.496 1.00 35.43 83 SER B C 1
ATOM 2223 O O . SER B 2 83 ? 17.070 20.992 114.356 1.00 33.03 83 SER B O 1
ATOM 2226 N N . GLY B 2 84 ? 18.712 22.482 113.969 1.00 31.19 84 GLY B N 1
ATOM 2227 C CA . GLY B 2 84 ? 17.841 23.328 113.173 1.00 30.71 84 GLY B CA 1
ATOM 2228 C C . GLY B 2 84 ? 17.542 22.737 111.808 1.00 38.15 84 GLY B C 1
ATOM 2229 O O . GLY B 2 84 ? 16.505 23.036 111.205 1.00 41.18 84 GLY B O 1
ATOM 2230 N N . MET B 2 85 ? 18.431 21.888 111.307 1.00 37.42 85 MET B N 1
ATOM 2231 C CA . MET B 2 85 ? 18.200 21.210 110.042 1.00 38.10 85 MET B CA 1
ATOM 2232 C C . MET B 2 85 ? 17.070 20.194 110.110 1.00 39.51 85 MET B C 1
ATOM 2233 O O . MET B 2 85 ? 16.781 19.574 109.090 1.00 42.40 85 MET B O 1
ATOM 2238 N N . PHE B 2 86 ? 16.428 20.007 111.260 1.00 36.70 86 PHE B N 1
ATOM 2239 C CA . PHE B 2 86 ? 15.290 19.108 111.371 1.00 38.15 86 PHE B CA 1
ATOM 2240 C C . PHE B 2 86 ? 13.960 19.831 111.187 1.00 40.70 86 PHE B C 1
ATOM 2241 O O . PHE B 2 86 ? 12.903 19.199 111.299 1.00 37.65 86 PHE B O 1
ATOM 2249 N N . GLY B 2 87 ? 13.989 21.140 110.921 1.00 38.05 87 GLY B N 1
ATOM 2250 C CA . GLY B 2 87 ? 12.831 21.913 110.546 1.00 37.62 87 GLY B CA 1
ATOM 2251 C C . GLY B 2 87 ? 13.104 22.688 109.269 1.00 38.61 87 GLY B C 1
ATOM 2252 O O . GLY B 2 87 ? 13.847 22.243 108.391 1.00 42.68 87 GLY B O 1
ATOM 2253 N N . ASP B 2 88 ? 12.501 23.873 109.180 1.00 35.29 88 ASP B N 1
ATOM 2254 C CA . ASP B 2 88 ? 12.744 24.775 108.054 1.00 42.54 88 ASP B CA 1
ATOM 2255 C C . ASP B 2 88 ? 13.987 25.608 108.360 1.00 44.47 88 ASP B C 1
ATOM 2256 O O . ASP B 2 88 ? 13.914 26.764 108.784 1.00 48.39 88 ASP B O 1
ATOM 2261 N N . TYR B 2 89 ? 15.151 25.000 108.121 1.00 41.47 89 TYR B N 1
ATOM 2262 C CA . TYR B 2 89 ? 16.423 25.601 108.505 1.00 41.58 89 TYR B CA 1
ATOM 2263 C C . TYR B 2 89 ? 16.640 26.929 107.795 1.00 44.23 89 TYR B C 1
ATOM 2264 O O . TYR B 2 89 ? 16.532 27.022 106.571 1.00 48.24 89 TYR B O 1
ATOM 2273 N N . ASP B 2 90 ? 16.979 27.957 108.567 1.00 44.64 90 ASP B N 1
ATOM 2274 C CA . ASP B 2 90 ? 17.128 29.305 108.024 1.00 37.74 90 ASP B CA 1
ATOM 2275 C C . ASP B 2 90 ? 18.149 30.038 108.896 1.00 42.48 90 ASP B C 1
ATOM 2276 O O . ASP B 2 90 ? 17.817 30.480 110.001 1.00 46.62 90 ASP B O 1
ATOM 2281 N N . ILE B 2 91 ? 19.378 30.174 108.386 1.00 42.67 91 ILE B N 1
ATOM 2282 C CA . ILE B 2 91 ? 20.462 30.784 109.153 1.00 41.64 91 ILE B CA 1
ATOM 2283 C C . ILE B 2 91 ? 20.074 32.172 109.661 1.00 43.97 91 ILE B C 1
ATOM 2284 O O . ILE B 2 91 ? 20.493 32.575 110.752 1.00 43.09 91 ILE B O 1
ATOM 2289 N N . ASN B 2 92 ? 19.265 32.920 108.906 1.00 43.08 92 ASN B N 1
ATOM 2290 C CA . ASN B 2 92 ? 18.975 34.292 109.324 1.00 43.80 92 ASN B CA 1
ATOM 2291 C C . ASN B 2 92 ? 18.033 34.371 110.518 1.00 41.58 92 ASN B C 1
ATOM 2292 O O . ASN B 2 92 ? 17.863 35.461 111.080 1.00 36.18 92 ASN B O 1
ATOM 2297 N N . LYS B 2 93 ? 17.406 33.263 110.908 1.00 38.51 93 LYS B N 1
ATOM 2298 C CA . LYS B 2 93 ? 16.658 33.214 112.159 1.00 39.47 93 LYS B CA 1
ATOM 2299 C C . LYS B 2 93 ? 17.453 32.472 113.232 1.00 40.86 93 LYS B C 1
ATOM 2300 O O . LYS B 2 93 ? 17.754 33.030 114.291 1.00 37.72 93 LYS B O 1
ATOM 2302 N N . ILE B 2 94 ? 17.849 31.229 112.941 1.00 38.11 94 ILE B N 1
ATOM 2303 C CA . ILE B 2 94 ? 18.501 30.377 113.919 1.00 39.23 94 ILE B CA 1
ATOM 2304 C C . ILE B 2 94 ? 19.838 30.940 114.392 1.00 40.84 94 ILE B C 1
ATOM 2305 O O . ILE B 2 94 ? 20.340 30.528 115.441 1.00 37.00 94 ILE B O 1
ATOM 2310 N N . LYS B 2 95 ? 20.440 31.871 113.650 1.00 37.98 95 LYS B N 1
ATOM 2311 C CA . LYS B 2 95 ? 21.706 32.421 114.114 1.00 36.05 95 LYS B CA 1
ATOM 2312 C C . LYS B 2 95 ? 21.535 33.151 115.443 1.00 40.43 95 LYS B C 1
ATOM 2313 O O . LYS B 2 95 ? 22.476 33.211 116.247 1.00 37.39 95 LYS B O 1
ATOM 2319 N N . TYR B 2 96 ? 20.332 33.677 115.706 1.00 36.31 96 TYR B N 1
ATOM 2320 C CA . TYR B 2 96 ? 20.089 34.430 116.930 1.00 32.31 96 TYR B CA 1
ATOM 2321 C C . TYR B 2 96 ? 20.076 33.525 118.153 1.00 31.35 96 TYR B C 1
ATOM 2322 O O . TYR B 2 96 ? 20.436 33.962 119.248 1.00 30.73 96 TYR B O 1
ATOM 2331 N N . VAL B 2 97 ? 19.679 32.265 117.986 1.00 35.79 97 VAL B N 1
ATOM 2332 C CA . VAL B 2 97 ? 19.807 31.290 119.062 1.00 29.10 97 VAL B CA 1
ATOM 2333 C C . VAL B 2 97 ? 21.278 31.005 119.368 1.00 29.45 97 VAL B C 1
ATOM 2334 O O . VAL B 2 97 ? 21.679 30.915 120.535 1.00 29.13 97 VAL B O 1
ATOM 2338 N N . ALA B 2 98 ? 22.105 30.851 118.332 1.00 30.84 98 ALA B N 1
ATOM 2339 C CA . ALA B 2 98 ? 23.520 30.554 118.562 1.00 32.13 98 ALA B CA 1
ATOM 2340 C C . ALA B 2 98 ? 24.237 31.731 119.213 1.00 25.39 98 ALA B C 1
ATOM 2341 O O . ALA B 2 98 ? 25.043 31.546 120.127 1.00 32.25 98 ALA B O 1
ATOM 2343 N N . VAL B 2 99 ? 23.955 32.947 118.759 1.00 28.08 99 VAL B N 1
ATOM 2344 C CA . VAL B 2 99 ? 24.597 34.121 119.338 1.00 30.50 99 VAL B CA 1
ATOM 2345 C C . VAL B 2 99 ? 24.211 34.270 120.804 1.00 30.66 99 VAL B C 1
ATOM 2346 O O . VAL B 2 99 ? 25.071 34.512 121.660 1.00 32.13 99 VAL B O 1
ATOM 2350 N N . THR B 2 100 ? 22.920 34.084 121.118 1.00 27.82 100 THR B N 1
ATOM 2351 C CA . THR B 2 100 ? 22.437 34.174 122.497 1.00 26.86 100 THR B CA 1
ATOM 2352 C C . THR B 2 100 ? 23.181 33.207 123.410 1.00 28.45 100 THR B C 1
ATOM 2353 O O . THR B 2 100 ? 23.651 33.592 124.487 1.00 26.94 100 THR B O 1
ATOM 2357 N N . LEU B 2 101 ? 23.276 31.937 123.006 1.00 25.21 101 LEU B N 1
ATOM 2358 C CA . LEU B 2 101 ? 23.949 30.959 123.842 1.00 27.08 101 LEU B CA 1
ATOM 2359 C C . LEU B 2 101 ? 25.436 31.287 123.980 1.00 30.09 101 LEU B C 1
ATOM 2360 O O . LEU B 2 101 ? 25.997 31.197 125.075 1.00 27.08 101 LEU B O 1
ATOM 2365 N N . GLU B 2 102 ? 26.091 31.699 122.889 1.00 29.45 102 GLU B N 1
ATOM 2366 C CA . GLU B 2 102 ? 27.493 32.097 123.007 1.00 31.52 102 GLU B CA 1
ATOM 2367 C C . GLU B 2 102 ? 27.649 33.260 123.976 1.00 30.08 102 GLU B C 1
ATOM 2368 O O . GLU B 2 102 ? 28.569 33.270 124.801 1.00 32.10 102 GLU B O 1
ATOM 2374 N N . MET B 2 103 ? 26.761 34.250 123.885 1.00 27.70 103 MET B N 1
ATOM 2375 C CA . MET B 2 103 ? 26.853 35.412 124.758 1.00 28.93 103 MET B CA 1
ATOM 2376 C C . MET B 2 103 ? 26.596 35.038 126.210 1.00 27.96 103 MET B C 1
ATOM 2377 O O . MET B 2 103 ? 27.240 35.575 127.119 1.00 24.82 103 MET B O 1
ATOM 2382 N N . ILE B 2 104 ? 25.641 34.137 126.441 1.00 28.62 104 ILE B N 1
ATOM 2383 C CA . ILE B 2 104 ? 25.338 33.687 127.796 1.00 29.99 104 ILE B CA 1
ATOM 2384 C C . ILE B 2 104 ? 26.569 33.040 128.412 1.00 31.00 104 ILE B C 1
ATOM 2385 O O . ILE B 2 104 ? 26.967 33.355 129.541 1.00 28.56 104 ILE B O 1
ATOM 2390 N N . HIS B 2 105 ? 27.190 32.128 127.667 1.00 27.49 105 HIS B N 1
ATOM 2391 C CA . HIS B 2 105 ? 28.384 31.455 128.151 1.00 30.28 105 HIS B CA 1
ATOM 2392 C C . HIS B 2 105 ? 29.489 32.464 128.457 1.00 31.33 105 HIS B C 1
ATOM 2393 O O . HIS B 2 105 ? 30.156 32.368 129.498 1.00 32.30 105 HIS B O 1
ATOM 2400 N N . MET B 2 106 ? 29.672 33.456 127.571 1.00 31.22 106 MET B N 1
ATOM 2401 C CA . MET B 2 106 ? 30.624 34.538 127.818 1.00 28.19 106 MET B CA 1
ATOM 2402 C C . MET B 2 106 ? 30.325 35.234 129.137 1.00 31.72 106 MET B C 1
ATOM 2403 O O . MET B 2 106 ? 31.234 35.498 129.935 1.00 32.88 106 MET B O 1
ATOM 2408 N N . ALA B 2 107 ? 29.043 35.537 129.384 1.00 33.94 107 ALA B N 1
ATOM 2409 C CA . ALA B 2 107 ? 28.652 36.173 130.637 1.00 27.34 107 ALA B CA 1
ATOM 2410 C C . ALA B 2 107 ? 29.065 35.322 131.828 1.00 27.11 107 ALA B C 1
ATOM 2411 O O . ALA B 2 107 ? 29.504 35.854 132.852 1.00 28.27 107 ALA B O 1
ATOM 2413 N N . SER B 2 108 ? 28.960 33.995 131.693 1.00 27.27 108 SER B N 1
ATOM 2414 C CA . SER B 2 108 ? 29.284 33.092 132.787 1.00 23.53 108 SER B CA 1
ATOM 2415 C C . SER B 2 108 ? 30.776 33.071 133.075 1.00 31.18 108 SER B C 1
ATOM 2416 O O . SER B 2 108 ? 31.172 32.977 134.237 1.00 30.43 108 SER B O 1
ATOM 2419 N N . LEU B 2 109 ? 31.623 33.091 132.039 1.00 30.46 109 LEU B N 1
ATOM 2420 C CA . LEU B 2 109 ? 33.059 33.018 132.303 1.00 34.83 109 LEU B CA 1
ATOM 2421 C C . LEU B 2 109 ? 33.487 34.163 133.209 1.00 31.30 109 LEU B C 1
ATOM 2422 O O . LEU B 2 109 ? 34.171 33.944 134.218 1.00 29.03 109 LEU B O 1
ATOM 2427 N N . VAL B 2 110 ? 33.041 35.387 132.880 1.00 29.31 110 VAL B N 1
ATOM 2428 C CA . VAL B 2 110 ? 33.436 36.591 133.615 1.00 31.93 110 VAL B CA 1
ATOM 2429 C C . VAL B 2 110 ? 33.083 36.471 135.095 1.00 32.93 110 VAL B C 1
ATOM 2430 O O . VAL B 2 110 ? 33.860 36.884 135.964 1.00 31.52 110 VAL B O 1
ATOM 2434 N N . HIS B 2 111 ? 31.902 35.914 135.403 1.00 29.56 111 HIS B N 1
ATOM 2435 C CA . HIS B 2 111 ? 31.461 35.752 136.787 1.00 30.94 111 HIS B CA 1
ATOM 2436 C C . HIS B 2 111 ? 32.117 34.542 137.441 1.00 28.67 111 HIS B C 1
ATOM 2437 O O . HIS B 2 111 ? 32.457 34.589 138.628 1.00 30.51 111 HIS B O 1
ATOM 2444 N N . ASP B 2 112 ? 32.278 33.446 136.690 1.00 27.34 112 ASP B N 1
ATOM 2445 C CA . ASP B 2 112 ? 33.048 32.299 137.173 1.00 33.60 112 ASP B CA 1
ATOM 2446 C C . ASP B 2 112 ? 34.434 32.712 137.663 1.00 32.42 112 ASP B C 1
ATOM 2447 O O . ASP B 2 112 ? 34.923 32.184 138.664 1.00 31.68 112 ASP B O 1
ATOM 2452 N N . ASP B 2 113 ? 35.087 33.651 136.967 1.00 29.34 113 ASP B N 1
ATOM 2453 C CA . ASP B 2 113 ? 36.436 34.048 137.363 1.00 35.59 113 ASP B CA 1
ATOM 2454 C C . ASP B 2 113 ? 36.443 34.776 138.704 1.00 38.13 113 ASP B C 1
ATOM 2455 O O . ASP B 2 113 ? 37.401 34.627 139.486 1.00 37.21 113 ASP B O 1
ATOM 2460 N N . VAL B 2 114 ? 35.400 35.573 138.987 1.00 33.53 114 VAL B N 1
ATOM 2461 C CA . VAL B 2 114 ? 35.304 36.196 140.305 1.00 30.52 114 VAL B CA 1
ATOM 2462 C C . VAL B 2 114 ? 35.027 35.140 141.358 1.00 30.33 114 VAL B C 1
ATOM 2463 O O . VAL B 2 114 ? 35.657 35.125 142.423 1.00 36.68 114 VAL B O 1
ATOM 2467 N N . ILE B 2 115 ? 34.110 34.217 141.067 1.00 29.71 115 ILE B N 1
ATOM 2468 C CA . ILE B 2 115 ? 33.815 33.152 142.016 1.00 32.41 115 ILE B CA 1
ATOM 2469 C C . ILE B 2 115 ? 35.069 32.328 142.302 1.00 33.32 115 ILE B C 1
ATOM 2470 O O . ILE B 2 115 ? 35.319 31.935 143.444 1.00 32.31 115 ILE B O 1
ATOM 2475 N N . ASP B 2 116 ? 35.893 32.096 141.282 1.00 35.63 116 ASP B N 1
ATOM 2476 C CA . ASP B 2 116 ? 37.071 31.248 141.400 1.00 36.33 116 ASP B CA 1
ATOM 2477 C C . ASP B 2 116 ? 38.308 31.997 141.861 1.00 38.78 116 ASP B C 1
ATOM 2478 O O . ASP B 2 116 ? 39.335 31.358 142.109 1.00 41.94 116 ASP B O 1
ATOM 2483 N N . ASP B 2 117 ? 38.245 33.327 141.947 1.00 42.27 117 ASP B N 1
ATOM 2484 C CA . ASP B 2 117 ? 39.434 34.162 142.144 1.00 45.69 117 ASP B CA 1
ATOM 2485 C C . ASP B 2 117 ? 40.493 33.854 141.090 1.00 44.49 117 ASP B C 1
ATOM 2486 O O . ASP B 2 117 ? 41.689 33.826 141.371 1.00 44.30 117 ASP B O 1
ATOM 2491 N N . ALA B 2 118 ? 40.044 33.610 139.864 1.00 42.88 118 ALA B N 1
ATOM 2492 C CA . ALA B 2 118 ? 40.938 33.219 138.786 1.00 39.11 118 ALA B CA 1
ATOM 2493 C C . ALA B 2 118 ? 41.586 34.453 138.174 1.00 45.07 118 ALA B C 1
ATOM 2494 O O . ALA B 2 118 ? 40.891 35.343 137.664 1.00 38.90 118 ALA B O 1
ATOM 2496 N N . GLU B 2 119 ? 42.922 34.491 138.192 1.00 44.19 119 GLU B N 1
ATOM 2497 C CA . GLU B 2 119 ? 43.643 35.539 137.481 1.00 42.25 119 GLU B CA 1
ATOM 2498 C C . GLU B 2 119 ? 43.957 35.171 136.034 1.00 41.12 119 GLU B C 1
ATOM 2499 O O . GLU B 2 119 ? 44.195 36.069 135.215 1.00 40.86 119 GLU B O 1
ATOM 2505 N N . LEU B 2 120 ? 43.949 33.881 135.696 1.00 45.95 120 LEU B N 1
ATOM 2506 C CA . LEU B 2 120 ? 44.171 33.426 134.329 1.00 49.15 120 LEU B CA 1
ATOM 2507 C C . LEU B 2 120 ? 43.218 32.285 134.022 1.00 44.88 120 LEU B C 1
ATOM 2508 O O . LEU B 2 120 ? 43.001 31.407 134.859 1.00 48.17 120 LEU B O 1
ATOM 2513 N N . ARG B 2 121 ? 42.648 32.296 132.824 1.00 43.70 121 ARG B N 1
ATOM 2514 C CA . ARG B 2 121 ? 41.699 31.268 132.424 1.00 47.26 121 ARG B CA 1
ATOM 2515 C C . ARG B 2 121 ? 42.097 30.767 131.047 1.00 50.87 121 ARG B C 1
ATOM 2516 O O . ARG B 2 121 ? 42.179 31.556 130.100 1.00 52.14 121 ARG B O 1
ATOM 2518 N N . ARG B 2 122 ? 42.341 29.457 130.942 1.00 54.18 122 ARG B N 1
ATOM 2519 C CA . ARG B 2 122 ? 42.806 28.823 129.703 1.00 60.74 122 ARG B CA 1
ATOM 2520 C C . ARG B 2 122 ? 44.034 29.545 129.143 1.00 57.03 122 ARG B C 1
ATOM 2521 O O . ARG B 2 122 ? 44.108 29.880 127.958 1.00 56.32 122 ARG B O 1
ATOM 2523 N N . GLY B 2 123 ? 44.999 29.805 130.028 1.00 51.49 123 GLY B N 1
ATOM 2524 C CA . GLY B 2 123 ? 46.255 30.412 129.654 1.00 48.93 123 GLY B CA 1
ATOM 2525 C C . GLY B 2 123 ? 46.238 31.907 129.418 1.00 58.34 123 GLY B C 1
ATOM 2526 O O . GLY B 2 123 ? 47.307 32.482 129.168 1.00 60.90 123 GLY B O 1
ATOM 2527 N N . LYS B 2 124 ? 45.072 32.562 129.478 1.00 60.32 124 LYS B N 1
ATOM 2528 C CA . LYS B 2 124 ? 45.000 34.001 129.240 1.00 57.00 124 LYS B CA 1
ATOM 2529 C C . LYS B 2 124 ? 44.446 34.731 130.466 1.00 53.69 124 LYS B C 1
ATOM 2530 O O . LYS B 2 124 ? 43.692 34.147 131.257 1.00 48.16 124 LYS B O 1
ATOM 2536 N N . PRO B 2 125 ? 44.824 35.995 130.664 1.00 50.55 125 PRO B N 1
ATOM 2537 C CA . PRO B 2 125 ? 44.340 36.738 131.836 1.00 45.50 125 PRO B CA 1
ATOM 2538 C C . PRO B 2 125 ? 42.844 37.021 131.748 1.00 47.15 125 PRO B C 1
ATOM 2539 O O . PRO B 2 125 ? 42.230 36.998 130.674 1.00 45.44 125 PRO B O 1
ATOM 2543 N N . THR B 2 126 ? 42.254 37.276 132.915 1.00 40.79 126 THR B N 1
ATOM 2544 C CA . THR B 2 126 ? 40.810 37.396 133.052 1.00 39.72 126 THR B CA 1
ATOM 2545 C C . THR B 2 126 ? 40.366 38.856 133.084 1.00 37.77 126 THR B C 1
ATOM 2546 O O . THR B 2 126 ? 41.163 39.765 133.338 1.00 39.04 126 THR B O 1
ATOM 2550 N N . ILE B 2 127 ? 39.071 39.069 132.807 1.00 36.14 127 ILE B N 1
ATOM 2551 C CA . ILE B 2 127 ? 38.473 40.403 132.925 1.00 31.31 127 ILE B CA 1
ATOM 2552 C C . ILE B 2 127 ? 38.760 40.998 134.299 1.00 33.13 127 ILE B C 1
ATOM 2553 O O . ILE B 2 127 ? 39.137 42.165 134.425 1.00 36.63 127 ILE B O 1
ATOM 2558 N N . LYS B 2 128 ? 38.572 40.203 135.354 1.00 32.52 128 LYS B N 1
ATOM 2559 C CA . LYS B 2 128 ? 38.721 40.736 136.700 1.00 36.33 128 LYS B CA 1
ATOM 2560 C C . LYS B 2 128 ? 40.181 41.029 137.030 1.00 41.17 128 LYS B C 1
ATOM 2561 O O . LYS B 2 128 ? 40.471 41.890 137.874 1.00 40.93 128 LYS B O 1
ATOM 2567 N N . ALA B 2 129 ? 41.110 40.319 136.392 1.00 40.21 129 ALA B N 1
ATOM 2568 C CA . ALA B 2 129 ? 42.523 40.617 136.585 1.00 42.73 129 ALA B CA 1
ATOM 2569 C C . ALA B 2 129 ? 42.894 41.916 135.885 1.00 37.69 129 ALA B C 1
ATOM 2570 O O . ALA B 2 129 ? 43.408 42.848 136.516 1.00 42.63 129 ALA B O 1
ATOM 2572 N N . LYS B 2 130 ? 42.592 42.013 134.588 1.00 33.40 130 LYS B N 1
ATOM 2573 C CA . LYS B 2 130 ? 42.803 43.265 133.865 1.00 37.59 130 LYS B CA 1
ATOM 2574 C C . LYS B 2 130 ? 42.180 44.447 134.603 1.00 40.05 130 LYS B C 1
ATOM 2575 O O . LYS B 2 130 ? 42.796 45.514 134.711 1.00 41.87 130 LYS B O 1
ATOM 2581 N N . TRP B 2 131 ? 40.965 44.274 135.130 1.00 40.22 131 TRP B N 1
ATOM 2582 C CA . TRP B 2 131 ? 40.306 45.346 135.862 1.00 35.85 131 TRP B CA 1
ATOM 2583 C C . TRP B 2 131 ? 40.074 44.921 137.304 1.00 39.60 131 TRP B C 1
ATOM 2584 O O . TRP B 2 131 ? 41.043 44.814 138.061 1.00 46.48 131 TRP B O 1
ATOM 2595 N N . ASP B 2 132 ? 38.829 44.670 137.714 1.00 39.47 132 ASP B N 1
ATOM 2596 C CA . ASP B 2 132 ? 38.590 44.182 139.071 1.00 35.08 132 ASP B CA 1
ATOM 2597 C C . ASP B 2 132 ? 37.259 43.426 139.115 1.00 36.04 132 ASP B C 1
ATOM 2598 O O . ASP B 2 132 ? 36.578 43.265 138.098 1.00 34.10 132 ASP B O 1
ATOM 2603 N N . ASN B 2 133 ? 36.895 42.958 140.318 1.00 36.23 133 ASN B N 1
ATOM 2604 C CA . ASN B 2 133 ? 35.671 42.172 140.484 1.00 33.77 133 ASN B CA 1
ATOM 2605 C C . ASN B 2 133 ? 34.433 42.981 140.120 1.00 35.97 133 ASN B C 1
ATOM 2606 O O . ASN B 2 133 ? 33.510 42.479 139.459 1.00 29.71 133 ASN B O 1
ATOM 2611 N N . ARG B 2 134 ? 34.388 44.232 140.566 1.00 32.84 134 ARG B N 1
ATOM 2612 C CA . ARG B 2 134 ? 33.239 45.062 140.268 1.00 32.87 134 ARG B CA 1
ATOM 2613 C C . ARG B 2 134 ? 33.079 45.256 138.763 1.00 29.77 134 ARG B C 1
ATOM 2614 O O . ARG B 2 134 ? 31.968 45.149 138.232 1.00 29.47 134 ARG B O 1
ATOM 2622 N N . ILE B 2 135 ? 34.175 45.528 138.058 1.00 27.56 135 ILE B N 1
ATOM 2623 C CA . ILE B 2 135 ? 34.093 45.698 136.613 1.00 28.40 135 ILE B CA 1
ATOM 2624 C C . ILE B 2 135 ? 33.692 44.386 135.952 1.00 29.10 135 ILE B C 1
ATOM 2625 O O . ILE B 2 135 ? 32.930 44.373 134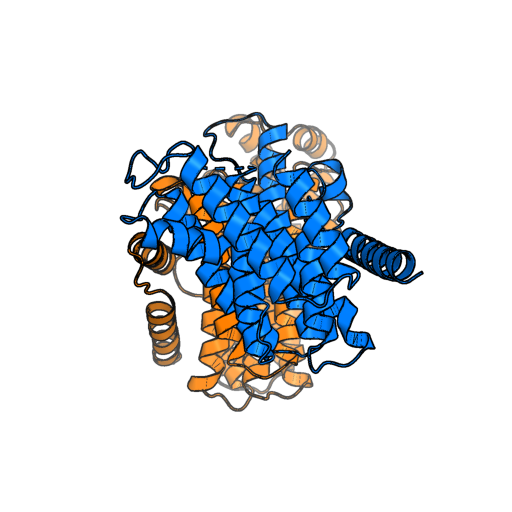.979 1.00 28.14 135 ILE B O 1
ATOM 2630 N N . ALA B 2 136 ? 34.196 43.263 136.471 1.00 29.65 136 ALA B N 1
ATOM 2631 C CA . ALA B 2 136 ? 33.811 41.955 135.951 1.00 30.45 136 ALA B CA 1
ATOM 2632 C C . ALA B 2 136 ? 32.314 41.713 136.121 1.00 26.90 136 ALA B C 1
ATOM 2633 O O . ALA B 2 136 ? 31.656 41.246 135.192 1.00 26.41 136 ALA B O 1
ATOM 2635 N N . MET B 2 137 ? 31.759 42.042 137.296 1.00 27.54 137 MET B N 1
ATOM 2636 C CA . MET B 2 137 ? 30.315 41.956 137.523 1.00 29.09 137 MET B CA 1
ATOM 2637 C C . MET B 2 137 ? 29.520 42.720 136.467 1.00 27.17 137 MET B C 1
ATOM 2638 O O . MET B 2 137 ? 28.617 42.167 135.826 1.00 24.32 137 MET B O 1
ATOM 2643 N N . TYR B 2 138 ? 29.849 44.000 136.283 1.00 23.19 138 TYR B N 1
ATOM 2644 C CA . TYR B 2 138 ? 29.105 44.855 135.368 1.00 23.44 138 TYR B CA 1
ATOM 2645 C C . TYR B 2 138 ? 29.255 44.394 133.926 1.00 28.23 138 TYR B C 1
ATOM 2646 O O . TYR B 2 138 ? 28.276 44.380 133.170 1.00 27.78 138 TYR B O 1
ATOM 2655 N N . THR B 2 139 ? 30.467 44.005 133.519 1.00 29.38 139 THR B N 1
ATOM 2656 C CA . THR B 2 139 ? 30.636 43.534 132.150 1.00 27.72 139 THR B CA 1
ATOM 2657 C C . THR B 2 139 ? 29.856 42.248 131.931 1.00 23.90 139 THR B C 1
ATOM 2658 O O . THR B 2 139 ? 29.188 42.090 130.907 1.00 25.33 139 THR B O 1
ATOM 2662 N N . GLY B 2 140 ? 29.903 41.329 132.898 1.00 24.33 140 GLY B N 1
ATOM 2663 C CA . GLY B 2 140 ? 29.133 40.101 132.776 1.00 23.98 140 GLY B CA 1
ATOM 2664 C C . GLY B 2 140 ? 27.640 40.367 132.687 1.00 26.69 140 GLY B C 1
ATOM 2665 O O . GLY B 2 140 ? 26.939 39.789 131.849 1.00 26.05 140 GLY B O 1
ATOM 2666 N N . ASP B 2 141 ? 27.134 41.245 133.560 1.00 25.54 141 ASP B N 1
ATOM 2667 C CA . ASP B 2 141 ? 25.726 41.631 133.523 1.00 23.44 141 ASP B CA 1
ATOM 2668 C C . ASP B 2 141 ? 25.362 42.288 132.191 1.00 25.50 141 ASP B C 1
ATOM 2669 O O . ASP B 2 141 ? 24.311 41.999 131.612 1.00 22.57 141 ASP B O 1
ATOM 2674 N N . TYR B 2 142 ? 26.221 43.188 131.701 1.00 25.81 142 TYR B N 1
ATOM 2675 C CA . TYR B 2 142 ? 26.028 43.781 130.385 1.00 23.42 142 TYR B CA 1
ATOM 2676 C C . TYR B 2 142 ? 25.943 42.710 129.301 1.00 27.72 142 TYR B C 1
ATOM 2677 O O . TYR B 2 142 ? 25.119 42.817 128.384 1.00 29.24 142 TYR B O 1
ATOM 2686 N N . MET B 2 143 ? 26.766 41.654 129.404 1.00 25.01 143 MET B N 1
ATOM 2687 C CA . MET B 2 143 ? 26.749 40.580 128.409 1.00 26.27 143 MET B CA 1
ATOM 2688 C C . MET B 2 143 ? 25.479 39.737 128.500 1.00 28.48 143 MET B C 1
ATOM 2689 O O . MET B 2 143 ? 24.903 39.348 127.471 1.00 25.63 143 MET B O 1
ATOM 2694 N N . LEU B 2 144 ? 25.045 39.424 129.725 1.00 28.57 144 LEU B N 1
ATOM 2695 C CA . LEU B 2 144 ? 23.839 38.624 129.921 1.00 27.94 144 LEU B CA 1
ATOM 2696 C C . LEU B 2 144 ? 22.593 39.366 129.455 1.00 26.21 144 LEU B C 1
ATOM 2697 O O . LEU B 2 144 ? 21.690 38.765 128.855 1.00 27.09 144 LEU B O 1
ATOM 2702 N N . ALA B 2 145 ? 22.515 40.665 129.740 1.00 24.45 145 ALA B N 1
ATOM 2703 C CA . ALA B 2 145 ? 21.381 41.442 129.256 1.00 28.00 145 ALA B CA 1
ATOM 2704 C C . ALA B 2 145 ? 21.411 41.544 127.741 1.00 28.88 145 ALA B C 1
ATOM 2705 O O . ALA B 2 145 ? 20.359 41.535 127.098 1.00 25.48 145 ALA B O 1
ATOM 2707 N N . GLY B 2 146 ? 22.611 41.652 127.160 1.00 28.27 146 GLY B N 1
ATOM 2708 C CA . GLY B 2 146 ? 22.722 41.703 125.713 1.00 26.12 146 GLY B CA 1
ATOM 2709 C C . GLY B 2 146 ? 22.263 40.418 125.052 1.00 30.01 146 GLY B C 1
ATOM 2710 O O . GLY B 2 146 ? 21.638 40.445 123.993 1.00 36.35 146 GLY B O 1
ATOM 2711 N N . SER B 2 147 ? 22.544 39.275 125.678 1.00 28.51 147 SER B N 1
ATOM 2712 C CA . SER B 2 147 ? 22.050 38.013 125.137 1.00 30.59 147 SER B CA 1
ATOM 2713 C C . SER B 2 147 ? 20.520 37.934 125.192 1.00 30.92 147 SER B C 1
ATOM 2714 O O . SER B 2 147 ? 19.892 37.384 124.279 1.00 33.40 147 SER B O 1
ATOM 2717 N N . LEU B 2 148 ? 19.894 38.461 126.249 1.00 30.53 148 LEU B N 1
ATOM 2718 C CA . LEU B 2 148 ? 18.429 38.461 126.288 1.00 32.25 148 LEU B CA 1
ATOM 2719 C C . LEU B 2 148 ? 17.861 39.365 125.201 1.00 31.82 148 LEU B C 1
ATOM 2720 O O . LEU B 2 148 ? 16.834 39.048 124.590 1.00 30.42 148 LEU B O 1
ATOM 2725 N N . GLU B 2 149 ? 18.517 40.501 124.964 1.00 31.60 149 GLU B N 1
ATOM 2726 C CA . GLU B 2 149 ? 18.215 41.345 123.814 1.00 35.73 149 GLU B CA 1
ATOM 2727 C C . GLU B 2 149 ? 18.240 40.532 122.531 1.00 35.39 149 GLU B C 1
ATOM 2728 O O . GLU B 2 149 ? 17.287 40.548 121.745 1.00 37.04 149 GLU B O 1
ATOM 2734 N N . MET B 2 150 ? 19.340 39.805 122.323 1.00 35.23 150 MET B N 1
ATOM 2735 C CA . MET B 2 150 ? 19.509 38.950 121.156 1.00 31.37 150 MET B CA 1
ATOM 2736 C C . MET B 2 150 ? 18.383 37.927 121.037 1.00 32.69 150 MET B C 1
ATOM 2737 O O . MET B 2 150 ? 17.813 37.743 119.957 1.00 31.46 150 MET B O 1
ATOM 2742 N N . MET B 2 151 ? 18.059 37.233 122.133 1.00 30.39 151 MET B N 1
ATOM 2743 C CA . MET B 2 151 ? 17.056 36.176 122.062 1.00 27.06 151 MET B CA 1
ATOM 2744 C C . MET B 2 151 ? 15.654 36.719 121.781 1.00 29.76 151 MET B C 1
ATOM 2745 O O . MET B 2 151 ? 14.798 35.977 121.287 1.00 28.36 151 MET B O 1
ATOM 2750 N N . THR B 2 152 ? 15.396 37.991 122.071 1.00 28.98 152 THR B N 1
ATOM 2751 C CA . THR B 2 152 ? 14.076 38.512 121.762 1.00 37.05 152 THR B CA 1
ATOM 2752 C C . THR B 2 152 ? 13.860 38.737 120.275 1.00 40.08 152 THR B C 1
ATOM 2753 O O . THR B 2 152 ? 12.751 39.139 119.910 1.00 42.59 152 THR B O 1
ATOM 2757 N N . ARG B 2 153 ? 14.867 38.501 119.419 1.00 40.53 153 ARG B N 1
ATOM 2758 C CA . ARG B 2 153 ? 14.621 38.439 117.981 1.00 39.28 153 ARG B CA 1
ATOM 2759 C C . ARG B 2 153 ? 13.918 37.152 117.583 1.00 42.00 153 ARG B C 1
ATOM 2760 O O . ARG B 2 153 ? 13.490 37.031 116.431 1.00 46.72 153 ARG B O 1
ATOM 2768 N N . ILE B 2 154 ? 13.821 36.189 118.493 1.00 37.67 154 ILE B N 1
ATOM 2769 C CA . ILE B 2 154 ? 13.034 34.976 118.308 1.00 41.53 154 ILE B CA 1
ATOM 2770 C C . ILE B 2 154 ? 11.716 35.226 119.031 1.00 44.53 154 ILE B C 1
ATOM 2771 O O . ILE B 2 154 ? 11.628 35.063 120.256 1.00 42.34 154 ILE B O 1
ATOM 2776 N N . ASN B 2 155 ? 10.676 35.626 118.292 1.00 43.93 155 ASN B N 1
ATOM 2777 C CA . ASN B 2 155 ? 9.442 36.009 118.970 1.00 48.10 155 ASN B CA 1
ATOM 2778 C C . ASN B 2 155 ? 8.618 34.830 119.409 1.00 46.18 155 ASN B C 1
ATOM 2779 O O . ASN B 2 155 ? 7.425 35.002 119.676 1.00 51.53 155 ASN B O 1
ATOM 2784 N N . GLU B 2 156 ? 9.224 33.652 119.531 1.00 43.86 156 GLU B N 1
ATOM 2785 C CA . GLU B 2 156 ? 8.526 32.468 119.997 1.00 40.57 156 GLU B CA 1
ATOM 2786 C C . GLU B 2 156 ? 8.586 32.405 121.518 1.00 37.04 156 GLU B C 1
ATOM 2787 O O . GLU B 2 156 ? 9.664 32.116 122.060 1.00 37.33 156 GLU B O 1
ATOM 2793 N N . PRO B 2 157 ? 7.480 32.606 122.227 1.00 35.81 157 PRO B N 1
ATOM 2794 C CA . PRO B 2 157 ? 7.528 32.592 123.699 1.00 32.66 157 PRO B CA 1
ATOM 2795 C C . PRO B 2 157 ? 7.966 31.270 124.283 1.00 32.31 157 PRO B C 1
ATOM 2796 O O . PRO B 2 157 ? 8.399 31.245 125.443 1.00 35.13 157 PRO B O 1
ATOM 2800 N N . LYS B 2 158 ? 7.839 30.169 123.534 1.00 27.78 158 LYS B N 1
ATOM 2801 C CA . LYS B 2 158 ? 8.268 28.865 124.036 1.00 28.23 158 LYS B CA 1
ATOM 2802 C C . LYS B 2 158 ? 9.781 28.815 124.172 1.00 27.53 158 LYS B C 1
ATOM 2803 O O . LYS B 2 158 ? 10.311 28.170 125.081 1.00 30.67 158 LYS B O 1
ATOM 2809 N N . ALA B 2 159 ? 10.489 29.493 123.270 1.00 26.07 159 ALA B N 1
ATOM 2810 C CA . ALA B 2 159 ? 11.940 29.544 123.348 1.00 23.10 159 ALA B CA 1
ATOM 2811 C C . ALA B 2 159 ? 12.393 30.305 124.585 1.00 26.26 159 ALA B C 1
ATOM 2812 O O . ALA B 2 159 ? 13.353 29.901 125.244 1.00 25.61 159 ALA B O 1
ATOM 2814 N N . HIS B 2 160 ? 11.712 31.408 124.920 1.00 25.66 160 HIS B N 1
ATOM 2815 C CA . HIS B 2 160 ? 12.064 32.147 126.127 1.00 25.70 160 HIS B CA 1
ATOM 2816 C C . HIS B 2 160 ? 11.717 31.366 127.386 1.00 27.32 160 HIS B C 1
ATOM 2817 O O . HIS B 2 160 ? 12.453 31.431 128.378 1.00 23.58 160 HIS B O 1
ATOM 2824 N N . ARG B 2 161 ? 10.612 30.612 127.366 1.00 28.98 161 ARG B N 1
ATOM 2825 C CA . ARG B 2 161 ? 10.263 29.784 128.520 1.00 28.30 161 ARG B CA 1
ATOM 2826 C C . ARG B 2 161 ? 11.366 28.778 128.810 1.00 25.56 161 ARG B C 1
ATOM 2827 O O . ARG B 2 161 ? 11.779 28.612 129.962 1.00 22.93 161 ARG B O 1
ATOM 2832 N N . ILE B 2 162 ? 11.857 28.103 127.765 1.00 24.05 162 ILE B N 1
ATOM 2833 C CA . ILE B 2 162 ? 12.876 27.073 127.929 1.00 20.78 162 ILE B CA 1
ATOM 2834 C C . ILE B 2 162 ? 14.202 27.695 128.353 1.00 25.25 162 ILE B C 1
ATOM 2835 O O . ILE B 2 162 ? 14.864 27.207 129.280 1.00 23.01 162 ILE B O 1
ATOM 2840 N N . LEU B 2 163 ? 14.606 28.793 127.698 1.00 23.87 163 LEU B N 1
ATOM 2841 C CA . LEU B 2 163 ? 15.903 29.383 128.018 1.00 27.68 163 LEU B CA 1
ATOM 2842 C C . LEU B 2 163 ? 15.918 29.988 129.420 1.00 28.10 163 LEU B C 1
ATOM 2843 O O . LEU B 2 163 ? 16.880 29.794 130.174 1.00 31.61 163 LEU B O 1
ATOM 2848 N N . SER B 2 164 ? 14.875 30.730 129.783 1.00 25.92 164 SER B N 1
ATOM 2849 C CA . SER B 2 164 ? 14.842 31.376 131.089 1.00 22.09 164 SER B CA 1
ATOM 2850 C C . SER B 2 164 ? 14.881 30.351 132.217 1.00 24.25 164 SER B C 1
ATOM 2851 O O . SER B 2 164 ? 15.589 30.540 133.212 1.00 26.11 164 SER B O 1
ATOM 2854 N N . GLN B 2 165 ? 14.136 29.257 132.083 1.00 21.23 165 GLN B N 1
ATOM 2855 C CA . GLN B 2 165 ? 14.169 28.250 133.134 1.00 25.44 165 GLN B CA 1
ATOM 2856 C C . GLN B 2 165 ? 15.527 27.554 133.202 1.00 30.71 165 GLN B C 1
ATOM 2857 O O . GLN B 2 165 ? 15.963 27.153 134.290 1.00 29.79 165 GLN B O 1
ATOM 2863 N N . THR B 2 166 ? 16.218 27.426 132.063 1.00 29.12 166 THR B N 1
ATOM 2864 C CA . THR B 2 166 ? 17.562 26.858 132.065 1.00 26.30 166 THR B CA 1
ATOM 2865 C C . THR B 2 166 ? 18.502 27.715 132.907 1.00 27.52 166 THR B C 1
ATOM 2866 O O . THR B 2 166 ? 19.208 27.204 133.782 1.00 27.98 166 THR B O 1
ATOM 2870 N N . ILE B 2 167 ? 18.501 29.028 132.665 1.00 22.97 167 ILE B N 1
ATOM 2871 C CA . ILE B 2 167 ? 19.364 29.946 133.399 1.00 23.30 167 ILE B CA 1
ATOM 2872 C C . ILE B 2 167 ? 19.097 29.863 134.906 1.00 25.66 167 ILE B C 1
ATOM 2873 O O . ILE B 2 167 ? 20.030 29.818 135.716 1.00 24.95 167 ILE B O 1
ATOM 2878 N N . VAL B 2 168 ? 17.823 29.837 135.308 1.00 24.10 168 VAL B N 1
ATOM 2879 C CA . VAL B 2 168 ? 17.515 29.666 136.719 1.00 23.65 168 VAL B CA 1
ATOM 2880 C C . VAL B 2 168 ? 18.120 28.362 137.221 1.00 26.31 168 VAL B C 1
ATOM 2881 O O . VAL B 2 168 ? 18.759 28.327 138.279 1.00 28.26 168 VAL B O 1
ATOM 2885 N N . GLU B 2 169 ? 17.978 27.285 136.442 1.00 27.27 169 GLU B N 1
ATOM 2886 C CA . GLU B 2 169 ? 18.489 25.978 136.854 1.00 27.69 169 GLU B CA 1
ATOM 2887 C C . GLU B 2 169 ? 20.011 25.970 136.969 1.00 26.20 169 GLU B C 1
ATOM 2888 O O . GLU B 2 169 ? 20.561 25.373 137.906 1.00 29.78 169 GLU B O 1
ATOM 2894 N N . VAL B 2 170 ? 20.713 26.635 136.041 1.00 24.85 170 VAL B N 1
ATOM 2895 C CA . VAL B 2 170 ? 22.172 26.725 136.122 1.00 21.24 170 VAL B CA 1
ATOM 2896 C C . VAL B 2 170 ? 22.602 27.472 137.385 1.00 24.52 170 VAL B C 1
ATOM 2897 O O . VAL B 2 170 ? 23.517 27.038 138.096 1.00 24.61 170 VAL B O 1
ATOM 2901 N N . CYS B 2 171 ? 21.958 28.614 137.677 1.00 23.13 171 CYS B N 1
ATOM 2902 C CA . CYS B 2 171 ? 22.290 29.365 138.892 1.00 22.15 171 CYS B CA 1
ATOM 2903 C C . CYS B 2 171 ? 22.032 28.543 140.149 1.00 21.98 171 CYS B C 1
ATOM 2904 O O . CYS B 2 171 ? 22.859 28.508 141.067 1.00 20.70 171 CYS B O 1
ATOM 2907 N N . LEU B 2 172 ? 20.887 27.876 140.217 1.00 21.32 172 LEU B N 1
ATOM 2908 C CA . LEU B 2 172 ? 20.597 27.016 141.357 1.00 22.32 172 LEU B CA 1
ATOM 2909 C C . LEU B 2 172 ? 21.668 25.951 141.533 1.00 22.19 172 LEU B C 1
ATOM 2910 O O . LEU B 2 172 ? 22.029 25.598 142.664 1.00 21.03 172 LEU B O 1
ATOM 2915 N N . GLY B 2 173 ? 22.177 25.415 140.421 1.00 21.77 173 GLY B N 1
ATOM 2916 C CA . GLY B 2 173 ? 23.211 24.403 140.522 1.00 22.80 173 GLY B CA 1
ATOM 2917 C C . GLY B 2 173 ? 24.534 24.968 141.007 1.00 22.91 173 GLY B C 1
ATOM 2918 O O . GLY B 2 173 ? 25.254 24.317 141.769 1.00 22.86 173 GLY B O 1
ATOM 2919 N N . GLU B 2 174 ? 24.866 26.187 140.584 1.00 19.21 174 GLU B N 1
ATOM 2920 C CA . GLU B 2 174 ? 26.068 26.821 141.100 1.00 22.57 174 GLU B CA 1
ATOM 2921 C C . GLU B 2 174 ? 25.957 27.097 142.601 1.00 23.05 174 GLU B C 1
ATOM 2922 O O . GLU B 2 174 ? 26.948 26.968 143.331 1.00 21.47 174 GLU B O 1
ATOM 2928 N N . ILE B 2 175 ? 24.754 27.413 143.079 1.00 18.71 175 ILE B N 1
ATOM 2929 C CA . ILE B 2 175 ? 24.549 27.676 144.495 1.00 22.23 175 ILE B CA 1
ATOM 2930 C C . ILE B 2 175 ? 24.636 26.382 145.301 1.00 24.19 175 ILE B C 1
ATOM 2931 O O . ILE B 2 175 ? 25.231 26.349 146.387 1.00 26.13 175 ILE B O 1
ATOM 2936 N N . GLU B 2 176 ? 24.041 25.305 144.783 1.00 23.53 176 GLU B N 1
ATOM 2937 C CA . GLU B 2 176 ? 24.094 23.996 145.429 1.00 22.84 176 GLU B CA 1
ATOM 2938 C C . GLU B 2 176 ? 25.509 23.408 145.396 1.00 23.80 176 GLU B C 1
ATOM 2939 O O . GLU B 2 176 ? 25.875 22.619 146.276 1.00 20.93 176 GLU B O 1
ATOM 2945 N N . GLN B 2 177 ? 26.318 23.798 144.406 1.00 20.76 177 GLN B N 1
ATOM 2946 C CA . GLN B 2 177 ? 27.721 23.390 144.368 1.00 23.86 177 GLN B CA 1
ATOM 2947 C C . GLN B 2 177 ? 28.492 23.933 145.573 1.00 25.23 177 GLN B C 1
ATOM 2948 O O . GLN B 2 177 ? 29.279 23.211 146.189 1.00 23.89 177 GLN B O 1
ATOM 2954 N N . ILE B 2 178 ? 28.287 25.207 145.923 1.00 27.04 178 ILE B N 1
ATOM 2955 C CA . ILE B 2 178 ? 28.944 25.769 147.105 1.00 27.94 178 ILE B CA 1
ATOM 2956 C C . ILE B 2 178 ? 28.486 25.038 148.367 1.00 25.21 178 ILE B C 1
ATOM 2957 O O . ILE B 2 178 ? 29.297 24.632 149.204 1.00 26.81 178 ILE B O 1
ATOM 2962 N N . LYS B 2 179 ? 27.178 24.842 148.506 1.00 20.45 179 LYS B N 1
ATOM 2963 C CA . LYS B 2 179 ? 26.635 24.113 149.645 1.00 22.00 179 LYS B CA 1
ATOM 2964 C C . LYS B 2 179 ? 27.272 22.732 149.829 1.00 25.57 179 LYS B C 1
ATOM 2965 O O . LYS B 2 179 ? 27.451 22.272 150.960 1.00 29.25 179 LYS B O 1
ATOM 2971 N N . ASP B 2 180 ? 27.607 22.044 148.741 1.00 23.01 180 ASP B N 1
ATOM 2972 C CA . ASP B 2 180 ? 28.050 20.659 148.825 1.00 21.72 180 ASP B CA 1
ATOM 2973 C C . ASP B 2 180 ? 29.554 20.486 148.688 1.00 21.77 180 ASP B C 1
ATOM 2974 O O . ASP B 2 180 ? 29.996 19.358 148.456 1.00 25.02 180 ASP B O 1
ATOM 2979 N N . LYS B 2 181 ? 30.346 21.557 148.787 1.00 19.75 181 LYS B N 1
ATOM 2980 C CA . LYS B 2 181 ? 31.797 21.393 148.730 1.00 23.46 181 LYS B CA 1
ATOM 2981 C C . LYS B 2 181 ? 32.242 20.435 149.827 1.00 21.89 181 LYS B C 1
ATOM 2982 O O . LYS B 2 181 ? 31.784 20.529 150.965 1.00 22.29 181 LYS B O 1
ATOM 2988 N N . TYR B 2 182 ? 33.088 19.472 149.463 1.00 22.89 182 TYR B N 1
ATOM 2989 C CA . TYR B 2 182 ? 33.606 18.460 150.387 1.00 24.74 182 TYR B CA 1
ATOM 2990 C C . TYR B 2 182 ? 32.495 17.645 151.048 1.00 23.40 182 TYR B C 1
ATOM 2991 O O . TYR B 2 182 ? 32.727 16.961 152.028 1.00 24.14 182 TYR B O 1
ATOM 3000 N N . ASN B 2 183 ? 31.280 17.653 150.524 1.00 27.02 183 ASN B N 1
ATOM 3001 C CA . ASN B 2 183 ? 30.224 16.867 151.154 1.00 25.17 183 ASN B CA 1
ATOM 3002 C C . ASN B 2 183 ? 30.322 15.433 150.649 1.00 29.76 183 ASN B C 1
ATOM 3003 O O . ASN B 2 183 ? 29.790 15.087 149.583 1.00 24.05 183 ASN B O 1
ATOM 3008 N N . MET B 2 184 ? 30.986 14.592 151.441 1.00 24.98 184 MET B N 1
ATOM 3009 C CA . MET B 2 184 ? 31.188 13.193 151.107 1.00 29.51 184 MET B CA 1
ATOM 3010 C C . MET B 2 184 ? 30.037 12.301 151.560 1.00 29.29 184 MET B C 1
ATOM 3011 O O . MET B 2 184 ? 30.137 11.082 151.437 1.00 28.83 184 MET B O 1
ATOM 3016 N N . GLU B 2 185 ? 28.953 12.871 152.086 1.00 30.05 185 GLU B N 1
ATOM 3017 C CA . GLU B 2 185 ? 27.755 12.099 152.410 1.00 28.25 185 GLU B CA 1
ATOM 3018 C C . GLU B 2 185 ? 26.637 12.302 151.387 1.00 27.22 185 GLU B C 1
ATOM 3019 O O . GLU B 2 185 ? 25.480 11.981 151.664 1.00 33.49 185 GLU B O 1
ATOM 3025 N N . GLN B 2 186 ? 26.947 12.850 150.226 1.00 25.43 186 GLN B N 1
ATOM 3026 C CA . GLN B 2 186 ? 25.923 13.044 149.219 1.00 26.84 186 GLN B CA 1
ATOM 3027 C C . GLN B 2 186 ? 25.674 11.746 148.445 1.00 26.66 186 GLN B C 1
ATOM 3028 O O . GLN B 2 186 ? 26.523 10.854 148.380 1.00 27.27 186 GLN B O 1
ATOM 3034 N N . ASN B 2 187 ? 24.497 11.657 147.836 1.00 25.25 187 ASN B N 1
ATOM 3035 C CA . ASN B 2 187 ? 24.115 10.480 147.073 1.00 26.70 187 ASN B CA 1
ATOM 3036 C C . ASN B 2 187 ? 24.268 10.748 145.570 1.00 25.83 187 ASN B C 1
ATOM 3037 O O . ASN B 2 187 ? 24.606 11.856 145.147 1.00 26.68 187 ASN B O 1
ATOM 3042 N N . LEU B 2 188 ? 24.021 9.714 144.755 1.00 22.79 188 LEU B N 1
ATOM 3043 C CA . LEU B 2 188 ? 24.272 9.824 143.320 1.00 21.12 188 LEU B CA 1
ATOM 3044 C C . LEU B 2 188 ? 23.392 10.884 142.674 1.00 20.76 188 LEU B C 1
ATOM 3045 O O . LEU B 2 188 ? 23.817 11.552 141.721 1.00 21.39 188 LEU B O 1
ATOM 3050 N N . ARG B 2 189 ? 22.164 11.048 143.170 1.00 20.96 189 ARG B N 1
ATOM 3051 C CA . ARG B 2 189 ? 21.238 11.972 142.536 1.00 21.26 189 ARG B CA 1
ATOM 3052 C C . ARG B 2 189 ? 21.673 13.420 142.730 1.00 23.81 189 ARG B C 1
ATOM 3053 O O . ARG B 2 189 ? 21.455 14.247 141.835 1.00 21.38 189 ARG B O 1
ATOM 3061 N N . THR B 2 190 ? 22.318 13.730 143.866 1.00 17.22 190 THR B N 1
ATOM 3062 C CA . THR B 2 190 ? 22.974 15.022 144.034 1.00 20.18 190 THR B CA 1
ATOM 3063 C C . THR B 2 190 ? 23.970 15.293 142.909 1.00 23.69 190 THR B C 1
ATOM 3064 O O . THR B 2 190 ? 23.935 16.351 142.263 1.00 24.54 190 THR B O 1
ATOM 3068 N N . TYR B 2 191 ? 24.896 14.360 142.686 1.00 19.83 191 TYR B N 1
ATOM 3069 C CA . TYR B 2 191 ? 25.846 14.520 141.593 1.00 22.05 191 TYR B CA 1
ATOM 3070 C C . TYR B 2 191 ? 25.131 14.618 140.247 1.00 19.24 191 TYR B C 1
ATOM 3071 O O . TYR B 2 191 ? 25.466 15.465 139.413 1.00 21.84 191 TYR B O 1
ATOM 3080 N N . LEU B 2 192 ? 24.157 13.744 140.002 1.00 22.17 192 LEU B N 1
ATOM 3081 C CA . LEU B 2 192 ? 23.473 13.792 138.710 1.00 24.97 192 LEU B CA 1
ATOM 3082 C C . LEU B 2 192 ? 22.811 15.149 138.496 1.00 21.47 192 LEU B C 1
ATOM 3083 O O . LEU B 2 192 ? 22.934 15.736 137.414 1.00 20.05 192 LEU B O 1
ATOM 3088 N N . ARG B 2 193 ? 22.173 15.704 139.534 1.00 20.71 193 ARG B N 1
ATOM 3089 C CA . ARG B 2 193 ? 21.557 17.024 139.366 1.00 25.68 193 ARG B CA 1
ATOM 3090 C C . ARG B 2 193 ? 22.611 18.098 139.118 1.00 25.22 193 ARG B C 1
ATOM 3091 O O . ARG B 2 193 ? 22.393 19.024 138.321 1.00 22.52 193 ARG B O 1
ATOM 3099 N N . ARG B 2 194 ? 23.772 17.961 139.769 1.00 21.02 194 ARG B N 1
ATOM 3100 C CA . ARG B 2 194 ? 24.835 18.947 139.633 1.00 23.32 194 ARG B CA 1
ATOM 3101 C C . ARG B 2 194 ? 25.327 19.029 138.195 1.00 21.86 194 ARG B C 1
ATOM 3102 O O . ARG B 2 194 ? 25.453 20.126 137.636 1.00 19.56 194 ARG B O 1
ATOM 3110 N N . ILE B 2 195 ? 25.624 17.878 137.584 1.00 18.73 195 ILE B N 1
ATOM 3111 C CA . ILE B 2 195 ? 26.144 17.894 136.217 1.00 21.56 195 ILE B CA 1
ATOM 3112 C C . ILE B 2 195 ? 25.044 18.081 135.174 1.00 20.30 195 ILE B C 1
ATOM 3113 O O . ILE B 2 195 ? 25.329 18.548 134.070 1.00 23.89 195 ILE B O 1
ATOM 3118 N N . LYS B 2 196 ? 23.789 17.768 135.482 1.00 18.95 196 LYS B N 1
ATOM 3119 C CA . LYS B 2 196 ? 22.733 18.230 134.595 1.00 22.98 196 LYS B CA 1
ATOM 3120 C C . LYS B 2 196 ? 22.720 19.759 134.538 1.00 25.25 196 LYS B C 1
ATOM 3121 O O . LYS B 2 196 ? 22.713 20.351 133.454 1.00 23.40 196 LYS B O 1
ATOM 3127 N N . ARG B 2 197 ? 22.774 20.418 135.701 1.00 21.85 197 ARG B N 1
ATOM 3128 C CA . ARG B 2 197 ? 22.675 21.871 135.701 1.00 21.21 197 ARG B CA 1
ATOM 3129 C C . ARG B 2 197 ? 23.916 22.510 135.129 1.00 22.51 197 ARG B C 1
ATOM 3130 O O . ARG B 2 197 ? 23.835 23.581 134.521 1.00 27.05 197 ARG B O 1
ATOM 3138 N N . LYS B 2 198 ? 25.064 21.862 135.284 1.00 20.80 198 LYS B N 1
ATOM 3139 C CA . LYS B 2 198 ? 26.301 22.484 134.859 1.00 21.92 198 LYS B CA 1
ATOM 3140 C C . LYS B 2 198 ? 26.527 22.328 133.357 1.00 25.43 198 LYS B C 1
ATOM 3141 O O . LYS B 2 198 ? 27.063 23.237 132.715 1.00 25.27 198 LYS B O 1
ATOM 3147 N N . THR B 2 199 ? 26.127 21.191 132.779 1.00 25.38 199 THR B N 1
ATOM 3148 C CA . THR B 2 199 ? 26.571 20.834 131.435 1.00 25.16 199 THR B CA 1
ATOM 3149 C C . THR B 2 199 ? 25.440 20.333 130.539 1.00 23.78 199 THR B C 1
ATOM 3150 O O . THR B 2 199 ? 25.256 20.832 129.423 1.00 24.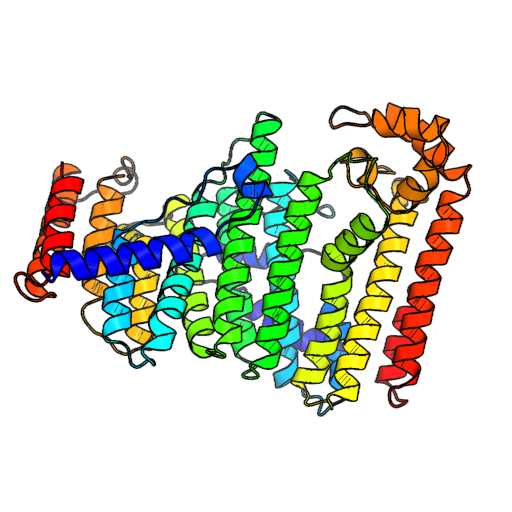02 199 THR B O 1
ATOM 3154 N N . ALA B 2 200 ? 24.686 19.345 131.016 1.00 21.72 200 ALA B N 1
ATOM 3155 C CA . ALA B 2 200 ? 23.794 18.599 130.136 1.00 25.13 200 ALA B CA 1
ATOM 3156 C C . ALA B 2 200 ? 22.644 19.474 129.638 1.00 26.70 200 ALA B C 1
ATOM 3157 O O . ALA B 2 200 ? 22.398 19.572 128.429 1.00 24.86 200 ALA B O 1
ATOM 3159 N N . LEU B 2 201 ? 21.956 20.145 130.561 1.00 26.66 201 LEU B N 1
ATOM 3160 C CA . LEU B 2 201 ? 20.821 21.002 130.220 1.00 25.24 201 LEU B CA 1
ATOM 3161 C C . LEU B 2 201 ? 21.139 21.949 129.072 1.00 25.65 201 LEU B C 1
ATOM 3162 O O . LEU B 2 201 ? 20.294 22.217 128.205 1.00 25.51 201 LEU B O 1
ATOM 3167 N N . LEU B 2 202 ? 22.358 22.457 129.049 1.00 18.87 202 LEU B N 1
ATOM 3168 C CA . LEU B 2 202 ? 22.705 23.491 128.102 1.00 24.18 202 LEU B CA 1
ATOM 3169 C C . LEU B 2 202 ? 22.904 22.904 126.709 1.00 27.48 202 LEU B C 1
ATOM 3170 O O . LEU B 2 202 ? 22.512 23.520 125.714 1.00 26.64 202 LEU B O 1
ATOM 3175 N N . ILE B 2 203 ? 23.481 21.702 126.626 1.00 28.82 203 ILE B N 1
ATOM 3176 C CA . ILE B 2 203 ? 23.469 20.951 125.375 1.00 27.78 203 ILE B CA 1
ATOM 3177 C C . ILE B 2 203 ? 22.039 20.588 124.993 1.00 29.20 203 ILE B C 1
ATOM 3178 O O . ILE B 2 203 ? 21.639 20.714 123.827 1.00 25.21 203 ILE B O 1
ATOM 3183 N N . ALA B 2 204 ? 21.258 20.115 125.973 1.00 23.47 204 ALA B N 1
ATOM 3184 C CA . ALA B 2 204 ? 19.863 19.764 125.752 1.00 24.15 204 ALA B CA 1
ATOM 3185 C C . ALA B 2 204 ? 19.094 20.913 125.097 1.00 30.32 204 ALA B C 1
ATOM 3186 O O . ALA B 2 204 ? 18.382 20.704 124.101 1.00 29.00 204 ALA B O 1
ATOM 3188 N N . VAL B 2 205 ? 19.250 22.144 125.615 1.00 23.70 205 VAL B N 1
ATOM 3189 C CA . VAL B 2 205 ? 18.458 23.255 125.090 1.00 22.15 205 VAL B CA 1
ATOM 3190 C C . VAL B 2 205 ? 19.111 23.925 123.883 1.00 26.61 205 VAL B C 1
ATOM 3191 O O . VAL B 2 205 ? 18.393 24.516 123.066 1.00 28.70 205 VAL B O 1
ATOM 3195 N N . SER B 2 206 ? 20.439 23.820 123.715 1.00 26.18 206 SER B N 1
ATOM 3196 C CA . SER B 2 206 ? 21.012 24.171 122.410 1.00 28.52 206 SER B CA 1
ATOM 3197 C C . SER B 2 206 ? 20.365 23.369 121.280 1.00 29.96 206 SER B C 1
ATOM 3198 O O . SER B 2 206 ? 20.086 23.911 120.203 1.00 28.89 206 SER B O 1
ATOM 3201 N N . CYS B 2 207 ? 20.131 22.076 121.506 1.00 27.36 207 CYS B N 1
ATOM 3202 C CA . CYS B 2 207 ? 19.455 21.259 120.510 1.00 28.07 207 CYS B CA 1
ATOM 3203 C C . CYS B 2 207 ? 17.997 21.674 120.359 1.00 28.97 207 CYS B C 1
ATOM 3204 O O . CYS B 2 207 ? 17.557 22.046 119.271 1.00 27.68 207 CYS B O 1
ATOM 3207 N N . GLN B 2 208 ? 17.232 21.633 121.449 1.00 29.08 208 GLN B N 1
ATOM 3208 C CA . GLN B 2 208 ? 15.811 21.938 121.357 1.00 28.90 208 GLN B CA 1
ATOM 3209 C C . GLN B 2 208 ? 15.568 23.320 120.761 1.00 31.60 208 GLN B C 1
ATOM 3210 O O . GLN B 2 208 ? 14.712 23.474 119.880 1.00 28.09 208 GLN B O 1
ATOM 3216 N N . LEU B 2 209 ? 16.338 24.328 121.204 1.00 25.39 209 LEU B N 1
ATOM 3217 C CA . LEU B 2 209 ? 16.124 25.685 120.715 1.00 26.62 209 LEU B CA 1
ATOM 3218 C C . LEU B 2 209 ? 16.490 25.823 119.245 1.00 30.15 209 LEU B C 1
ATOM 3219 O O . LEU B 2 209 ? 15.908 26.661 118.552 1.00 32.16 209 LEU B O 1
ATOM 3224 N N . GLY B 2 210 ? 17.458 25.045 118.752 1.00 29.66 210 GLY B N 1
ATOM 3225 C CA . GLY B 2 210 ? 17.726 25.063 117.318 1.00 31.27 210 GLY B CA 1
ATOM 3226 C C . GLY B 2 210 ? 16.540 24.549 116.518 1.00 33.44 210 GLY B C 1
ATOM 3227 O O . GLY B 2 210 ? 16.083 25.191 115.564 1.00 32.15 210 GLY B O 1
ATOM 3228 N N . ALA B 2 211 ? 16.003 23.393 116.928 1.00 27.30 211 ALA B N 1
ATOM 3229 C CA . ALA B 2 211 ? 14.866 22.801 116.244 1.00 30.92 211 ALA B CA 1
ATOM 3230 C C . ALA B 2 211 ? 13.624 23.676 116.374 1.00 33.70 211 ALA B C 1
ATOM 3231 O O . ALA B 2 211 ? 12.874 23.835 115.407 1.00 37.93 211 ALA B O 1
ATOM 3233 N 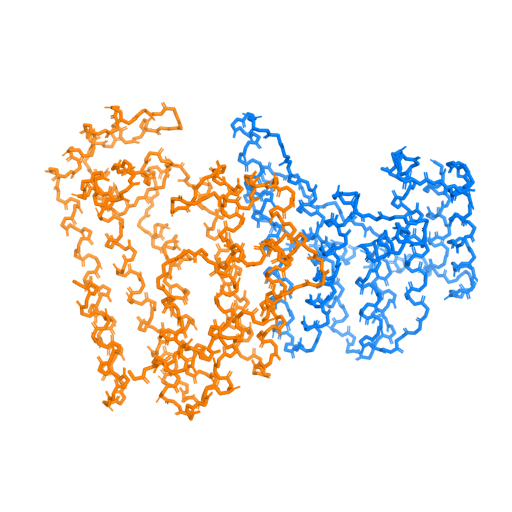N . ILE B 2 212 ? 13.391 24.260 117.552 1.00 34.60 212 ILE B N 1
ATOM 3234 C CA . ILE B 2 212 ? 12.189 25.068 117.729 1.00 33.39 212 ILE B CA 1
ATOM 3235 C C . ILE B 2 212 ? 12.278 26.328 116.884 1.00 35.92 212 ILE B C 1
ATOM 3236 O O . ILE B 2 212 ? 11.288 26.764 116.289 1.00 38.30 212 ILE B O 1
ATOM 3241 N N . ALA B 2 213 ? 13.467 26.923 116.792 1.00 36.22 213 ALA B N 1
ATOM 3242 C CA . ALA B 2 213 ? 13.594 28.137 115.994 1.00 39.58 213 ALA B CA 1
ATOM 3243 C C . ALA B 2 213 ? 13.282 27.889 114.523 1.00 40.65 213 ALA B C 1
ATOM 3244 O O . ALA B 2 213 ? 13.008 28.843 113.789 1.00 44.22 213 ALA B O 1
ATOM 3246 N N . SER B 2 214 ? 13.305 26.629 114.091 1.00 40.03 214 SER B N 1
ATOM 3247 C CA . SER B 2 214 ? 13.069 26.224 112.714 1.00 42.83 214 SER B CA 1
ATOM 3248 C C . SER B 2 214 ? 11.745 25.480 112.547 1.00 44.86 214 SER B C 1
ATOM 3249 O O . SER B 2 214 ? 11.546 24.799 111.533 1.00 43.28 214 SER B O 1
ATOM 3252 N N . GLY B 2 215 ? 10.855 25.562 113.533 1.00 35.06 215 GLY B N 1
ATOM 3253 C CA . GLY B 2 215 ? 9.528 25.017 113.376 1.00 37.61 215 GLY B CA 1
ATOM 3254 C C . GLY B 2 215 ? 9.440 23.511 113.375 1.00 44.04 215 GLY B C 1
ATOM 3255 O O . GLY B 2 215 ? 8.444 22.961 112.897 1.00 45.35 215 GLY B O 1
ATOM 3256 N N . ALA B 2 216 ? 10.445 22.822 113.903 1.00 40.46 216 ALA B N 1
ATOM 3257 C CA . ALA B 2 216 ? 10.365 21.370 113.979 1.00 44.95 216 ALA B CA 1
ATOM 3258 C C . ALA B 2 216 ? 9.132 20.945 114.774 1.00 42.68 216 ALA B C 1
ATOM 3259 O O . ALA B 2 216 ? 8.625 21.686 115.622 1.00 42.76 216 ALA B O 1
ATOM 3261 N N . ASP B 2 217 ? 8.632 19.748 114.471 1.00 43.01 217 ASP B N 1
ATOM 3262 C CA . ASP B 2 217 ? 7.480 19.225 115.199 1.00 46.83 217 ASP B CA 1
ATOM 3263 C C . ASP B 2 217 ? 7.845 18.938 116.648 1.00 43.88 217 ASP B C 1
ATOM 3264 O O . ASP B 2 217 ? 8.999 18.641 116.976 1.00 44.11 217 ASP B O 1
ATOM 3269 N N . GLU B 2 218 ? 6.827 18.994 117.510 1.00 44.84 218 GLU B N 1
ATOM 3270 C CA . GLU B 2 218 ? 7.003 18.683 118.923 1.00 41.66 218 GLU B CA 1
ATOM 3271 C C . GLU B 2 218 ? 7.773 17.381 119.117 1.00 41.93 218 GLU B C 1
ATOM 3272 O O . GLU B 2 218 ? 8.740 17.335 119.884 1.00 46.37 218 GLU B O 1
ATOM 3274 N N . LYS B 2 219 ? 7.374 16.312 118.420 1.00 41.25 219 LYS B N 1
ATOM 3275 C CA . LYS B 2 219 ? 8.034 15.024 118.634 1.00 40.72 219 LYS B CA 1
ATOM 3276 C C . LYS B 2 219 ? 9.513 15.096 118.296 1.00 40.70 219 LYS B C 1
ATOM 3277 O O . LYS B 2 219 ? 10.315 14.324 118.833 1.00 37.48 219 LYS B O 1
ATOM 3279 N N . ILE B 2 220 ? 9.889 16.020 117.420 1.00 36.45 220 ILE B N 1
ATOM 3280 C CA . ILE B 2 220 ? 11.259 16.105 116.949 1.00 36.59 220 ILE B CA 1
ATOM 3281 C C . ILE B 2 220 ? 12.126 16.918 117.902 1.00 40.50 220 ILE B C 1
ATOM 3282 O O . ILE B 2 220 ? 13.242 16.503 118.245 1.00 37.61 220 ILE B O 1
ATOM 3287 N N . HIS B 2 221 ? 11.638 18.082 118.359 1.00 33.77 221 HIS B N 1
ATOM 3288 C CA . HIS B 2 221 ? 12.506 18.907 119.189 1.00 36.79 221 HIS B CA 1
ATOM 3289 C C . HIS B 2 221 ? 12.556 18.403 120.625 1.00 36.29 221 HIS B C 1
ATOM 3290 O O . HIS B 2 221 ? 13.565 18.610 121.308 1.00 30.51 221 HIS B O 1
ATOM 3297 N N . LYS B 2 222 ? 11.520 17.708 121.091 1.00 32.46 222 LYS B N 1
ATOM 3298 C CA . LYS B 2 222 ? 11.657 17.089 122.397 1.00 34.32 222 LYS B CA 1
ATOM 3299 C C . LYS B 2 222 ? 12.608 15.898 122.338 1.00 37.97 222 LYS B C 1
ATOM 3300 O O . LYS B 2 222 ? 13.347 15.638 123.298 1.00 37.02 222 LYS B O 1
ATOM 3306 N N . ALA B 2 223 ? 12.642 15.182 121.217 1.00 34.14 223 ALA B N 1
ATOM 3307 C CA . ALA B 2 223 ? 13.605 14.097 121.125 1.00 36.62 223 ALA B CA 1
ATOM 3308 C C . ALA B 2 223 ? 15.023 14.641 121.005 1.00 32.20 223 ALA B C 1
ATOM 3309 O O . ALA B 2 223 ? 15.962 14.026 121.509 1.00 27.84 223 ALA B O 1
ATOM 3311 N N . LEU B 2 224 ? 15.190 15.804 120.374 1.00 32.12 224 LEU B N 1
ATOM 3312 C CA . LEU B 2 224 ? 16.495 16.460 120.346 1.00 29.29 224 LEU B CA 1
ATOM 3313 C C . LEU B 2 224 ? 16.894 17.024 121.714 1.00 30.71 224 LEU B C 1
ATOM 3314 O O . LEU B 2 224 ? 18.084 17.044 122.051 1.00 31.82 224 LEU B O 1
ATOM 3319 N N . TYR B 2 225 ? 15.931 17.494 122.508 1.00 31.99 225 TYR B N 1
ATOM 3320 C CA . TYR B 2 225 ? 16.230 17.862 123.887 1.00 31.41 225 TYR B CA 1
ATOM 3321 C C . TYR B 2 225 ? 16.839 16.683 124.637 1.00 29.77 225 TYR B C 1
ATOM 3322 O O . TYR B 2 225 ? 17.878 16.821 125.293 1.00 28.80 225 TYR B O 1
ATOM 3331 N N . TRP B 2 226 ? 16.203 15.509 124.542 1.00 30.86 226 TRP B N 1
ATOM 3332 C CA . TRP B 2 226 ? 16.682 14.327 125.260 1.00 29.83 226 TRP B CA 1
ATOM 3333 C C . TRP B 2 226 ? 18.031 13.832 124.735 1.00 29.15 226 TRP B C 1
ATOM 3334 O O . TRP B 2 226 ? 18.870 13.374 125.519 1.00 27.77 226 TRP B O 1
ATOM 3345 N N . PHE B 2 227 ? 18.271 13.914 123.424 1.00 28.16 227 PHE B N 1
ATOM 3346 C CA . PHE B 2 227 ? 19.587 13.544 122.915 1.00 27.72 227 PHE B CA 1
ATOM 3347 C C . PHE B 2 227 ? 20.665 14.422 123.540 1.00 29.00 227 PHE B C 1
ATOM 3348 O O . PHE B 2 227 ? 21.684 13.921 124.031 1.00 26.74 227 PHE B O 1
ATOM 3356 N N . GLY B 2 228 ? 20.459 15.745 123.511 1.00 26.13 228 GLY B N 1
ATOM 3357 C CA . GLY B 2 228 ? 21.454 16.651 124.055 1.00 26.07 228 GLY B CA 1
ATOM 3358 C C . GLY B 2 228 ? 21.693 16.436 125.539 1.00 24.59 228 GLY B C 1
ATOM 3359 O O . GLY B 2 228 ? 22.830 16.464 126.003 1.00 25.17 228 GLY B O 1
ATOM 3360 N N . TYR B 2 229 ? 20.622 16.220 126.299 1.00 24.19 229 TYR B N 1
ATOM 3361 C CA . TYR B 2 229 ? 20.757 15.926 127.716 1.00 22.25 229 TYR B CA 1
ATOM 3362 C C . TYR B 2 229 ? 21.577 14.662 127.935 1.00 28.16 229 TYR B C 1
ATOM 3363 O O . TYR B 2 229 ? 22.512 14.648 128.750 1.00 29.07 229 TYR B O 1
ATOM 3372 N N . TYR B 2 230 ? 21.232 13.583 127.218 1.00 27.34 230 TYR B N 1
ATOM 3373 C CA . TYR B 2 230 ? 21.908 12.298 127.406 1.00 28.37 230 TYR B CA 1
ATOM 3374 C C . TYR B 2 230 ? 23.368 12.370 126.964 1.00 27.83 230 TYR B C 1
ATOM 3375 O O . TYR B 2 230 ? 24.258 11.814 127.628 1.00 26.24 230 TYR B O 1
ATOM 3384 N N . VAL B 2 231 ? 23.629 13.071 125.859 1.00 27.80 231 VAL B N 1
ATOM 3385 C CA . VAL B 2 231 ? 24.995 13.263 125.380 1.00 27.59 231 VAL B CA 1
ATOM 3386 C C . VAL B 2 231 ? 25.802 14.112 126.365 1.00 28.30 231 VAL B C 1
ATOM 3387 O O . VAL B 2 231 ? 26.965 13.802 126.661 1.00 23.76 231 VAL B O 1
ATOM 3391 N N . GLY B 2 232 ? 25.198 15.188 126.889 1.00 23.77 232 GLY B N 1
ATOM 3392 C CA . GLY B 2 232 ? 25.893 16.022 127.858 1.00 25.38 232 GLY B CA 1
ATOM 3393 C C . GLY B 2 232 ? 26.176 15.310 129.175 1.00 23.13 232 GLY B C 1
ATOM 3394 O O . GLY B 2 232 ? 27.247 15.480 129.758 1.00 20.32 232 GLY B O 1
ATOM 3395 N N . MET B 2 233 ? 25.221 14.512 129.664 1.00 22.72 233 MET B N 1
ATOM 3396 C CA . MET B 2 233 ? 25.459 13.769 130.894 1.00 22.39 233 MET B CA 1
ATOM 3397 C C . MET B 2 233 ? 26.652 12.840 130.738 1.00 23.27 233 MET B C 1
ATOM 3398 O O . MET B 2 233 ? 27.493 12.741 131.635 1.00 26.93 233 MET B O 1
ATOM 3403 N N . SER B 2 234 ? 26.757 12.173 129.591 1.00 23.87 234 SER B N 1
ATOM 3404 C CA . SER B 2 234 ? 27.825 11.206 129.383 1.00 22.23 234 SER B CA 1
ATOM 3405 C C . SER B 2 234 ? 29.161 11.912 129.170 1.00 23.60 234 SER B C 1
ATOM 3406 O O . SER B 2 234 ? 30.200 11.454 129.669 1.00 24.50 234 SER B O 1
ATOM 3409 N N . TYR B 2 235 ? 29.143 13.042 128.458 1.00 24.05 235 TYR B N 1
ATOM 3410 C CA . TYR B 2 235 ? 30.330 13.894 128.345 1.00 27.11 235 TYR B CA 1
ATOM 3411 C C . TYR B 2 235 ? 30.853 14.320 129.721 1.00 26.96 235 TYR B C 1
ATOM 3412 O O . TYR B 2 235 ? 32.046 14.186 130.014 1.00 24.22 235 TYR B O 1
ATOM 3421 N N . GLN B 2 236 ? 29.980 14.852 130.580 1.00 22.62 236 GLN B N 1
ATOM 3422 C CA . GLN B 2 236 ? 30.484 15.357 131.852 1.00 26.00 236 GLN B CA 1
ATOM 3423 C C . GLN B 2 236 ? 31.040 14.226 132.722 1.00 24.64 236 GLN B C 1
ATOM 3424 O O . GLN B 2 236 ? 32.056 14.410 133.399 1.00 20.59 236 GLN B O 1
ATOM 3430 N N . ILE B 2 237 ? 30.413 13.040 132.692 1.00 20.69 237 ILE B N 1
ATOM 3431 C CA . ILE B 2 237 ? 30.979 11.901 133.402 1.00 20.81 237 ILE B CA 1
ATOM 3432 C C . ILE B 2 237 ? 32.389 11.586 132.884 1.00 26.16 237 ILE B C 1
ATOM 3433 O O . ILE B 2 237 ? 33.304 11.317 133.672 1.00 24.05 237 ILE B O 1
ATOM 3438 N N . ILE B 2 238 ? 32.601 11.666 131.560 1.00 24.40 238 ILE B N 1
ATOM 3439 C CA . ILE B 2 238 ? 33.925 11.410 130.988 1.00 23.52 238 ILE B CA 1
ATOM 3440 C C . ILE B 2 238 ? 34.925 12.463 131.458 1.00 24.25 238 ILE B C 1
ATOM 3441 O O . ILE B 2 238 ? 36.048 12.143 131.870 1.00 24.55 238 ILE B O 1
ATOM 3446 N N . ASP B 2 239 ? 34.558 13.734 131.315 1.00 23.03 239 ASP B N 1
ATOM 3447 C CA . ASP B 2 239 ? 35.333 14.843 131.855 1.00 23.84 239 ASP B CA 1
ATOM 3448 C C . ASP B 2 239 ? 35.770 14.572 133.290 1.00 21.83 239 ASP B C 1
ATOM 3449 O O . ASP B 2 239 ? 36.947 14.702 133.625 1.00 23.32 239 ASP B O 1
ATOM 3454 N N . ASP B 2 240 ? 34.834 14.159 134.148 1.00 23.69 240 ASP B N 1
ATOM 3455 C CA . ASP B 2 240 ? 35.195 13.909 135.539 1.00 23.81 240 ASP B CA 1
ATOM 3456 C C . ASP B 2 240 ? 36.133 12.708 135.672 1.00 23.86 240 ASP B C 1
ATOM 3457 O O . ASP B 2 240 ? 36.990 12.698 136.563 1.00 25.70 240 ASP B O 1
ATOM 3462 N N . ILE B 2 241 ? 35.983 11.681 134.826 1.00 22.11 241 ILE B N 1
ATOM 3463 C CA . ILE B 2 241 ? 36.931 10.567 134.859 1.00 23.24 241 ILE B CA 1
ATOM 3464 C C . ILE B 2 241 ? 38.325 11.054 134.469 1.00 24.94 241 ILE B C 1
ATOM 3465 O O . ILE B 2 241 ? 39.332 10.746 135.128 1.00 22.07 241 ILE B O 1
ATOM 3470 N N . LEU B 2 242 ? 38.391 11.853 133.402 1.00 23.15 242 LEU B N 1
ATOM 3471 C CA . LEU B 2 242 ? 39.668 12.316 132.888 1.00 27.47 242 LEU B CA 1
ATOM 3472 C C . LEU B 2 242 ? 40.411 13.171 133.904 1.00 27.42 242 LEU B C 1
ATOM 3473 O O . LEU B 2 242 ? 41.644 13.242 133.856 1.00 28.54 242 LEU B O 1
ATOM 3478 N N . ASP B 2 243 ? 39.686 13.839 134.810 1.00 27.62 243 ASP B N 1
ATOM 3479 C CA . ASP B 2 243 ? 40.328 14.682 135.816 1.00 29.46 243 ASP B CA 1
ATOM 3480 C C . ASP B 2 243 ? 41.189 13.865 136.762 1.00 28.36 243 ASP B C 1
ATOM 3481 O O . ASP B 2 243 ? 42.113 14.414 137.377 1.00 28.27 243 ASP B O 1
ATOM 3486 N N . PHE B 2 244 ? 40.921 12.566 136.873 1.00 27.29 244 PHE B N 1
ATOM 3487 C CA . PHE B 2 244 ? 41.768 11.672 137.656 1.00 28.45 244 PHE B CA 1
ATOM 3488 C C . PHE B 2 244 ? 42.769 10.879 136.817 1.00 30.19 244 PHE B C 1
ATOM 3489 O O . PHE B 2 244 ? 43.843 10.539 137.321 1.00 30.61 244 PHE B O 1
ATOM 3497 N N . THR B 2 245 ? 42.459 10.565 135.555 1.00 29.01 245 THR B N 1
ATOM 3498 C CA . THR B 2 245 ? 43.258 9.590 134.824 1.00 27.38 245 THR B CA 1
ATOM 3499 C C . THR B 2 245 ? 44.288 10.214 133.889 1.00 32.71 245 THR B C 1
ATOM 3500 O O . THR B 2 245 ? 45.264 9.536 133.542 1.00 31.00 245 THR B O 1
ATOM 3504 N N . SER B 2 246 ? 44.100 11.467 133.466 1.00 31.37 246 SER B N 1
ATOM 3505 C CA . SER B 2 246 ? 45.068 12.137 132.604 1.00 33.18 246 SER B CA 1
ATOM 3506 C C . SER B 2 246 ? 46.310 12.567 133.387 1.00 36.76 246 SER B C 1
ATOM 3507 O O . SER B 2 246 ? 46.307 12.661 134.617 1.00 37.88 246 SER B O 1
ATOM 3510 N N . THR B 2 247 ? 47.380 12.844 132.650 1.00 38.30 247 THR B N 1
ATOM 3511 C CA . THR B 2 247 ? 48.554 13.454 133.257 1.00 40.85 247 THR B CA 1
ATOM 3512 C C . THR B 2 247 ? 48.360 14.960 133.382 1.00 41.29 247 THR B C 1
ATOM 3513 O O . THR B 2 247 ? 47.475 15.558 132.759 1.00 41.40 247 THR B O 1
ATOM 3517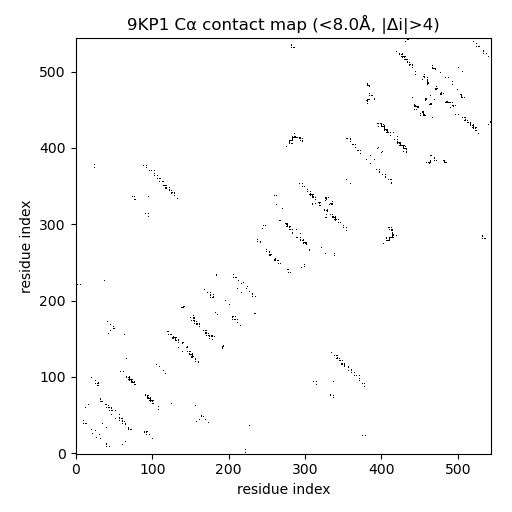 N N . GLU B 2 248 ? 49.216 15.576 134.195 1.00 43.87 248 GLU B N 1
ATOM 3518 C CA . GLU B 2 248 ? 49.220 17.031 134.294 1.00 45.63 248 GLU B CA 1
ATOM 3519 C C . GLU B 2 248 ? 49.435 17.691 132.931 1.00 47.62 248 GLU B C 1
ATOM 3520 O O . GLU B 2 248 ? 48.890 18.777 132.666 1.00 40.59 248 GLU B O 1
ATOM 3526 N N . GLU B 2 249 ? 50.205 17.041 132.050 1.00 43.59 249 GLU B N 1
ATOM 3527 C CA . GLU B 2 249 ? 50.521 17.641 130.759 1.00 43.75 249 GLU B CA 1
ATOM 3528 C C . GLU B 2 249 ? 49.287 17.714 129.874 1.00 42.98 249 GLU B C 1
ATOM 3529 O O . GLU B 2 249 ? 49.031 18.747 129.245 1.00 42.29 249 GLU B O 1
ATOM 3535 N N . GLU B 2 250 ? 48.491 16.645 129.839 1.00 44.60 250 GLU B N 1
ATOM 3536 C CA . GLU B 2 250 ? 47.276 16.654 129.026 1.00 42.93 250 GLU B CA 1
ATOM 3537 C C . GLU B 2 250 ? 46.264 17.674 129.539 1.00 42.14 250 GLU B C 1
ATOM 3538 O O . GLU B 2 250 ? 45.621 18.373 128.745 1.00 42.36 250 GLU B O 1
ATOM 3544 N N . LEU B 2 251 ? 46.099 17.765 130.861 1.00 42.18 251 LEU B N 1
ATOM 3545 C CA . LEU B 2 251 ? 45.079 18.638 131.434 1.00 41.70 251 LEU B CA 1
ATOM 3546 C C . LEU B 2 251 ? 45.490 20.105 131.418 1.00 37.32 251 LEU B C 1
ATOM 3547 O O . LEU B 2 251 ? 44.620 20.979 131.395 1.00 36.79 251 LEU B O 1
ATOM 3552 N N . GLY B 2 252 ? 46.791 20.393 131.445 1.00 41.75 252 GLY B N 1
ATOM 3553 C CA . GLY B 2 252 ? 47.250 21.760 131.580 1.00 37.37 252 GLY B CA 1
ATOM 3554 C C . GLY B 2 252 ? 47.034 22.328 132.956 1.00 44.52 252 GLY B C 1
ATOM 3555 O O . GLY B 2 252 ? 46.961 23.549 133.119 1.00 51.55 252 GLY B O 1
ATOM 3556 N N . LYS B 2 253 ? 46.925 21.459 133.949 1.00 46.83 253 LYS B N 1
ATOM 3557 C CA . LYS B 2 253 ? 46.657 21.796 135.340 1.00 39.41 253 LYS B CA 1
ATOM 3558 C C . LYS B 2 253 ? 46.837 20.522 136.147 1.00 39.27 253 LYS B C 1
ATOM 3559 O O . LYS B 2 253 ? 46.838 19.427 135.574 1.00 39.98 253 LYS B O 1
ATOM 3565 N N . PRO B 2 254 ? 47.017 20.634 137.460 1.00 40.03 254 PRO B N 1
ATOM 3566 C CA . PRO B 2 254 ? 47.260 19.434 138.269 1.00 38.47 254 PRO B CA 1
ATOM 3567 C C . PRO B 2 254 ? 46.094 18.449 138.211 1.00 38.29 254 PRO B C 1
ATOM 3568 O O . PRO B 2 254 ? 44.939 18.829 137.992 1.00 33.76 254 PRO B O 1
ATOM 3572 N N . VAL B 2 255 ? 46.422 17.164 138.406 1.00 32.89 255 VAL B N 1
ATOM 3573 C CA . VAL B 2 255 ? 45.417 16.108 138.431 1.00 28.90 255 VAL B CA 1
ATOM 3574 C C . VAL B 2 255 ? 44.535 16.274 139.662 1.00 29.93 255 VAL B C 1
ATOM 3575 O O . VAL B 2 255 ? 44.977 16.777 140.704 1.00 27.17 255 VAL B O 1
ATOM 3579 N N . GLY B 2 256 ? 43.258 15.899 139.522 1.00 29.00 256 GLY B N 1
ATOM 3580 C CA . GLY B 2 256 ? 42.341 15.842 140.651 1.00 24.37 256 GLY B CA 1
ATOM 3581 C C . GLY B 2 256 ? 41.800 17.164 141.147 1.00 26.61 256 GLY B C 1
ATOM 3582 O O . GLY B 2 256 ? 41.324 17.232 142.288 1.00 27.41 256 GLY B O 1
ATOM 3583 N N . GLY B 2 257 ? 41.832 18.211 140.314 1.00 29.16 257 GLY B N 1
ATOM 3584 C CA . GLY B 2 257 ? 41.441 19.541 140.752 1.00 22.68 257 GLY B CA 1
ATOM 3585 C C . GLY B 2 257 ? 39.986 19.684 141.164 1.00 25.43 257 GLY B C 1
ATOM 3586 O O . GLY B 2 257 ? 39.661 20.533 141.995 1.00 26.34 257 GLY B O 1
ATOM 3587 N N . ASP B 2 258 ? 39.087 18.872 140.599 1.00 23.80 258 ASP B N 1
ATOM 3588 C CA . ASP B 2 258 ? 37.711 18.859 141.103 1.00 25.87 258 ASP B CA 1
ATOM 3589 C C . ASP B 2 258 ? 37.670 18.477 142.579 1.00 26.73 258 ASP B C 1
ATOM 3590 O O . ASP B 2 258 ? 37.023 19.143 143.395 1.00 26.64 258 ASP B O 1
ATOM 3595 N N . LEU B 2 259 ? 38.331 17.374 142.928 1.00 27.80 259 LEU B N 1
ATOM 3596 C CA . LEU B 2 259 ? 38.283 16.880 144.295 1.00 27.38 259 LEU B CA 1
ATOM 3597 C C . LEU B 2 259 ? 39.008 17.826 145.249 1.00 24.09 259 LEU B C 1
ATOM 3598 O O . LEU B 2 259 ? 38.523 18.088 146.355 1.00 22.53 259 LEU B O 1
ATOM 3603 N N . LEU B 2 260 ? 40.154 18.365 144.828 1.00 23.08 260 LEU B N 1
ATOM 3604 C CA . LEU B 2 260 ? 40.882 19.316 145.665 1.00 27.45 260 LEU B CA 1
ATOM 3605 C C . LEU B 2 260 ? 40.003 20.498 146.056 1.00 28.33 260 LEU B C 1
ATOM 3606 O O . LEU B 2 260 ? 40.062 20.980 147.194 1.00 29.13 260 LEU B O 1
ATOM 3611 N N . GLN B 2 261 ? 39.164 20.963 145.137 1.00 29.21 261 GLN B N 1
ATOM 3612 C CA . GLN B 2 261 ? 38.322 22.121 145.395 1.00 28.02 261 GLN B CA 1
ATOM 3613 C C . GLN B 2 261 ? 37.013 21.755 146.092 1.00 27.87 261 GLN B C 1
ATOM 3614 O O . GLN B 2 261 ? 36.244 22.657 146.453 1.00 30.17 261 GLN B O 1
ATOM 3620 N N . GLY B 2 262 ? 36.744 20.465 146.314 1.00 20.78 262 GLY B N 1
ATOM 3621 C CA . GLY B 2 262 ? 35.557 20.061 147.031 1.00 20.31 262 GLY B CA 1
ATOM 3622 C C . GLY B 2 262 ? 34.395 19.618 146.169 1.00 23.37 262 GLY B C 1
ATOM 3623 O O . GLY B 2 262 ? 33.313 19.344 146.715 1.00 21.35 262 GLY B O 1
ATOM 3624 N N . ASN B 2 263 ? 34.577 19.543 144.847 1.00 19.99 263 ASN B N 1
ATOM 3625 C CA . ASN B 2 263 ? 33.523 19.095 143.944 1.00 24.01 263 ASN B CA 1
ATOM 3626 C C . ASN B 2 263 ? 33.625 17.580 143.811 1.00 24.15 263 ASN B C 1
ATOM 3627 O O . ASN B 2 263 ? 34.498 17.057 143.111 1.00 23.62 263 ASN B O 1
ATOM 3632 N N . VAL B 2 264 ? 32.729 16.877 144.503 1.00 23.87 264 VAL B N 1
ATOM 3633 C CA . VAL B 2 264 ? 32.671 15.422 144.449 1.00 24.31 264 VAL B CA 1
ATOM 3634 C C . VAL B 2 264 ? 32.171 14.991 143.079 1.00 27.73 264 VAL B C 1
ATOM 3635 O O . VAL B 2 264 ? 31.128 15.461 142.612 1.00 29.97 264 VAL B O 1
ATOM 3639 N N . THR B 2 265 ? 32.923 14.123 142.414 1.00 25.51 265 THR B N 1
ATOM 3640 C CA . THR B 2 265 ? 32.521 13.597 141.123 1.00 22.59 265 THR B CA 1
ATOM 3641 C C . THR B 2 265 ? 32.281 12.088 141.220 1.00 25.45 265 THR B C 1
ATOM 3642 O O . THR B 2 265 ? 32.454 11.460 142.275 1.00 23.16 265 THR B O 1
ATOM 3646 N N . LEU B 2 266 ? 31.864 11.514 140.093 1.00 22.98 266 LEU B N 1
ATOM 3647 C CA . LEU B 2 266 ? 31.385 10.136 140.100 1.00 25.01 266 LEU B CA 1
ATOM 3648 C C . LEU B 2 266 ? 32.420 9.128 140.594 1.00 24.15 266 LEU B C 1
ATOM 3649 O O . LEU B 2 266 ? 32.045 8.260 141.405 1.00 23.61 266 LEU B O 1
ATOM 3654 N N . PRO B 2 267 ? 33.695 9.166 140.181 1.00 22.89 267 PRO B N 1
ATOM 3655 C CA . PRO B 2 267 ? 34.643 8.179 140.732 1.00 23.40 267 PRO B CA 1
ATOM 3656 C C . PRO B 2 267 ? 34.765 8.270 142.237 1.00 23.72 267 PRO B C 1
ATOM 3657 O O . PRO B 2 267 ? 34.918 7.234 142.899 1.00 25.63 267 PRO B O 1
ATOM 3661 N N . VAL B 2 268 ? 34.667 9.474 142.808 1.00 21.65 268 VAL B N 1
ATOM 3662 C CA . VAL B 2 268 ? 34.726 9.582 144.263 1.00 22.51 268 VAL B CA 1
ATOM 3663 C C . VAL B 2 268 ? 33.492 8.943 144.884 1.00 21.59 268 VAL B C 1
ATOM 3664 O O . VAL B 2 268 ? 33.577 8.300 145.938 1.00 23.92 268 VAL B O 1
ATOM 3668 N N . LEU B 2 269 ? 32.326 9.092 144.240 1.00 22.32 269 LEU B N 1
ATOM 3669 C CA . LEU B 2 269 ? 31.110 8.490 144.793 1.00 24.59 269 LEU B CA 1
ATOM 3670 C C . LEU B 2 269 ? 31.234 6.972 144.900 1.00 25.87 269 LEU B C 1
ATOM 3671 O O . LEU B 2 269 ? 30.835 6.383 145.909 1.00 26.61 269 LEU B O 1
ATOM 3676 N N . TYR B 2 270 ? 31.783 6.314 143.869 1.00 23.72 270 TYR B N 1
ATOM 3677 C CA . TYR B 2 270 ? 31.995 4.876 143.985 1.00 26.66 270 TYR B CA 1
ATOM 3678 C C . TYR B 2 270 ? 33.130 4.567 144.957 1.00 24.51 270 TYR B C 1
ATOM 3679 O O . TYR B 2 270 ? 33.018 3.642 145.767 1.00 26.83 270 TYR B O 1
ATOM 3688 N N . ALA B 2 271 ? 34.216 5.346 144.918 1.00 22.90 271 ALA B N 1
ATOM 3689 C CA . ALA B 2 271 ? 35.314 5.111 145.850 1.00 25.13 271 ALA B CA 1
ATOM 3690 C C . ALA B 2 271 ? 34.856 5.231 147.299 1.00 27.30 271 ALA B C 1
ATOM 3691 O O . ALA B 2 271 ? 35.397 4.549 148.173 1.00 28.39 271 ALA B O 1
ATOM 3693 N N . LEU B 2 272 ? 33.858 6.072 147.576 1.00 27.03 272 LEU B N 1
ATOM 3694 C CA . LEU B 2 272 ? 33.419 6.270 148.956 1.00 30.95 272 LEU B CA 1
ATOM 3695 C C . LEU B 2 272 ? 32.740 5.041 149.551 1.00 29.20 272 LEU B C 1
ATOM 3696 O O . LEU B 2 272 ? 32.495 5.029 150.758 1.00 29.45 272 LEU B O 1
ATOM 3701 N N . LYS B 2 273 ? 32.411 4.029 148.739 1.00 30.68 273 LYS B N 1
ATOM 3702 C CA . LYS B 2 273 ? 31.952 2.740 149.257 1.00 32.67 273 LYS B CA 1
ATOM 3703 C C . LYS B 2 273 ? 33.075 1.922 149.883 1.00 29.16 273 LYS B C 1
ATOM 3704 O O . LYS B 2 273 ? 32.791 0.946 150.572 1.00 33.27 273 LYS B O 1
ATOM 3710 N N . ASN B 2 274 ? 34.333 2.298 149.658 1.00 31.72 274 ASN B N 1
ATOM 3711 C CA . ASN B 2 274 ? 35.477 1.671 150.312 1.00 30.20 274 ASN B CA 1
ATOM 3712 C C . ASN B 2 274 ? 35.747 2.416 151.608 1.00 33.20 274 ASN B C 1
ATOM 3713 O O . ASN B 2 274 ? 36.264 3.546 151.571 1.00 29.71 274 ASN B O 1
ATOM 3718 N N . PRO B 2 275 ? 35.427 1.835 152.779 1.00 37.51 275 PRO B N 1
ATOM 3719 C CA . PRO B 2 275 ? 35.571 2.568 154.048 1.00 32.89 275 PRO B CA 1
ATOM 3720 C C . PRO B 2 275 ? 36.934 3.191 154.270 1.00 29.53 275 PRO B C 1
ATOM 3721 O O . PRO B 2 275 ? 36.996 4.325 154.760 1.00 31.88 275 PRO B O 1
ATOM 3725 N N . ALA B 2 276 ? 38.026 2.500 153.929 1.00 29.69 276 ALA B N 1
ATOM 3726 C CA . ALA B 2 276 ? 39.348 3.079 154.172 1.00 34.11 276 ALA B CA 1
ATOM 3727 C C . ALA B 2 276 ? 39.608 4.272 153.257 1.00 35.05 276 ALA B C 1
ATOM 3728 O O . ALA B 2 276 ? 40.269 5.240 153.661 1.00 34.31 276 ALA B O 1
ATOM 3730 N N . LEU B 2 277 ? 39.126 4.208 152.013 1.00 30.63 277 LEU B N 1
ATOM 3731 C CA . LEU B 2 277 ? 39.211 5.376 151.153 1.00 31.73 277 LEU B CA 1
ATOM 3732 C C . LEU B 2 277 ? 38.365 6.506 151.719 1.00 29.14 277 LEU B C 1
ATOM 3733 O O . LEU B 2 277 ? 38.814 7.657 151.770 1.00 24.82 277 LEU B O 1
ATOM 3738 N N . LYS B 2 278 ? 37.152 6.180 152.187 1.00 25.63 278 LYS B N 1
ATOM 3739 C CA . LYS B 2 278 ? 36.243 7.193 152.708 1.00 26.23 278 LYS B CA 1
ATOM 3740 C C . LYS B 2 278 ? 36.836 7.908 153.921 1.00 28.98 278 LYS B C 1
ATOM 3741 O O . LYS B 2 278 ? 36.644 9.118 154.097 1.00 28.19 278 LYS B O 1
ATOM 3747 N N . ASN B 2 279 ? 37.566 7.175 154.766 1.00 29.83 279 ASN B N 1
ATOM 3748 C CA . ASN B 2 279 ? 38.217 7.791 155.921 1.00 30.85 279 ASN B CA 1
ATOM 3749 C C . ASN B 2 279 ? 39.214 8.872 155.504 1.00 27.82 279 ASN B C 1
ATOM 3750 O O . ASN B 2 279 ? 39.383 9.866 156.215 1.00 26.53 279 ASN B O 1
ATOM 3755 N N . GLN B 2 280 ? 39.898 8.683 154.369 1.00 23.94 280 GLN B N 1
ATOM 3756 C CA . GLN B 2 280 ? 40.745 9.736 153.818 1.00 22.47 280 GLN B CA 1
ATOM 3757 C C . GLN B 2 280 ? 39.935 10.830 153.105 1.00 26.25 280 GLN B C 1
ATOM 3758 O O . GLN B 2 280 ? 40.185 12.026 153.313 1.00 27.09 280 GLN B O 1
ATOM 3764 N N . LEU B 2 281 ? 38.968 10.446 152.255 1.00 25.39 281 LEU B N 1
ATOM 3765 C CA . LEU B 2 281 ? 38.240 11.424 151.440 1.00 23.02 281 LEU B CA 1
ATOM 3766 C C . LEU B 2 281 ? 37.474 12.426 152.297 1.00 22.88 281 LEU B C 1
ATOM 3767 O O . LEU B 2 281 ? 37.336 13.592 151.908 1.00 22.88 281 LEU B O 1
ATOM 3772 N N . LYS B 2 282 ? 36.952 11.978 153.445 1.00 25.85 282 LYS B N 1
ATOM 3773 C CA . LYS B 2 282 ? 36.257 12.825 154.418 1.00 27.78 282 LYS B CA 1
ATOM 3774 C C . LYS B 2 282 ? 37.169 13.899 155.014 1.00 27.48 282 LYS B C 1
ATOM 3775 O O . LYS B 2 282 ? 36.672 14.883 155.583 1.00 23.64 282 LYS B O 1
ATOM 3781 N N . LEU B 2 283 ? 38.489 13.737 154.917 1.00 22.06 283 LEU B N 1
ATOM 3782 C CA . LEU B 2 283 ? 39.380 14.702 155.544 1.00 24.32 283 LEU B CA 1
ATOM 3783 C C . LEU B 2 283 ? 39.832 15.795 154.585 1.00 25.54 283 LEU B C 1
ATOM 3784 O O . LEU B 2 283 ? 40.366 16.815 155.046 1.00 24.61 283 LEU B O 1
ATOM 3789 N N . ILE B 2 284 ? 39.604 15.614 153.279 1.00 22.69 284 ILE B N 1
ATOM 3790 C CA . ILE B 2 284 ? 39.938 16.648 152.301 1.00 23.58 284 ILE B CA 1
ATOM 3791 C C . ILE B 2 284 ? 39.145 17.913 152.609 1.00 22.94 284 ILE B C 1
ATOM 3792 O O . ILE B 2 284 ? 37.938 17.864 152.892 1.00 18.61 284 ILE B O 1
ATOM 3797 N N . ASN B 2 285 ? 39.833 19.055 152.582 1.00 22.88 285 ASN B N 1
ATOM 3798 C CA . ASN B 2 285 ? 39.190 20.348 152.797 1.00 22.23 285 ASN B CA 1
ATOM 3799 C C . ASN B 2 285 ? 39.979 21.397 152.009 1.00 23.40 285 ASN B C 1
ATOM 3800 O O . ASN B 2 285 ? 40.819 21.062 151.167 1.00 23.38 285 ASN B O 1
ATOM 3805 N N . SER B 2 286 ? 39.704 22.676 152.269 1.00 22.35 286 SER B N 1
ATOM 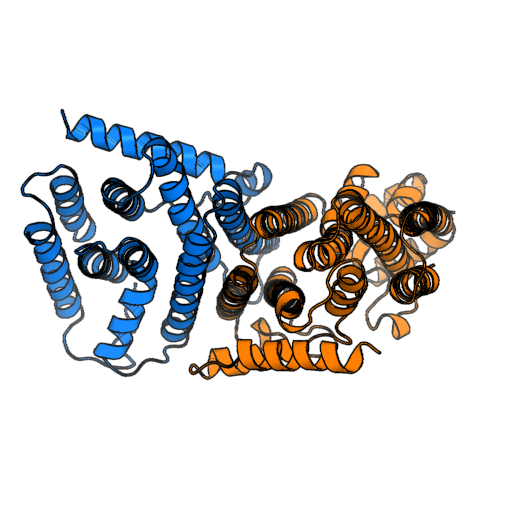3806 C CA . SER B 2 286 ? 40.311 23.727 151.449 1.00 31.58 286 SER B CA 1
ATOM 3807 C C . SER B 2 286 ? 41.816 23.900 151.686 1.00 30.25 286 SER B C 1
ATOM 3808 O O . SER B 2 286 ? 42.478 24.539 150.862 1.00 28.98 286 SER B O 1
ATOM 3811 N N . GLU B 2 287 ? 42.382 23.338 152.755 1.00 26.94 287 GLU B N 1
ATOM 3812 C CA . GLU B 2 287 ? 43.818 23.445 152.985 1.00 27.82 287 GLU B CA 1
ATOM 3813 C C . GLU B 2 287 ? 44.588 22.213 152.550 1.00 26.26 287 GLU B C 1
ATOM 3814 O O . GLU B 2 287 ? 45.804 22.166 152.770 1.00 27.37 287 GLU B O 1
ATOM 3820 N N . THR B 2 288 ? 43.927 21.213 151.964 1.00 22.24 288 THR B N 1
ATOM 3821 C CA . THR B 2 288 ? 44.629 20.011 151.516 1.00 22.92 288 THR B CA 1
ATOM 3822 C C . THR B 2 288 ? 45.561 20.342 150.354 1.00 24.74 288 THR B C 1
ATOM 3823 O O . THR B 2 288 ? 45.188 21.072 149.433 1.00 28.68 288 THR B O 1
ATOM 3827 N N . THR B 2 289 ? 46.774 19.798 150.388 1.00 24.04 289 THR B N 1
ATOM 3828 C CA . THR B 2 289 ? 47.767 20.104 149.359 1.00 25.75 289 THR B CA 1
ATOM 3829 C C . THR B 2 289 ? 47.703 19.098 148.212 1.00 29.22 289 THR B C 1
ATOM 3830 O O . THR B 2 289 ? 47.144 18.002 148.334 1.00 26.37 289 THR B O 1
ATOM 3834 N N . GLN B 2 290 ? 48.320 19.485 147.093 1.00 26.80 290 GLN B N 1
ATOM 3835 C CA . GLN B 2 290 ? 48.477 18.577 145.967 1.00 26.52 290 GLN B CA 1
ATOM 3836 C C . GLN B 2 290 ? 49.183 17.289 146.374 1.00 29.45 290 GLN B C 1
ATOM 3837 O O . GLN B 2 290 ? 48.875 16.212 145.849 1.00 31.20 290 GLN B O 1
ATOM 3843 N N . GLU B 2 291 ? 50.160 17.385 147.280 1.00 28.72 291 GLU B N 1
ATOM 3844 C CA . GLU B 2 291 ? 50.946 16.214 147.655 1.00 30.02 291 GLU B CA 1
ATOM 3845 C C . GLU B 2 291 ? 50.169 15.291 148.580 1.00 28.45 291 GLU B C 1
ATOM 3846 O O . GLU B 2 291 ? 50.393 14.078 148.573 1.00 29.05 291 GLU B O 1
ATOM 3848 N N . GLN B 2 292 ? 49.278 15.838 149.397 1.00 22.62 292 GLN B N 1
ATOM 3849 C CA . GLN B 2 292 ? 48.413 14.963 150.166 1.00 26.97 292 GLN B CA 1
ATOM 3850 C C . GLN B 2 292 ? 47.357 14.312 149.286 1.00 26.82 292 GLN B C 1
ATOM 3851 O O . GLN B 2 292 ? 46.889 13.213 149.595 1.00 29.02 292 GLN B O 1
ATOM 3857 N N . LEU B 2 293 ? 46.967 14.975 148.196 1.00 27.39 293 LEU B N 1
ATOM 3858 C CA . LEU B 2 293 ? 45.834 14.527 147.399 1.00 25.95 293 LEU B CA 1
ATOM 3859 C C . LEU B 2 293 ? 46.200 13.388 146.459 1.00 27.68 293 LEU B C 1
ATOM 3860 O O . LEU B 2 293 ? 45.377 12.497 146.222 1.00 25.97 293 LEU B O 1
ATOM 3865 N N . GLU B 2 294 ? 47.412 13.391 145.926 1.00 27.62 294 GLU B N 1
ATOM 3866 C CA . GLU B 2 294 ? 47.784 12.444 144.885 1.00 28.87 294 GLU B CA 1
ATOM 3867 C C . GLU B 2 294 ? 47.899 10.984 145.335 1.00 27.66 294 GLU B C 1
ATOM 3868 O O . GLU B 2 294 ? 47.548 10.095 144.552 1.00 27.17 294 GLU B O 1
ATOM 3874 N N . PRO B 2 295 ? 48.392 10.664 146.538 1.00 30.16 295 PRO B N 1
ATOM 3875 C CA . PRO B 2 295 ? 48.267 9.272 146.991 1.00 27.76 295 PRO B CA 1
ATOM 3876 C C . PRO B 2 295 ? 46.821 8.820 147.072 1.00 31.14 295 PRO B C 1
ATOM 3877 O O . PRO B 2 295 ? 46.542 7.638 146.839 1.00 33.24 295 PRO B O 1
ATOM 3881 N N . ILE B 2 296 ? 45.886 9.722 147.398 1.00 29.46 296 ILE B N 1
ATOM 3882 C CA . ILE B 2 296 ? 44.477 9.339 147.431 1.00 27.87 296 ILE B CA 1
ATOM 3883 C C . ILE B 2 296 ? 43.991 9.021 146.023 1.00 25.63 296 ILE B C 1
ATOM 3884 O O . ILE B 2 296 ? 43.271 8.044 145.811 1.00 24.94 296 ILE B O 1
ATOM 3889 N N . ILE B 2 297 ? 44.399 9.818 145.038 1.00 25.85 297 ILE B N 1
ATOM 3890 C CA . ILE B 2 297 ? 43.958 9.574 143.664 1.00 30.33 297 ILE B CA 1
ATOM 3891 C C . ILE B 2 297 ? 44.461 8.219 143.180 1.00 31.07 297 ILE B C 1
ATOM 3892 O O . ILE B 2 297 ? 43.761 7.504 142.447 1.00 28.87 297 ILE B O 1
ATOM 3897 N N . GLU B 2 298 ? 45.669 7.832 143.597 1.00 32.68 298 GLU B N 1
ATOM 3898 C CA . GLU B 2 298 ? 46.191 6.523 143.219 1.00 33.73 298 GLU B CA 1
ATOM 3899 C C . GLU B 2 298 ? 45.354 5.399 143.822 1.00 31.94 298 GLU B C 1
ATOM 3900 O O . GLU B 2 298 ? 45.120 4.380 143.165 1.00 34.10 298 GLU B O 1
ATOM 3906 N N . GLU B 2 299 ? 44.875 5.573 145.057 1.00 28.55 299 GLU B N 1
ATOM 3907 C CA . GLU B 2 299 ? 44.030 4.550 145.663 1.00 28.98 299 GLU B CA 1
ATOM 3908 C C . GLU B 2 299 ? 42.712 4.427 144.919 1.00 31.74 299 GLU B C 1
ATOM 3909 O O . GLU B 2 299 ? 42.258 3.316 144.625 1.00 33.34 299 GLU B O 1
ATOM 3915 N N . ILE B 2 300 ? 42.081 5.566 144.611 1.00 29.77 300 ILE B N 1
ATOM 3916 C CA . ILE B 2 300 ? 40.843 5.568 143.835 1.00 26.78 300 ILE B CA 1
ATOM 3917 C C . ILE B 2 300 ? 41.008 4.748 142.571 1.00 26.98 300 ILE B C 1
ATOM 3918 O O . ILE B 2 300 ? 40.136 3.946 142.212 1.00 24.76 300 ILE B O 1
ATOM 3923 N N . LYS B 2 301 ? 42.130 4.939 141.876 1.00 25.24 301 LYS B N 1
ATOM 3924 C CA . LYS B 2 301 ? 42.346 4.266 140.606 1.00 27.99 301 LYS B CA 1
ATOM 3925 C C . LYS B 2 301 ? 42.605 2.775 140.772 1.00 31.75 301 LYS B C 1
ATOM 3926 O O . LYS B 2 301 ? 42.599 2.053 139.775 1.00 27.02 301 LYS B O 1
ATOM 3932 N N . LYS B 2 302 ? 42.830 2.303 141.997 1.00 32.81 302 LYS B N 1
ATOM 3933 C CA . LYS B 2 302 ? 42.979 0.882 142.268 1.00 33.67 302 LYS B CA 1
ATOM 3934 C C . LYS B 2 302 ? 41.693 0.245 142.772 1.00 37.08 302 LYS B C 1
ATOM 3935 O O . LYS B 2 302 ? 41.661 -0.971 142.995 1.00 42.48 302 LYS B O 1
ATOM 3941 N N . THR B 2 303 ? 40.637 1.028 142.963 1.00 30.30 303 THR B N 1
ATOM 3942 C CA . THR B 2 303 ? 39.310 0.458 143.118 1.00 29.70 303 THR B CA 1
ATOM 3943 C C . THR B 2 303 ? 38.711 0.244 141.729 1.00 29.74 303 THR B C 1
ATOM 3944 O O . THR B 2 303 ? 39.386 0.375 140.704 1.00 32.98 303 THR B O 1
ATOM 3948 N N . ASP B 2 304 ? 37.423 -0.077 141.678 1.00 29.25 304 ASP B N 1
ATOM 3949 C CA . ASP B 2 304 ? 36.704 -0.173 140.418 1.00 33.71 304 ASP B CA 1
ATOM 3950 C C . ASP B 2 304 ? 35.865 1.064 140.148 1.00 29.82 304 ASP B C 1
ATOM 3951 O O . ASP B 2 304 ? 34.896 0.996 139.393 1.00 33.69 304 ASP B O 1
ATOM 3956 N N . ALA B 2 305 ? 36.229 2.195 140.751 1.00 28.06 305 ALA B N 1
ATOM 3957 C CA . ALA B 2 305 ? 35.432 3.404 140.618 1.00 27.35 305 ALA B CA 1
ATOM 3958 C C . ALA B 2 305 ? 35.485 3.944 139.196 1.00 24.58 305 ALA B C 1
ATOM 3959 O O . ALA B 2 305 ? 34.453 4.329 138.644 1.00 28.67 305 ALA B O 1
ATOM 3961 N N . ILE B 2 306 ? 36.670 3.970 138.588 1.00 26.90 306 ILE B N 1
ATOM 3962 C CA . ILE B 2 306 ? 36.798 4.450 137.213 1.00 29.20 306 ILE B CA 1
ATOM 3963 C C . ILE B 2 306 ? 35.881 3.663 136.291 1.00 31.81 306 ILE B C 1
ATOM 3964 O O . ILE B 2 306 ? 35.091 4.238 135.528 1.00 31.53 306 ILE B O 1
ATOM 3969 N N . GLU B 2 307 ? 35.970 2.330 136.358 1.00 32.55 307 GLU B N 1
ATOM 3970 C CA . GLU B 2 307 ? 35.195 1.480 135.466 1.00 31.55 307 GLU B CA 1
ATOM 3971 C C . GLU B 2 307 ? 33.701 1.629 135.732 1.00 30.36 307 GLU B C 1
ATOM 3972 O O . GLU B 2 307 ? 32.898 1.695 134.789 1.00 33.30 307 GLU B O 1
ATOM 3974 N N . ALA B 2 308 ? 33.307 1.709 137.009 1.00 24.75 308 ALA B N 1
ATOM 3975 C CA . ALA B 2 308 ? 31.903 1.942 137.335 1.00 27.75 308 ALA B CA 1
ATOM 3976 C C . ALA B 2 308 ? 31.412 3.271 136.760 1.00 32.41 308 ALA B C 1
ATOM 3977 O O . ALA B 2 308 ? 30.268 3.369 136.298 1.00 34.05 308 ALA B O 1
ATOM 3979 N N . SER B 2 309 ? 32.269 4.302 136.758 1.00 29.30 309 SER B N 1
ATOM 3980 C CA . SER B 2 309 ? 31.870 5.585 136.180 1.00 28.15 309 SER B CA 1
ATOM 3981 C C . SER B 2 309 ? 31.782 5.503 134.661 1.00 31.27 309 SER B C 1
ATOM 3982 O O . SER B 2 309 ? 30.908 6.127 134.049 1.00 30.09 309 SER B O 1
ATOM 3985 N N . MET B 2 310 ? 32.688 4.756 134.031 1.00 31.48 310 MET B N 1
ATOM 3986 C CA . MET B 2 310 ? 32.585 4.538 132.594 1.00 31.02 310 MET B CA 1
ATOM 3987 C C . MET B 2 310 ? 31.235 3.943 132.235 1.00 31.17 310 MET B C 1
ATOM 3988 O O . MET B 2 310 ? 30.585 4.394 131.291 1.00 32.29 310 MET B O 1
ATOM 3993 N N . ALA B 2 311 ? 30.789 2.952 133.009 1.00 30.78 311 ALA B N 1
ATOM 3994 C CA . ALA B 2 311 ? 29.541 2.258 132.711 1.00 28.40 311 ALA B CA 1
ATOM 3995 C C . ALA B 2 311 ? 28.343 3.202 132.759 1.00 31.88 311 ALA B C 1
ATOM 3996 O O . ALA B 2 311 ? 27.451 3.123 131.908 1.00 31.79 311 ALA B O 1
ATOM 3998 N N . VAL B 2 312 ? 28.290 4.095 133.753 1.00 31.03 312 VAL B N 1
ATOM 3999 C CA . VAL B 2 312 ? 27.192 5.057 133.802 1.00 28.47 312 VAL B CA 1
ATOM 4000 C C . VAL B 2 312 ? 27.261 5.994 132.604 1.00 29.40 312 VAL B C 1
ATOM 4001 O O . VAL B 2 312 ? 26.237 6.346 131.995 1.00 26.42 312 VAL B O 1
ATOM 4005 N N . SER B 2 313 ? 28.470 6.410 132.245 1.00 27.35 313 SER B N 1
ATOM 4006 C CA . SER B 2 313 ? 28.618 7.287 131.093 1.00 27.26 313 SER B CA 1
ATOM 4007 C C . SER B 2 313 ? 28.089 6.627 129.819 1.00 29.05 313 SER B C 1
ATOM 4008 O O . SER B 2 313 ? 27.431 7.275 128.998 1.00 30.34 313 SER B O 1
ATOM 4011 N N . GLU B 2 314 ? 28.335 5.329 129.652 1.00 32.71 314 GLU B N 1
ATOM 4012 C CA . GLU B 2 314 ? 27.936 4.649 128.427 1.00 36.81 314 GLU B CA 1
ATOM 4013 C C . GLU B 2 314 ? 26.456 4.268 128.418 1.00 35.06 314 GLU B C 1
ATOM 4014 O O . GLU B 2 314 ? 25.869 4.182 127.335 1.00 34.64 314 GLU B O 1
ATOM 4020 N N . MET B 2 315 ? 25.842 4.036 129.593 1.00 29.34 315 MET B N 1
ATOM 4021 C CA . MET B 2 315 ? 24.383 3.951 129.672 1.00 27.39 315 MET B CA 1
ATOM 4022 C C . MET B 2 315 ? 23.724 5.235 129.175 1.00 31.48 315 MET B C 1
ATOM 4023 O O . MET B 2 315 ? 22.684 5.188 128.505 1.00 34.12 315 MET B O 1
ATOM 4028 N N . TYR B 2 316 ? 24.298 6.396 129.518 1.00 27.46 316 TYR B N 1
ATOM 4029 C CA . TYR B 2 316 ? 23.774 7.658 129.001 1.00 28.89 316 TYR B CA 1
ATOM 4030 C C . TYR B 2 316 ? 24.006 7.768 127.502 1.00 27.92 316 TYR B C 1
ATOM 4031 O O . TYR B 2 316 ? 23.146 8.266 126.771 1.00 27.55 316 TYR B O 1
ATOM 4040 N N . LEU B 2 317 ? 25.176 7.344 127.031 1.00 28.76 317 LEU B N 1
ATOM 4041 C CA . LEU B 2 317 ? 25.439 7.419 125.601 1.00 32.27 317 LEU B CA 1
ATOM 4042 C C . LEU B 2 317 ? 24.465 6.531 124.828 1.00 34.11 317 LEU B C 1
ATOM 4043 O O . LEU B 2 317 ? 23.949 6.930 123.779 1.00 31.88 317 LEU B O 1
ATOM 4048 N N . GLN B 2 318 ? 24.164 5.344 125.361 1.00 28.91 318 GLN B N 1
ATOM 4049 C CA . GLN B 2 318 ? 23.183 4.473 124.733 1.00 30.46 318 GLN B CA 1
ATOM 4050 C C . GLN B 2 318 ? 21.791 5.106 124.719 1.00 33.85 318 GLN B C 1
ATOM 4051 O O . GLN B 2 318 ? 21.087 5.041 123.707 1.00 36.25 318 GLN B O 1
ATOM 4057 N N . LYS B 2 319 ? 21.371 5.735 125.820 1.00 33.97 319 LYS B N 1
ATOM 4058 C CA . LYS B 2 319 ? 20.068 6.395 125.796 1.00 34.29 319 LYS B CA 1
ATOM 4059 C C . LYS B 2 319 ? 20.052 7.557 124.807 1.00 32.35 319 LYS B C 1
ATOM 4060 O O . LYS B 2 319 ? 18.994 7.894 124.262 1.00 32.72 319 LYS B O 1
ATOM 4066 N N . ALA B 2 320 ? 21.215 8.149 124.533 1.00 27.38 320 ALA B N 1
ATOM 4067 C CA . ALA B 2 320 ? 21.301 9.200 123.528 1.00 30.89 320 ALA B CA 1
ATOM 4068 C C . ALA B 2 320 ? 21.186 8.639 122.119 1.00 35.85 320 ALA B C 1
ATOM 4069 O O . ALA B 2 320 ? 20.675 9.319 121.225 1.00 34.23 320 ALA B O 1
ATOM 4071 N N . PHE B 2 321 ? 21.671 7.417 121.892 1.00 39.27 321 PHE B N 1
ATOM 4072 C CA . PHE B 2 321 ? 21.547 6.822 120.565 1.00 36.82 321 PHE B CA 1
ATOM 4073 C C . PHE B 2 321 ? 20.117 6.377 120.302 1.00 39.02 321 PHE B C 1
ATOM 4074 O O . PHE B 2 321 ? 19.622 6.518 119.181 1.00 39.54 321 PHE B O 1
ATOM 4082 N N . GLN B 2 322 ? 19.421 5.883 121.332 1.00 39.02 322 GLN B N 1
ATOM 4083 C CA . GLN B 2 322 ? 18.003 5.570 121.170 1.00 41.05 322 GLN B CA 1
ATOM 4084 C C . GLN B 2 322 ? 17.235 6.768 120.630 1.00 43.74 322 GLN B C 1
ATOM 4085 O O . GLN B 2 322 ? 16.492 6.650 119.650 1.00 52.89 322 GLN B O 1
ATOM 4091 N N . LYS B 2 323 ? 17.413 7.937 121.252 1.00 39.93 323 LYS B N 1
ATOM 4092 C CA . LYS B 2 323 ? 16.627 9.104 120.864 1.00 41.66 323 LYS B CA 1
ATOM 4093 C C . LYS B 2 323 ? 16.943 9.536 119.434 1.00 42.70 323 LYS B C 1
ATOM 4094 O O . LYS B 2 323 ? 16.053 9.983 118.702 1.00 43.71 323 LYS B O 1
ATOM 4100 N N . LEU B 2 324 ? 18.206 9.406 119.018 1.00 39.67 324 LEU B N 1
ATOM 4101 C CA . LEU B 2 324 ? 18.575 9.681 117.630 1.00 43.01 324 LEU B CA 1
ATOM 4102 C C . LEU B 2 324 ? 17.881 8.724 116.662 1.00 48.43 324 LEU B C 1
ATOM 4103 O O . LEU B 2 324 ? 17.458 9.124 115.571 1.00 46.30 324 LEU B O 1
ATOM 4108 N N . ASN B 2 325 ? 17.782 7.445 117.033 1.00 47.55 325 ASN B N 1
ATOM 4109 C CA . ASN B 2 325 ? 17.147 6.463 116.168 1.00 49.26 325 ASN B CA 1
ATOM 4110 C C . ASN B 2 325 ? 15.662 6.740 115.958 1.00 52.04 325 ASN B C 1
ATOM 4111 O O . ASN B 2 325 ? 15.029 6.036 115.161 1.00 53.00 325 ASN B O 1
ATOM 4116 N N . THR B 2 326 ? 15.091 7.737 116.636 1.00 46.39 326 THR B N 1
ATOM 4117 C CA . THR B 2 326 ? 13.731 8.159 116.328 1.00 50.74 326 THR B CA 1
ATOM 4118 C C . THR B 2 326 ? 13.684 9.313 115.327 1.00 47.16 326 THR B C 1
ATOM 4119 O O . THR B 2 326 ? 12.590 9.714 114.921 1.00 48.12 326 THR B O 1
ATOM 4123 N N . LEU B 2 327 ? 14.821 9.831 114.896 1.00 46.23 327 LEU B N 1
ATOM 4124 C CA . LEU B 2 327 ? 14.799 10.985 114.006 1.00 49.64 327 LEU B CA 1
ATOM 4125 C C . LEU B 2 327 ? 15.003 10.570 112.556 1.00 52.76 327 LEU B C 1
ATOM 4126 O O . LEU B 2 327 ? 15.559 9.504 112.268 1.00 53.85 327 LEU B O 1
ATOM 4131 N N . PRO B 2 328 ? 14.569 11.402 111.610 1.00 50.60 328 PRO B N 1
ATOM 4132 C CA . PRO B 2 328 ? 14.788 11.080 110.193 1.00 50.60 328 PRO B CA 1
ATOM 4133 C C . PRO B 2 328 ? 16.269 10.968 109.852 1.00 49.37 328 PRO B C 1
ATOM 4134 O O . PRO B 2 328 ? 17.084 11.806 110.248 1.00 48.17 328 PRO B O 1
ATOM 4138 N N . ARG B 2 329 ? 16.613 9.919 109.103 1.00 49.81 329 ARG B N 1
ATOM 4139 C CA . ARG B 2 329 ? 17.961 9.790 108.567 1.00 48.96 329 ARG B CA 1
ATOM 4140 C C . ARG B 2 329 ? 18.280 10.972 107.655 1.00 42.26 329 ARG B C 1
ATOM 4141 O O . ARG B 2 329 ? 17.390 11.654 107.148 1.00 44.55 329 ARG B O 1
ATOM 4149 N N . GLY B 2 330 ? 19.560 11.232 107.474 1.00 42.98 330 GLY B N 1
ATOM 4150 C CA . GLY B 2 330 ? 19.983 12.399 106.724 1.00 36.84 330 GLY B CA 1
ATOM 4151 C C . GLY B 2 330 ? 21.303 12.931 107.246 1.00 38.46 330 GLY B C 1
ATOM 4152 O O . GLY B 2 330 ? 21.927 12.360 108.137 1.00 43.07 330 GLY B O 1
ATOM 4153 N N . ARG B 2 331 ? 21.726 14.048 106.648 1.00 38.58 331 ARG B N 1
ATOM 4154 C CA . ARG B 2 331 ? 23.011 14.641 106.996 1.00 38.73 331 ARG B CA 1
ATOM 4155 C C . ARG B 2 331 ? 23.060 15.055 108.468 1.00 48.12 331 ARG B C 1
ATOM 4156 O O . ARG B 2 331 ? 24.111 14.940 109.115 1.00 44.89 331 ARG B O 1
ATOM 4164 N N . ALA B 2 332 ? 21.932 15.515 109.020 1.00 42.69 332 ALA B N 1
ATOM 4165 C CA . ALA B 2 332 ? 21.930 16.050 110.376 1.00 39.85 332 ALA B CA 1
ATOM 4166 C C . ALA B 2 332 ? 21.955 14.940 111.414 1.00 41.78 332 ALA B C 1
ATOM 4167 O O . ALA B 2 332 ? 22.692 15.037 112.405 1.00 39.59 332 ALA B O 1
ATOM 4169 N N . ARG B 2 333 ? 21.170 13.879 111.205 1.00 35.65 333 ARG B N 1
ATOM 4170 C CA . ARG B 2 333 ? 21.219 12.751 112.127 1.00 35.05 333 ARG B CA 1
ATOM 4171 C C . ARG B 2 333 ? 22.595 12.105 112.121 1.00 42.90 333 ARG B C 1
ATOM 4172 O O . ARG B 2 333 ? 23.099 11.695 113.175 1.00 43.85 333 ARG B O 1
ATOM 4180 N N . SER B 2 334 ? 23.234 12.025 110.945 1.00 40.84 334 SER B N 1
ATOM 4181 C CA . SER B 2 334 ? 24.572 11.439 110.847 1.00 39.76 334 SER B CA 1
ATOM 4182 C C . SER B 2 334 ? 25.598 12.255 111.623 1.00 38.01 334 SER B C 1
ATOM 4183 O O . SER B 2 334 ? 26.425 11.699 112.351 1.00 39.09 334 SER B O 1
ATOM 4186 N N . SER B 2 335 ? 25.569 13.582 111.451 1.00 37.31 335 SER B N 1
ATOM 4187 C CA . SER B 2 335 ? 26.524 14.431 112.152 1.00 37.22 335 SER B CA 1
ATOM 4188 C C . SER B 2 335 ? 26.352 14.348 113.669 1.00 33.91 335 SER B C 1
ATOM 4189 O O . SER B 2 335 ? 27.341 14.258 114.403 1.00 35.53 335 SER B O 1
ATOM 4192 N N . LEU B 2 336 ? 25.115 14.381 114.164 1.00 30.43 336 LEU B N 1
ATOM 4193 C CA . LEU B 2 336 ? 24.915 14.264 115.605 1.00 33.37 336 LEU B CA 1
ATOM 4194 C C . LEU B 2 336 ? 25.347 12.893 116.095 1.00 36.37 336 LEU B C 1
ATOM 4195 O O . LEU B 2 336 ? 25.903 12.762 117.191 1.00 36.17 336 LEU B O 1
ATOM 4200 N N . ALA B 2 337 ? 25.105 11.859 115.284 1.00 36.35 337 ALA B N 1
ATOM 4201 C CA . ALA B 2 337 ? 25.582 10.522 115.615 1.00 33.10 337 ALA B CA 1
ATOM 4202 C C . ALA B 2 337 ? 27.106 10.480 115.655 1.00 39.12 337 ALA B C 1
ATOM 4203 O O . ALA B 2 337 ? 27.694 9.856 116.548 1.00 38.43 337 ALA B O 1
ATOM 4205 N N . ALA B 2 338 ? 27.763 11.158 114.710 1.00 36.11 338 ALA B N 1
ATOM 4206 C CA . ALA B 2 338 ? 29.215 11.274 114.767 1.00 39.17 338 ALA B CA 1
ATOM 4207 C C . ALA B 2 338 ? 29.656 11.890 116.088 1.00 40.80 338 ALA B C 1
ATOM 4208 O O . ALA B 2 338 ? 30.544 11.356 116.767 1.00 38.75 338 ALA B O 1
ATOM 4210 N N . ILE B 2 339 ? 29.019 13.002 116.483 1.00 37.94 339 ILE B N 1
ATOM 4211 C CA . ILE B 2 339 ? 29.452 13.738 117.672 1.00 38.60 339 ILE B CA 1
ATOM 4212 C C . ILE B 2 339 ? 29.347 12.868 118.922 1.00 36.97 339 ILE B C 1
ATOM 4213 O O . ILE B 2 339 ? 30.259 12.850 119.757 1.00 40.51 339 ILE B O 1
ATOM 4218 N N . ALA B 2 340 ? 28.267 12.096 119.050 1.00 35.51 340 ALA B N 1
ATOM 4219 C CA . ALA B 2 340 ? 28.153 11.184 120.186 1.00 36.89 340 ALA B CA 1
ATOM 4220 C C . ALA B 2 340 ? 29.188 10.066 120.135 1.00 42.44 340 ALA B C 1
ATOM 4221 O O . ALA B 2 340 ? 29.648 9.606 121.187 1.00 41.53 340 ALA B O 1
ATOM 4223 N N . LYS B 2 341 ? 29.540 9.595 118.930 1.00 46.80 341 LYS B N 1
ATOM 4224 C CA . LYS B 2 341 ? 30.533 8.529 118.804 1.00 44.10 341 LYS B CA 1
ATOM 4225 C C . LYS B 2 341 ? 31.907 9.009 119.250 1.00 47.19 341 LYS B C 1
ATOM 4226 O O . LYS B 2 341 ? 32.640 8.272 119.923 1.00 53.51 341 LYS B O 1
ATOM 4228 N N . TYR B 2 342 ? 32.272 10.244 118.893 1.00 44.21 342 TYR B N 1
ATOM 4229 C CA . TYR B 2 342 ? 33.529 10.810 119.357 1.00 44.97 342 TYR B CA 1
ATOM 4230 C C . TYR B 2 342 ? 33.561 10.963 120.876 1.00 52.95 342 TYR B C 1
ATOM 4231 O O . TYR B 2 342 ? 34.645 10.945 121.469 1.00 54.43 342 TYR B O 1
ATOM 4240 N N . ILE B 2 343 ? 32.399 11.090 121.520 1.00 51.49 343 ILE B N 1
ATOM 4241 C CA . ILE B 2 343 ? 32.357 11.263 122.970 1.00 52.71 343 ILE B CA 1
ATOM 4242 C C . ILE B 2 343 ? 32.584 9.933 123.685 1.00 52.76 343 ILE B C 1
ATOM 4243 O O . ILE B 2 343 ? 33.325 9.866 124.672 1.00 59.49 343 ILE B O 1
ATOM 4248 N N . GLY B 2 344 ? 31.983 8.853 123.200 1.00 51.36 344 GLY B N 1
ATOM 4249 C CA . GLY B 2 344 ? 32.252 7.541 123.766 1.00 50.05 344 GLY B CA 1
ATOM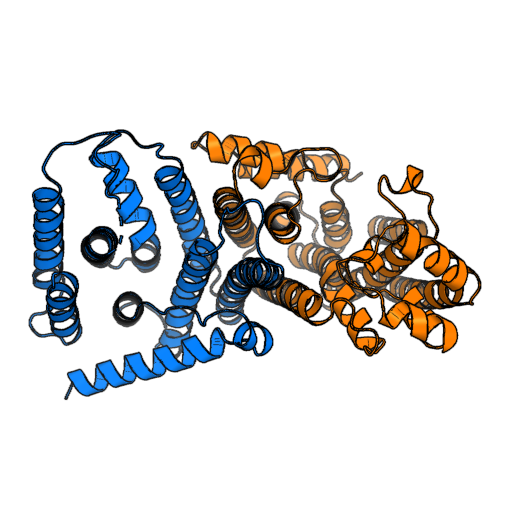 4250 C C . GLY B 2 344 ? 33.685 7.076 123.550 1.00 58.79 344 GLY B C 1
ATOM 4251 O O . GLY B 2 344 ? 34.430 7.642 122.740 1.00 58.73 344 GLY B O 1
#

Solvent-accessible surface area: 23954 Å² total; per-residue (Å²): 116,87,54,124,93,23,116,42,55,14,58,69,6,17,90,85,1,116,69,71,5,72,16,103,20,9,75,151,61,32,95,84,37,91,28,22,94,5,6,0,3,0,0,22,15,0,3,75,78,8,140,31,153,110,130,38,75,60,52,15,4,8,1,1,2,0,1,20,7,7,9,52,13,2,50,117,0,70,63,44,96,92,61,46,86,100,96,41,59,50,13,26,0,15,0,8,2,0,20,19,4,13,1,13,3,1,13,24,0,0,110,43,118,26,8,129,2,0,78,23,2,0,53,0,14,42,33,3,0,32,31,18,0,61,41,88,73,152,46,33,65,72,54,69,72,37,63,57,5,7,7,53,27,12,4,2,4,1,31,64,0,2,98,58,32,132,31,94,76,3,97,105,0,0,24,16,0,2,16,1,26,113,30,57,127,110,101,42,23,82,88,48,40,84,77,114,85,134,121,35,51,20,105,68,14,49,47,89,1,76,96,2,0,80,88,37,9,81,151,102,19,34,17,9,41,14,0,53,90,73,2,145,82,16,46,116,127,17,116,114,29,48,65,34,2,63,133,36,2,15,115,37,12,116,26,146,7,100,16,8,32,90,1,6,86,32,7,18,98,31,59,73,181,41,94,39,1,31,11,0,0,2,0,0,52,25,30,118,60,64,32,100,35,0,30,41,0,0,0,0,9,13,8,22,72,6,5,44,51,1,8,44,16,2,17,98,62,22,90,117,46,100,71,98,64,3,3,18,34,91,61,36,8,44,4,0,0,9,2,0,14,39,9,24,2,5,0,2,30,7,0,1,102,11,87,74,44,108,2,0,35,34,2,1,83,10,17,8,34,35,10,36,4,47,0,58,30,17,104,11,62,51,48,4,107,18,72,73,159,38,0,34,120,23,4,50,29,101,18,0,14,28,19,0,3,0,0,4,1,0,0,9,18,8,59,13,98,71,84,29,9,92,10,0,34,86,0,0,30,28,2,0,0,0,106,5,0,29,61,2,11,82,9,0,57,17,68,83,142,132,42,69,105,60,19,0,19,36,0,26,104,0,29,1,8,0,0,0,16,61,1,18,150,61,102,62,2,57,102,64,0,88,135,7,78,84,148,23,71,52,78,108,0,73,79,14,3,82,68,0,77,168,39,118,2,35,64,31,0,75,56,22,2,64,124,30,6,102,95,0,65,113,68,3,97,97,7,74,197,43,149,9,25,71,24,0,30,59,43,0,64,193,26,58

GO terms:
  GO:0016765 transferase activity, transferring alkyl or aryl (other than methyl) groups (F, IDA)
  GO:0009234 menaquinone biosynthetic process (P, IMP)

Secondary structure (DSSP, 8-state):
-HHHHHHHHHHHHHHHHHHHH--HHHHTTS------HHHHHHHHHHHHHSSS-GGGHHHHHHHHHHHHHHHHHHTT----SS--HHHHHHHHHHHHHHHHHHHHHHHHHHHTT-HHHHHHHHHHHHHHHHHHHHHHTT---SHHHHHHHHHHHHHHHHHHHHHHTT-SSHHHHHHHHHHHHHHH--TTGGGS--SS-HHHHHHHHHHHHHHHHHHHS-TT-HHHHHHHHHHHHHH-/--HHHHHHHHHHHHHTT--SSHHHHHHHHHHHT-SSS--HHHHHHHHHTTSS--HHHHHHHHHHHHHHHHHHHHHHHHHHT-SEETTEE-HHHHS-HHHHHHHHHHHHHHHHHHHTTS--HHHHHHHHHHHHHHHHHHHHHHHTTT-TT--HHHHHHHHIIIIIHHHHHHHHHHHHHTT--HHHHHHHHHHHHHHHHHHHHHHHHHHHHS-HHHHTS-TTHHHHTT---HHHHHHTTSHHHHHHHTT--TT--HHHHHHHHHHHHHTTHHHHHHHHHHHHHHHHHHHHTTSPPSHHHHHHHHHHHHH-

InterPro domains:
  IPR009920 Heptaprenyl diphosphate synthase subunit 1 [PF07307] (21-197)